Protein 7QRL (pdb70)

Foldseek 3Di:
DDDDLVVVLVQQAPAFEAQDDADFPDFAAAPPVGDGALGTKGADAWFAFGWGGAWFFWQDFDQPPAQFFTKTWGDDPQFKIKMKGQFPDAPDDGGDTDGGGHGGGTWHRGGNHPHTIIRMFIFGDNDPVGDGGTDGVVSHYDD/DPDDLVVVLVVQAPAFEAQDDADFPDFAAAPVVGDGALGTKGDDAWFAFGWGRAWFFWQDFDQPPAQFFTKTWGDDPQFKIKIKGQFPFAPDDGGDTDGGGHGGGTWHRGGNHPHTIIRMFIFGDNDPVGDGGTDGVVSHYDD/DVVVCVPQQDPVRVQVVLAVQFAAQDAADFPDFADAPDPVDGALETKHDDAWFAFGWGRAWFFWQDFDCVVQQQGTKTWGDDPQFKIKMKGQFPFAPDDHGDTHGTGHGGGTFHRGHNDDHTIIRMWMFGDSDPVGDTGTDGVVSRYDD/DCVVCVPPQDLVNVQVVLAPAFAAQDAADFPDFADAPDPVDGALETKHDDAWFAFGWGRAWFFWQDFDCVVQQQGTKTWGDDPQFKIKMKGQFPFAPDDHGDTDGGGHGGGTFHRGHNDDHTIIRMWMFGDNDPVGDTGTDGVVSRYDD

Organism: Caulobacter vibrioides (strain NA1000 / CB15N) (NCBI:txid565050)

Solvent-accessible surface area: 28398 Å² total; per-residue (Å²): 144,12,12,15,16,7,61,0,13,56,33,0,54,37,113,9,20,54,0,1,119,40,85,84,60,21,65,29,14,113,116,72,121,66,100,87,12,44,0,9,17,0,95,8,104,104,40,20,8,0,3,1,0,9,81,14,67,2,57,36,25,26,104,145,56,112,91,43,14,45,4,0,45,0,102,10,79,117,21,6,26,0,4,0,0,7,0,40,48,53,81,12,157,77,193,59,126,3,133,44,5,43,25,0,0,20,0,0,40,46,45,59,27,161,60,43,11,0,12,0,2,0,66,20,11,59,76,161,193,65,166,32,69,8,0,34,0,74,23,9,15,65,181,138,12,5,16,14,8,56,0,14,55,30,0,58,38,111,9,20,53,0,2,118,42,86,83,61,38,56,33,14,97,90,76,118,49,122,152,12,28,0,10,17,0,92,8,103,102,39,21,8,0,3,1,0,9,82,12,66,1,47,62,36,26,89,143,57,112,90,43,13,45,3,0,44,0,95,11,80,114,20,6,23,0,3,0,0,8,0,42,47,54,79,14,155,100,186,61,128,3,134,42,5,44,24,0,0,19,0,0,40,49,44,59,25,160,58,43,11,0,10,0,3,0,66,18,11,54,74,161,197,58,159,33,36,14,0,33,0,75,24,9,15,63,188,127,152,151,151,78,76,100,57,88,75,112,74,100,27,32,68,55,1,121,79,116,8,32,42,0,20,142,38,84,78,63,16,61,66,18,110,57,27,98,1,6,61,6,26,0,6,14,0,97,9,104,14,20,39,63,0,62,1,0,7,80,13,77,2,53,42,25,23,94,142,70,102,37,21,8,31,5,0,31,0,122,11,78,108,30,12,29,0,0,0,1,1,0,7,35,52,80,11,163,91,190,67,154,3,142,88,39,77,67,0,0,17,0,0,16,10,29,2,4,76,52,18,9,0,8,0,3,0,53,26,15,91,76,154,192,66,198,32,118,41,18,34,0,65,98,2,11,67,256,130,148,150,166,81,73,99,52,56,75,113,74,98,13,23,67,53,0,122,80,120,8,31,38,0,19,141,38,87,79,64,17,62,60,19,110,51,15,91,1,6,63,6,25,0,3,14,0,94,8,103,14,20,38,65,0,62,0,0,10,72,11,80,3,44,49,34,25,93,143,70,105,35,20,6,35,7,0,31,0,104,11,77,123,27,9,29,0,0,0,0,1,0,8,36,51,75,11,143,87,184,54,148,3,126,89,38,74,69,0,0,18,0,0,12,9,29,2,2,78,53,19,8,0,7,0,2,0,52,34,16,63,76,151,194,64,170,26,140,42,6,28,0,60,95,3,9,68,258

Secondary structure (DSSP, 8-state):
-PPBHHHHHHHHTTS---S--S-EEE-SEE-SSS-EESSEEEE--TT-EEE-SSSEEEEEEES-STT--EEEEEE-GGGEEEEEEEESEE---TT-EE-TT-EEEE-B--SS-SS-EEEEEEEE-SSTTS--EEE-GGGTS--/-PPBHHHHHHHHTT----S--S-EEE-SEE-SSS-EESSEEEE--TT-EEE-SSSEEEEEEES-STT--EEEEEE-GGGEEEEEEEESEE---TT-EE-TT-EEEE-B--SS-SS-EEEEEEEE-SSTTS--EEE-GGGTS--/-TTTTTTSPPHHHHHHHHBTTB--S----EEE-SEEEETTEEESSEEEE--TT-EEE-SSSEEEEEEES-SGGG-EEEEEE-STTEEEEEEEESEE---TT-EE-TT-EEEE-B--SS-SSSEEEEEEEE-SSTTS--EEE-GGGTS--/-TTTTTTSPPHHHHHHHHTTT---S----EEE-SEEEETTEEESSEEEE--TT-EEE-SSSEEEEEEES-SGGG-EEEEEE-GGGEEEEEEEESEE---TT-EE-TT-EEEE-B--SS-SSSEEEEEEEE-SSTTS--EEE-HHHHS--

Sequence (584 aa):
AAPTEAEIIASGKGKFAWPLRGDIISSFGVKGTGQRRNDGLNIRAPQGTPVLSSADGEIAYAGNQVPTFGNLVLVKHADGWVTAYAHLSSTNVKMMRQQVKQGEQLGTVGATGGVNEPQLHFEMRYAPTVKDKAKPVDPALVLPRAAPTEAEIIASGKGKFAWPLRGDIISSFGVKGTGQRRNDGLNIRAPQGTPVLSSADGEIAYAGNQVPTFGNLVLVKHADGWVTAYAHLSSTNVKMRRQQVKQGEQLGTVGATGGVNEPQLHFEMRYAPTVKDKAKPVDPALVLPRTIIETAAAPTEAEIIASGKGKFAWPLRGDIISSFGVKGTGQRNDGLNIRAPQGTPVLSSADGEIAYAGNQVPTFGNLVLVKHADGWVTAYAHLSSTNVKMMRRQQVKQGEQLGTVGATGGVNEPQLHFEMRYAPTVKDKAKPVDPALVLPRTIIETAAAPTEAEIIASGKGKFAWPLRGDIISSFGVKGTGQRNDGLNIRAPQGTPVLSSADGEIAYAGNQVPTFGNLVLVKHADGWVTAYAHLSSTNVKMMRQQVKQGEQLGTVGATGGVNEPQLHFEMRRYAPTVKDKAKPVDPALVLPR

CATH classification: 2.70.70.10

Radius of gyration: 27.86 Å; Cα contacts (8 Å, |Δi|>4): 1678; chains: 4; bounding box: 73×74×74 Å

Structure (mmCIF, N/CA/C/O backbone):
data_7QRL
#
_entry.id   7QRL
#
_cell.length_a   65.869
_cell.length_b   105.839
_cell.length_c   108.431
_cell.angle_alpha   90.000
_cell.angle_beta   90.000
_cell.angle_gamma   90.000
#
_symmetry.space_group_name_H-M   'P 2 21 21'
#
loop_
_entity.id
_entity.type
_entity.pdbx_description
1 polymer DipM
2 polymer DipM
3 water water
#
loop_
_atom_site.group_PDB
_atom_site.id
_atom_site.type_symbol
_atom_site.label_atom_id
_atom_site.label_alt_id
_atom_site.label_comp_id
_atom_site.label_asym_id
_atom_site.label_entity_id
_atom_site.label_seq_id
_atom_site.pdbx_PDB_ins_code
_atom_site.Cartn_x
_atom_site.Cartn_y
_atom_site.Cartn_z
_atom_site.occupancy
_atom_site.B_iso_or_equiv
_atom_site.auth_seq_id
_atom_site.auth_comp_id
_atom_site.auth_asym_id
_atom_site.auth_atom_id
_atom_site.pdbx_PDB_model_num
ATOM 1 N N . ALA A 1 1 ? 9.557 -2.362 35.735 1.00 38.85 467 ALA A N 1
ATOM 2 C CA . ALA A 1 1 ? 10.445 -1.194 36.092 1.00 37.27 467 ALA A CA 1
ATOM 3 C C . ALA A 1 1 ? 11.172 -0.708 34.836 1.00 34.80 467 ALA A C 1
ATOM 4 O O . ALA A 1 1 ? 11.417 0.500 34.766 1.00 38.61 467 ALA A O 1
ATOM 6 N N . ALA A 1 2 ? 11.523 -1.593 33.900 1.00 31.52 468 ALA A N 1
ATOM 7 C CA . ALA A 1 2 ? 12.206 -1.208 32.644 1.00 28.52 468 ALA A CA 1
ATOM 8 C C . ALA A 1 2 ? 11.290 -0.277 31.848 1.00 26.69 468 ALA A C 1
ATOM 9 O O . ALA A 1 2 ? 10.098 -0.542 31.699 1.00 27.40 468 ALA A O 1
ATOM 11 N N . PRO A 1 3 ? 11.819 0.819 31.279 1.00 24.28 469 PRO A N 1
ATOM 12 C CA . PRO A 1 3 ? 10.993 1.740 30.517 1.00 22.81 469 PRO A CA 1
ATOM 13 C C . PRO A 1 3 ? 10.383 1.043 29.294 1.00 21.79 469 PRO A C 1
ATOM 14 O O . PRO A 1 3 ? 10.987 0.124 28.736 1.00 20.72 469 PRO A O 1
ATOM 18 N N . THR A 1 4 ? 9.198 1.499 28.902 1.00 21.19 470 THR A N 1
ATOM 19 C CA . THR A 1 4 ? 8.541 1.023 27.663 1.00 20.68 470 THR A CA 1
ATOM 20 C C . THR A 1 4 ? 9.278 1.604 26.446 1.00 19.86 470 THR A C 1
ATOM 21 O O . THR A 1 4 ? 9.940 2.697 26.530 1.00 18.51 470 THR A O 1
ATOM 25 N N . GLU A 1 5 ? 9.139 0.893 25.335 1.00 19.49 471 GLU A N 1
ATOM 26 C CA . GLU A 1 5 ? 9.641 1.349 24.022 1.00 19.02 471 GLU A CA 1
ATOM 27 C C . GLU A 1 5 ? 9.063 2.736 23.727 1.00 18.84 471 GLU A C 1
ATOM 28 O O . GLU A 1 5 ? 9.801 3.550 23.205 1.00 18.16 471 GLU A O 1
ATOM 34 N N . ALA A 1 6 ? 7.804 2.998 24.053 1.00 19.45 472 ALA A N 1
ATOM 35 C CA . ALA A 1 6 ? 7.146 4.302 23.808 1.00 20.19 472 ALA A CA 1
ATOM 36 C C . ALA A 1 6 ? 7.857 5.404 24.608 1.00 20.52 472 ALA A C 1
ATOM 37 O O . ALA A 1 6 ? 8.089 6.483 24.027 1.00 19.66 472 ALA A O 1
ATOM 39 N N . GLU A 1 7 ? 8.243 5.144 25.861 1.00 21.58 473 GLU A N 1
ATOM 40 C CA . GLU A 1 7 ? 8.957 6.172 26.677 1.00 22.93 473 GLU A CA 1
ATOM 41 C C . GLU A 1 7 ? 10.340 6.454 26.055 1.00 20.98 473 GLU A C 1
ATOM 42 O O . GLU A 1 7 ? 10.749 7.627 25.975 1.00 19.93 473 GLU A O 1
ATOM 48 N N . ILE A 1 8 ? 11.043 5.387 25.669 1.00 19.66 474 ILE A N 1
ATOM 49 C CA . ILE A 1 8 ? 12.419 5.471 25.123 1.00 18.81 474 ILE A CA 1
ATOM 50 C C . ILE A 1 8 ? 12.362 6.333 23.859 1.00 18.01 474 ILE A C 1
ATOM 51 O O . ILE A 1 8 ? 13.181 7.259 23.734 1.00 17.67 474 ILE A O 1
ATOM 56 N N . ILE A 1 9 ? 11.418 6.032 22.976 1.00 17.63 475 ILE A N 1
ATOM 57 C CA . ILE A 1 9 ? 11.262 6.759 21.690 1.00 17.59 475 ILE A CA 1
ATOM 58 C C . ILE A 1 9 ? 10.873 8.211 21.965 1.00 17.71 475 ILE A C 1
ATOM 59 O O . ILE A 1 9 ? 11.475 9.088 21.332 1.00 17.28 475 ILE A O 1
ATOM 64 N N . ALA A 1 10 ? 9.897 8.466 22.835 1.00 18.27 476 ALA A N 1
ATOM 65 C CA . ALA A 1 10 ? 9.461 9.845 23.150 1.00 19.10 476 ALA A CA 1
ATOM 66 C C . ALA A 1 10 ? 10.671 10.652 23.634 1.00 19.26 476 ALA A C 1
ATOM 67 O O . ALA A 1 10 ? 10.806 11.821 23.225 1.00 19.73 476 ALA A O 1
ATOM 69 N N . SER A 1 11 ? 11.545 10.036 24.421 1.00 19.06 477 SER A N 1
ATOM 70 C CA . SER A 1 11 ? 12.734 10.730 24.962 1.00 19.17 477 SER A CA 1
ATOM 71 C C . SER A 1 11 ? 13.778 10.981 23.853 1.00 18.74 477 SER A C 1
ATOM 72 O O . SER A 1 11 ? 14.289 12.102 23.781 1.00 18.73 477 SER A O 1
ATOM 75 N N . GLY A 1 12 ? 14.077 9.986 23.016 1.00 18.33 478 GLY A N 1
ATOM 76 C CA . GLY A 1 12 ? 15.283 9.999 22.158 1.00 18.44 478 GLY A CA 1
ATOM 77 C C . GLY A 1 12 ? 15.023 10.317 20.686 1.00 18.74 478 GLY A C 1
ATOM 78 O O . GLY A 1 12 ? 15.990 10.458 19.939 1.00 18.24 478 GLY A O 1
ATOM 79 N N . LYS A 1 13 ? 13.769 10.380 20.268 1.00 19.73 479 LYS A N 1
ATOM 80 C CA . LYS A 1 13 ? 13.364 10.506 18.853 1.00 20.95 479 LYS A CA 1
ATOM 81 C C . LYS A 1 13 ? 14.048 11.722 18.225 1.00 20.59 479 LYS A C 1
ATOM 82 O O . LYS A 1 13 ? 13.892 12.824 18.775 1.00 20.28 479 LYS A O 1
ATOM 88 N N . GLY A 1 14 ? 14.750 11.505 17.110 1.00 20.30 480 GLY A N 1
ATOM 89 C CA . GLY A 1 14 ? 15.406 12.553 16.318 1.00 20.79 480 GLY A CA 1
ATOM 90 C C . GLY A 1 14 ? 16.677 13.106 16.946 1.00 20.42 480 GLY A C 1
ATOM 91 O O . GLY A 1 14 ? 17.227 14.038 16.352 1.00 20.34 480 GLY A O 1
ATOM 92 N N . LYS A 1 15 ? 17.143 12.579 18.078 1.00 20.96 481 LYS A N 1
ATOM 93 C CA . LYS A 1 15 ? 18.309 13.175 18.793 1.00 22.00 481 LYS A CA 1
ATOM 94 C C . LYS A 1 15 ? 19.654 12.556 18.346 1.00 20.26 481 LYS A C 1
ATOM 95 O O . LYS A 1 15 ? 20.689 13.127 18.710 1.00 19.83 481 LYS A O 1
ATOM 101 N N . PHE A 1 16 ? 19.634 11.427 17.634 1.00 18.95 482 PHE A N 1
ATOM 102 C CA . PHE A 1 16 ? 20.796 10.525 17.486 1.00 18.39 482 PHE A CA 1
ATOM 103 C C . PHE A 1 16 ? 21.054 10.179 16.025 1.00 18.33 482 PHE A C 1
ATOM 104 O O . PHE A 1 16 ? 20.115 9.850 15.313 1.00 18.70 482 PHE A O 1
ATOM 112 N N . ALA A 1 17 ? 22.327 10.196 15.625 1.00 17.98 483 ALA A N 1
ATOM 113 C CA . ALA A 1 17 ? 22.818 9.859 14.272 1.00 17.53 483 ALA A CA 1
ATOM 114 C C . ALA A 1 17 ? 23.688 8.599 14.362 1.00 17.14 483 ALA A C 1
ATOM 115 O O . ALA A 1 17 ? 24.181 8.293 15.451 1.00 17.01 483 ALA A O 1
ATOM 117 N N . TRP A 1 18 ? 23.856 7.900 13.249 1.00 17.11 484 TRP A N 1
ATOM 118 C CA . TRP A 1 18 ? 24.734 6.711 13.176 1.00 17.29 484 TRP A CA 1
ATOM 119 C C . TRP A 1 18 ? 26.164 7.166 13.450 1.00 16.81 484 TRP A C 1
ATOM 120 O O . TRP A 1 18 ? 26.601 8.167 12.901 1.00 16.54 484 TRP A O 1
ATOM 131 N N . PRO A 1 19 ? 26.901 6.464 14.330 1.00 16.52 485 PRO A N 1
ATOM 132 C CA . PRO A 1 19 ? 28.306 6.782 14.597 1.00 17.11 485 PRO A CA 1
ATOM 133 C C . PRO A 1 19 ? 29.208 6.348 13.441 1.00 17.62 485 PRO A C 1
ATOM 134 O O . PRO A 1 19 ? 30.314 6.793 13.346 1.00 18.30 485 PRO A O 1
ATOM 138 N N . LEU A 1 20 ? 28.697 5.416 12.647 1.00 18.24 486 LEU A N 1
ATOM 139 C CA . LEU A 1 20 ? 29.431 4.616 11.650 1.00 19.23 486 LEU A CA 1
ATOM 140 C C . LEU A 1 20 ? 28.405 3.891 10.791 1.00 20.22 486 LEU A C 1
ATOM 141 O O . LEU A 1 20 ? 27.367 3.521 11.354 1.00 19.74 486 LEU A O 1
ATOM 146 N N . ARG A 1 21 ? 28.712 3.696 9.511 1.00 21.93 487 ARG A N 1
ATOM 147 C CA . ARG A 1 21 ? 27.862 2.884 8.605 1.00 24.29 487 ARG A CA 1
ATOM 148 C C . ARG A 1 21 ? 28.686 1.681 8.144 1.00 23.18 487 ARG A C 1
ATOM 149 O O . ARG A 1 21 ? 29.850 1.862 7.809 1.00 22.88 487 ARG A O 1
ATOM 157 N N . GLY A 1 22 ? 28.071 0.508 8.084 1.00 22.63 488 GLY A N 1
ATOM 158 C CA . GLY A 1 22 ? 28.730 -0.743 7.685 1.00 22.04 488 GLY A CA 1
ATOM 159 C C . GLY A 1 22 ? 27.806 -1.925 7.887 1.00 22.09 488 GLY A C 1
ATOM 160 O O . GLY A 1 22 ? 26.668 -1.738 8.352 1.00 21.89 488 GLY A O 1
ATOM 161 N N . ASP A 1 23 ? 28.280 -3.108 7.529 1.00 22.34 489 ASP A N 1
ATOM 162 C CA . ASP A 1 23 ? 27.596 -4.389 7.816 1.00 22.31 489 ASP A CA 1
ATOM 163 C C . ASP A 1 23 ? 27.246 -4.426 9.303 1.00 21.22 489 ASP A C 1
ATOM 164 O O . ASP A 1 23 ? 28.108 -4.069 10.137 1.00 20.05 489 ASP A O 1
ATOM 169 N N . ILE A 1 24 ? 26.033 -4.858 9.630 1.00 21.03 490 ILE A N 1
ATOM 170 C CA . ILE A 1 24 ? 25.672 -5.216 11.024 1.00 21.18 490 ILE A CA 1
ATOM 171 C C . ILE A 1 24 ? 26.205 -6.622 11.291 1.00 21.71 490 ILE A C 1
ATOM 172 O O . ILE A 1 24 ? 25.676 -7.557 10.743 1.00 22.73 490 ILE A O 1
ATOM 177 N N . ILE A 1 25 ? 27.258 -6.740 12.077 1.00 21.92 491 ILE A N 1
ATOM 178 C CA . ILE A 1 25 ? 27.814 -8.054 12.509 1.00 22.94 491 ILE A CA 1
ATOM 179 C C . ILE A 1 25 ? 26.787 -8.707 13.439 1.00 23.07 491 ILE A C 1
ATOM 180 O O . ILE A 1 25 ? 26.528 -9.895 13.289 1.00 22.88 491 ILE A O 1
ATOM 185 N N . SER A 1 26 ? 26.240 -7.947 14.379 1.00 23.20 492 SER A N 1
ATOM 186 C CA . SER A 1 26 ? 25.325 -8.460 15.425 1.00 23.90 492 SER A CA 1
ATOM 187 C C . SER A 1 26 ? 24.455 -7.304 15.940 1.00 23.71 492 SER A C 1
ATOM 188 O O . SER A 1 26 ? 24.973 -6.185 16.142 1.00 22.27 492 SER A O 1
ATOM 191 N N . SER A 1 27 ? 23.167 -7.529 16.109 1.00 24.21 493 SER A N 1
ATOM 192 C CA . SER A 1 27 ? 22.248 -6.457 16.561 1.00 24.26 493 SER A CA 1
ATOM 193 C C . SER A 1 27 ? 21.792 -6.763 17.984 1.00 24.06 493 SER A C 1
ATOM 194 O O . SER A 1 27 ? 22.290 -7.707 18.594 1.00 23.92 493 SER A O 1
ATOM 197 N N . PHE A 1 28 ? 20.929 -5.903 18.502 1.00 24.43 494 PHE A N 1
ATOM 198 C CA . PHE A 1 28 ? 20.487 -5.859 19.906 1.00 24.54 494 PHE A CA 1
ATOM 199 C C . PHE A 1 28 ? 19.678 -7.101 20.230 1.00 26.63 494 PHE A C 1
ATOM 200 O O . PHE A 1 28 ? 18.877 -7.515 19.386 1.00 25.46 494 PHE A O 1
ATOM 208 N N . GLY A 1 29 ? 19.890 -7.651 21.422 1.00 30.08 495 GLY A N 1
ATOM 209 C CA . GLY A 1 29 ? 19.004 -8.670 22.007 1.00 34.29 495 GLY A CA 1
ATOM 210 C C . GLY A 1 29 ? 19.747 -9.947 22.339 1.00 39.00 495 GLY A C 1
ATOM 211 O O . GLY A 1 29 ? 20.987 -9.926 22.387 1.00 39.77 495 GLY A O 1
ATOM 212 N N . VAL A 1 30 ? 18.981 -10.999 22.593 1.00 47.02 496 VAL A N 1
ATOM 213 C CA . VAL A 1 30 ? 19.467 -12.357 22.953 1.00 54.45 496 VAL A CA 1
ATOM 214 C C . VAL A 1 30 ? 19.414 -13.186 21.669 1.00 62.70 496 VAL A C 1
ATOM 215 O O . VAL A 1 30 ? 18.381 -13.136 21.009 1.00 63.95 496 VAL A O 1
ATOM 219 N N . LYS A 1 31 ? 20.497 -13.899 21.336 1.00 75.89 497 LYS A N 1
ATOM 220 C CA . LYS A 1 31 ? 20.661 -14.592 20.033 1.00 84.30 497 LYS A CA 1
ATOM 221 C C . LYS A 1 31 ? 20.062 -16.004 20.080 1.00 88.00 497 LYS A C 1
ATOM 222 O O . LYS A 1 31 ? 19.859 -16.567 18.986 1.00 92.29 497 LYS A O 1
ATOM 228 N N . GLY A 1 32 ? 19.765 -16.531 21.277 1.00 87.93 498 GLY A N 1
ATOM 229 C CA . GLY A 1 32 ? 19.042 -17.799 21.496 1.00 89.63 498 GLY A CA 1
ATOM 230 C C . GLY A 1 32 ? 20.020 -18.905 21.864 1.00 92.92 498 GLY A C 1
ATOM 231 O O . GLY A 1 32 ? 19.778 -19.653 22.822 1.00 91.15 498 GLY A O 1
ATOM 232 N N . THR A 1 33 ? 21.168 -18.934 21.186 1.00 94.17 499 THR A N 1
ATOM 233 C CA . THR A 1 33 ? 22.380 -19.688 21.601 1.00 92.86 499 THR A CA 1
ATOM 234 C C . THR A 1 33 ? 22.876 -19.194 22.971 1.00 91.60 499 THR A C 1
ATOM 235 O O . THR A 1 33 ? 23.665 -19.897 23.594 1.00 89.42 499 THR A O 1
ATOM 239 N N . GLY A 1 34 ? 22.445 -18.017 23.419 1.00 91.31 500 GLY A N 1
ATOM 240 C CA . GLY A 1 34 ? 22.700 -17.509 24.780 1.00 89.21 500 GLY A CA 1
ATOM 241 C C . GLY A 1 34 ? 23.621 -16.300 24.776 1.00 85.19 500 GLY A C 1
ATOM 242 O O . GLY A 1 34 ? 23.880 -15.760 25.868 1.00 86.38 500 GLY A O 1
ATOM 243 N N . GLN A 1 35 ? 24.110 -15.869 23.609 1.00 77.90 501 GLN A N 1
ATOM 244 C CA . GLN A 1 35 ? 24.793 -14.556 23.453 1.00 71.09 501 GLN A CA 1
ATOM 245 C C . GLN A 1 35 ? 23.789 -13.431 23.750 1.00 61.77 501 GLN A C 1
ATOM 246 O O . GLN A 1 35 ? 22.683 -13.449 23.159 1.00 67.43 501 GLN A O 1
ATOM 252 N N A ARG A 1 36 ? 24.169 -12.450 24.575 0.50 52.85 502 ARG A N 1
ATOM 253 N N B ARG A 1 36 ? 24.178 -12.448 24.561 0.50 53.66 502 ARG A N 1
ATOM 254 C CA A ARG A 1 36 ? 23.417 -11.167 24.661 0.50 47.10 502 ARG A CA 1
ATOM 255 C CA B ARG A 1 36 ? 23.427 -11.171 24.688 0.50 48.21 502 ARG A CA 1
ATOM 256 C C A ARG A 1 36 ? 24.268 -10.058 24.032 0.50 41.57 502 ARG A C 1
ATOM 257 C C B ARG A 1 36 ? 24.265 -10.060 24.038 0.50 42.14 502 ARG A C 1
ATOM 258 O O A ARG A 1 36 ? 25.486 -10.018 24.299 0.50 41.88 502 ARG A O 1
ATOM 259 O O B ARG A 1 36 ? 25.486 -10.026 24.290 0.50 42.41 502 ARG A O 1
ATOM 274 N N . ASN A 1 37 ? 23.652 -9.221 23.192 1.00 36.73 503 ASN A N 1
ATOM 275 C CA . ASN A 1 37 ? 24.279 -7.981 22.670 1.00 31.15 503 ASN A CA 1
ATOM 276 C C . ASN A 1 37 ? 23.503 -6.775 23.215 1.00 28.17 503 ASN A C 1
ATOM 277 O O . ASN A 1 37 ? 22.310 -6.666 22.953 1.00 27.03 503 ASN A O 1
ATOM 282 N N . ASP A 1 38 ? 24.181 -5.943 24.007 1.00 25.79 504 ASP A N 1
ATOM 283 C CA . ASP A 1 38 ? 23.610 -4.737 24.646 1.00 24.73 504 ASP A CA 1
ATOM 284 C C . ASP A 1 38 ? 23.566 -3.600 23.623 1.00 23.11 504 ASP A C 1
ATOM 285 O O . ASP A 1 38 ? 23.110 -2.534 23.991 1.00 21.80 504 ASP A O 1
ATOM 290 N N . GLY A 1 39 ? 24.056 -3.802 22.399 1.00 22.50 505 GLY A N 1
ATOM 291 C CA . GLY A 1 39 ? 24.000 -2.753 21.366 1.00 21.98 505 GLY A CA 1
ATOM 292 C C . GLY A 1 39 ? 24.116 -3.328 19.976 1.00 22.00 505 GLY A C 1
ATOM 293 O O . GLY A 1 39 ? 23.427 -4.312 19.695 1.00 22.90 505 GLY A O 1
ATOM 294 N N . LEU A 1 40 ? 24.927 -2.694 19.136 1.00 21.92 506 LEU A N 1
ATOM 295 C CA . LEU A 1 40 ? 25.165 -3.051 17.713 1.00 22.50 506 LEU A CA 1
ATOM 296 C C . LEU A 1 40 ? 26.653 -3.247 17.511 1.00 21.38 506 LEU A C 1
ATOM 297 O O . LEU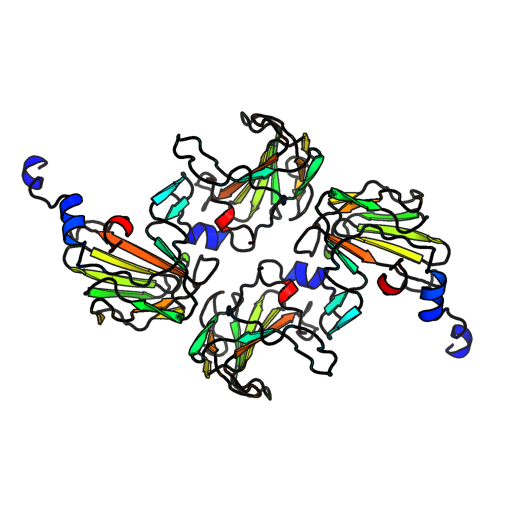 A 1 40 ? 27.419 -2.494 18.109 1.00 19.98 506 LEU A O 1
ATOM 302 N N . ASN A 1 41 ? 27.006 -4.174 16.633 1.00 20.74 507 ASN A N 1
ATOM 303 C CA . ASN A 1 41 ? 28.383 -4.366 16.150 1.00 20.04 507 ASN A CA 1
ATOM 304 C C . ASN A 1 41 ? 28.364 -4.033 14.660 1.00 19.08 507 ASN A C 1
ATOM 305 O O . ASN A 1 41 ? 27.609 -4.681 13.927 1.00 18.90 507 ASN A O 1
ATOM 310 N N . ILE A 1 42 ? 29.185 -3.066 14.265 1.00 18.06 508 ILE A N 1
ATOM 311 C CA . ILE A 1 42 ? 29.278 -2.541 12.879 1.00 18.32 508 ILE A CA 1
ATOM 312 C C . ILE A 1 42 ? 30.679 -2.822 12.343 1.00 18.49 508 ILE A C 1
ATOM 313 O O . ILE A 1 42 ? 31.665 -2.389 12.974 1.00 18.40 508 ILE A O 1
ATOM 318 N N . ARG A 1 43 ? 30.745 -3.528 11.218 1.00 18.92 509 ARG A N 1
ATOM 319 C CA . ARG A 1 43 ? 32.021 -3.881 10.565 1.00 19.33 509 ARG A CA 1
ATOM 320 C C . ARG A 1 43 ? 32.550 -2.627 9.868 1.00 19.58 509 ARG A C 1
ATOM 321 O O . ARG A 1 43 ? 31.774 -1.976 9.148 1.00 20.23 509 ARG A O 1
ATOM 329 N N . ALA A 1 44 ? 33.825 -2.302 10.058 1.00 19.51 510 ALA A N 1
ATOM 330 C CA . ALA A 1 44 ? 34.532 -1.282 9.249 1.00 19.40 510 ALA A CA 1
ATOM 331 C C . ALA A 1 44 ? 36.026 -1.548 9.334 1.00 19.52 510 ALA A C 1
ATOM 332 O O . ALA A 1 44 ? 36.505 -2.151 10.298 1.00 19.26 510 ALA A O 1
ATOM 334 N N . PRO A 1 45 ? 36.804 -1.094 8.333 1.00 19.73 511 PRO A N 1
ATOM 335 C CA . PRO A 1 45 ? 38.248 -1.243 8.394 1.00 20.21 511 PRO A CA 1
ATOM 336 C C . PRO A 1 45 ? 38.813 -0.486 9.603 1.00 20.18 511 PRO A C 1
ATOM 337 O O . PRO A 1 45 ? 38.302 0.525 10.023 1.00 19.48 511 PRO A O 1
ATOM 341 N N . GLN A 1 46 ? 39.883 -1.042 10.138 1.00 21.35 512 GLN A N 1
ATOM 342 C CA . GLN A 1 46 ? 40.751 -0.458 11.178 1.00 21.64 512 GLN A CA 1
ATOM 343 C C . GLN A 1 46 ? 41.102 0.971 10.756 1.00 20.54 512 GLN A C 1
ATOM 344 O O . GLN A 1 46 ? 41.489 1.156 9.587 1.00 20.44 512 GLN A O 1
ATOM 350 N N . GLY A 1 47 ? 40.949 1.934 11.664 1.00 19.14 513 GLY A N 1
ATOM 351 C CA . GLY A 1 47 ? 41.310 3.335 11.406 1.00 18.88 513 GLY A CA 1
ATOM 352 C C . GLY A 1 47 ? 40.127 4.158 10.909 1.00 18.42 513 GLY A C 1
ATOM 353 O O . GLY A 1 47 ? 40.242 5.384 10.836 1.00 18.16 513 GLY A O 1
ATOM 354 N N . THR A 1 48 ? 38.987 3.522 10.635 1.00 17.96 514 THR A N 1
ATOM 355 C CA . THR A 1 48 ? 37.793 4.250 10.159 1.00 17.29 514 THR A CA 1
ATOM 356 C C . THR A 1 48 ? 37.335 5.159 11.286 1.00 16.38 514 THR A C 1
ATOM 357 O O . THR A 1 48 ? 37.223 4.713 12.419 1.00 15.69 514 THR A O 1
ATOM 361 N N . PRO A 1 49 ? 37.050 6.441 11.007 1.00 16.35 515 PRO A N 1
ATOM 362 C CA . PRO A 1 49 ? 36.518 7.349 12.023 1.00 16.27 515 PRO A CA 1
ATOM 363 C C . PRO A 1 49 ? 35.201 6.876 12.669 1.00 15.70 515 PRO A C 1
ATOM 364 O O . PRO A 1 49 ? 34.356 6.355 11.993 1.00 15.37 515 PRO A O 1
ATOM 368 N N . VAL A 1 50 ? 35.103 7.051 13.978 1.00 15.40 516 VAL A N 1
ATOM 369 C CA . VAL A 1 50 ? 33.884 6.784 14.790 1.00 14.90 516 VAL A CA 1
ATOM 370 C C . VAL A 1 50 ? 33.371 8.143 15.268 1.00 14.66 516 VAL A C 1
ATOM 371 O O . VAL A 1 50 ? 34.169 8.891 15.886 1.00 14.24 516 VAL A O 1
ATOM 375 N N . LEU A 1 51 ? 32.121 8.465 14.934 1.00 14.58 517 LEU A N 1
ATOM 376 C CA . LEU A 1 51 ? 31.542 9.821 15.128 1.00 15.01 517 LEU A CA 1
ATOM 377 C C . LEU A 1 51 ? 30.540 9.792 16.280 1.00 14.93 517 LEU A C 1
ATOM 378 O O . LEU A 1 51 ? 29.840 8.784 16.442 1.00 15.23 517 LEU A O 1
ATOM 383 N N . SER A 1 52 ? 30.474 10.861 17.053 1.00 15.13 518 SER A N 1
ATOM 384 C CA . SER A 1 52 ? 29.499 10.986 18.155 1.00 15.39 518 SER A CA 1
ATOM 385 C C . SER A 1 52 ? 28.070 10.915 17.595 1.00 15.33 518 SER A C 1
ATOM 386 O O . SER A 1 52 ? 27.764 11.582 16.600 1.00 15.58 518 SER A O 1
ATOM 389 N N . SER A 1 53 ? 27.223 10.125 18.221 1.00 15.53 519 SER A N 1
ATOM 390 C CA . SER A 1 53 ? 25.788 9.998 17.884 1.00 15.48 519 SER A CA 1
ATOM 391 C C . SER A 1 53 ? 25.062 11.321 18.156 1.00 15.69 519 SER A C 1
ATOM 392 O O . SER A 1 53 ? 24.071 11.610 17.463 1.00 15.91 519 SER A O 1
ATOM 395 N N . ALA A 1 54 ? 25.510 12.093 19.137 1.00 15.90 520 ALA A N 1
ATOM 396 C CA . ALA A 1 54 ? 24.874 13.382 19.510 1.00 16.49 520 ALA A CA 1
ATOM 397 C C . ALA A 1 54 ? 25.854 14.294 20.242 1.00 16.85 520 ALA A C 1
ATOM 398 O O . ALA A 1 54 ? 26.873 13.812 20.721 1.00 16.82 520 ALA A O 1
ATOM 400 N N . ASP A 1 55 ? 25.513 15.572 20.330 1.00 17.76 521 ASP A N 1
ATOM 401 C CA . ASP A 1 55 ? 26.179 16.554 21.212 1.00 18.73 521 ASP A CA 1
ATOM 402 C C . ASP A 1 55 ? 26.267 15.962 22.618 1.00 18.64 521 ASP A C 1
ATOM 403 O O . ASP A 1 55 ? 25.283 15.345 23.095 1.00 18.43 521 ASP A O 1
ATOM 408 N N . GLY A 1 56 ? 27.401 16.152 23.271 1.00 18.87 522 GLY A N 1
ATOM 409 C CA . GLY A 1 56 ? 27.530 15.749 24.672 1.00 18.88 522 GLY A CA 1
ATOM 410 C C . GLY A 1 56 ? 28.906 16.012 25.196 1.00 19.32 522 GLY A C 1
ATOM 411 O O . GLY A 1 56 ? 29.655 16.845 24.603 1.00 20.12 522 GLY A O 1
ATOM 412 N N . GLU A 1 57 ? 29.218 15.326 26.290 1.00 19.36 523 GLU A N 1
ATOM 413 C CA . GLU A 1 57 ? 30.461 15.509 27.059 1.00 19.96 523 GLU A CA 1
ATOM 414 C C . GLU A 1 57 ? 31.071 14.129 27.262 1.00 19.24 523 GLU A C 1
ATOM 415 O O . GLU A 1 57 ? 30.319 13.184 27.569 1.00 18.29 523 GLU A O 1
ATOM 421 N N . ILE A 1 58 ? 32.384 14.023 27.104 1.00 19.08 524 ILE A N 1
ATOM 422 C CA . ILE A 1 58 ? 33.097 12.737 27.304 1.00 18.73 524 ILE A CA 1
ATOM 423 C C . ILE A 1 58 ? 33.054 12.428 28.795 1.00 19.13 524 ILE A C 1
ATOM 424 O O . ILE A 1 58 ? 33.610 13.202 29.583 1.00 20.30 524 ILE A O 1
ATOM 429 N N . ALA A 1 59 ? 32.391 11.337 29.157 1.00 19.12 525 ALA A N 1
ATOM 430 C CA . ALA A 1 59 ? 32.218 10.893 30.560 1.00 19.85 525 ALA A CA 1
ATOM 431 C C . ALA A 1 59 ? 33.312 9.885 30.904 1.00 20.04 525 ALA A C 1
ATOM 432 O O . ALA A 1 59 ? 33.668 9.795 32.067 1.00 20.88 525 ALA A O 1
ATOM 434 N N . TYR A 1 60 ? 33.810 9.152 29.910 1.00 19.80 526 TYR A N 1
ATOM 435 C CA . TYR A 1 60 ? 34.875 8.143 30.101 1.00 20.20 526 TYR A CA 1
ATOM 436 C C . TYR A 1 60 ? 35.657 7.985 28.802 1.00 19.38 526 TYR A C 1
ATOM 437 O O . TYR A 1 60 ? 35.062 7.966 27.709 1.00 18.66 526 TYR A O 1
ATOM 446 N N . ALA A 1 61 ? 36.963 7.861 28.945 1.00 19.81 527 ALA A N 1
ATOM 447 C CA . ALA A 1 61 ? 37.895 7.443 27.864 1.00 19.95 527 ALA A CA 1
ATOM 448 C C . ALA A 1 61 ? 38.988 6.585 28.489 1.00 20.55 527 ALA A C 1
ATOM 449 O O . ALA A 1 61 ? 39.816 7.131 29.164 1.00 21.68 527 ALA A O 1
ATOM 451 N N . GLY A 1 62 ? 38.912 5.268 28.339 1.00 20.83 528 GLY A N 1
ATOM 452 C CA . GLY A 1 62 ? 39.819 4.328 29.007 1.00 21.69 528 GLY A CA 1
ATOM 453 C C . GLY A 1 62 ? 39.552 2.902 28.595 1.00 22.24 528 GLY A C 1
ATOM 454 O O . GLY A 1 62 ? 38.793 2.684 27.653 1.00 20.84 528 GLY A O 1
ATOM 455 N N . ASN A 1 63 ? 40.168 1.960 29.293 1.00 24.42 529 ASN A N 1
ATOM 456 C CA . ASN A 1 63 ? 40.157 0.542 28.885 1.00 26.56 529 ASN A CA 1
ATOM 457 C C . ASN A 1 63 ? 39.831 -0.339 30.096 1.00 28.24 529 ASN A C 1
ATOM 458 O O . ASN A 1 63 ? 40.172 -1.508 30.060 1.00 28.48 529 ASN A O 1
ATOM 463 N N . GLN A 1 64 ? 39.166 0.189 31.117 1.00 30.70 530 GLN A N 1
ATOM 464 C CA . GLN A 1 64 ? 38.922 -0.566 32.371 1.00 34.41 530 GLN A CA 1
ATOM 465 C C . GLN A 1 64 ? 37.592 -1.322 32.287 1.00 34.51 530 GLN A C 1
ATOM 466 O O . GLN A 1 64 ? 37.207 -1.918 33.313 1.00 36.43 530 GLN A O 1
ATOM 472 N N . VAL A 1 65 ? 36.908 -1.316 31.140 1.00 33.90 531 VAL A N 1
ATOM 473 C CA . VAL A 1 65 ? 35.708 -2.176 30.935 1.00 34.82 531 VAL A CA 1
ATOM 474 C C . VAL A 1 65 ? 36.112 -3.448 30.182 1.00 35.33 531 VAL A C 1
ATOM 475 O O . VAL A 1 65 ? 36.539 -3.428 29.025 1.00 34.68 531 VAL A O 1
ATOM 479 N N . PRO A 1 66 ? 36.015 -4.587 30.906 1.00 36.99 532 PRO A N 1
ATOM 480 C CA . PRO A 1 66 ? 36.519 -5.870 30.422 1.00 36.17 532 PRO A CA 1
ATOM 481 C C . PRO A 1 66 ? 35.834 -6.273 29.105 1.00 32.88 532 PRO A C 1
ATOM 482 O O . PRO A 1 66 ? 34.610 -6.212 29.033 1.00 34.75 532 PRO A O 1
ATOM 486 N N . THR A 1 67 ? 36.648 -6.579 28.109 1.00 28.07 533 THR A N 1
ATOM 487 C CA . THR A 1 67 ? 36.264 -7.034 26.760 1.00 26.27 533 THR A CA 1
ATOM 488 C C . THR A 1 67 ? 35.950 -5.844 25.857 1.00 24.05 533 THR A C 1
ATOM 489 O O . THR A 1 67 ? 35.844 -6.132 24.675 1.00 23.15 533 THR A O 1
ATOM 493 N N . PHE A 1 68 ? 35.839 -4.606 26.338 1.00 23.45 534 PHE A N 1
ATOM 494 C CA . PHE A 1 68 ? 35.478 -3.463 25.449 1.00 22.95 534 PHE A CA 1
ATOM 495 C C . PHE A 1 68 ? 36.718 -2.738 24.905 1.00 21.43 534 PHE A C 1
ATOM 496 O O . PHE A 1 68 ? 36.561 -1.817 24.098 1.00 20.51 534 PHE A O 1
ATOM 504 N N . GLY A 1 69 ? 37.926 -3.148 25.304 1.00 20.73 535 GLY A N 1
ATOM 505 C CA . GLY A 1 69 ? 39.164 -2.503 24.832 1.00 20.03 535 GLY A CA 1
ATOM 506 C C . GLY A 1 69 ? 39.146 -1.016 25.112 1.00 19.19 535 GLY A C 1
ATOM 507 O O . GLY A 1 69 ? 38.701 -0.629 26.205 1.00 19.47 535 GLY A O 1
ATOM 508 N N . ASN A 1 70 ? 39.556 -0.197 24.146 1.00 18.05 536 ASN A N 1
ATOM 509 C CA . ASN A 1 70 ? 39.470 1.278 24.269 1.00 17.59 536 ASN A CA 1
ATOM 510 C C . ASN A 1 70 ? 38.003 1.690 24.134 1.00 17.04 536 ASN A C 1
ATOM 511 O O . ASN A 1 70 ? 37.378 1.407 23.056 1.00 16.91 536 ASN A O 1
ATOM 516 N N . LEU A 1 71 ? 37.486 2.320 25.183 1.00 16.78 537 LEU A N 1
ATOM 517 C CA . LEU A 1 71 ? 36.051 2.680 25.322 1.00 16.29 537 LEU A CA 1
ATOM 518 C C . LEU A 1 71 ? 35.933 4.192 25.464 1.00 16.11 537 LEU A C 1
ATOM 519 O O . LEU A 1 71 ? 36.730 4.804 26.240 1.00 16.23 537 LEU A O 1
ATOM 524 N N . VAL A 1 72 ? 34.991 4.777 24.730 1.00 15.64 538 VAL A N 1
ATOM 525 C CA . VAL A 1 72 ? 34.534 6.169 24.987 1.00 15.57 538 VAL A CA 1
ATOM 526 C C . VAL A 1 72 ? 33.072 6.120 25.375 1.00 15.57 538 VAL A C 1
ATOM 527 O O . VAL A 1 72 ? 32.304 5.427 24.677 1.00 15.66 538 VAL A O 1
ATOM 531 N N . LEU A 1 73 ? 32.722 6.815 26.458 1.00 15.91 539 LEU A N 1
ATOM 532 C CA . LEU A 1 73 ? 31.320 7.079 26.848 1.00 15.79 539 LEU A CA 1
ATOM 533 C C . LEU A 1 73 ? 31.072 8.571 26.711 1.00 15.94 539 LEU A C 1
ATOM 534 O O . LEU A 1 73 ? 31.838 9.371 27.297 1.00 15.67 539 LEU A O 1
ATOM 539 N N . VAL A 1 74 ? 30.010 8.903 25.976 1.00 15.83 540 VAL A N 1
ATOM 540 C CA . VAL A 1 74 ? 29.527 10.295 25.825 1.00 16.52 540 VAL A CA 1
ATOM 541 C C . VAL A 1 74 ? 28.228 10.433 26.616 1.00 17.21 540 VAL A C 1
ATOM 542 O O . VAL A 1 74 ? 27.291 9.641 26.380 1.00 17.60 540 VAL A O 1
ATOM 546 N N . LYS A 1 75 ? 28.200 11.396 27.524 1.00 18.32 541 LYS A N 1
ATOM 547 C CA . LYS A 1 75 ? 26.993 11.798 28.278 1.00 19.22 541 LYS A CA 1
ATOM 548 C C . LYS A 1 75 ? 26.250 12.833 27.434 1.00 19.22 541 LYS A C 1
ATOM 549 O O . LYS A 1 75 ? 26.874 13.812 27.014 1.00 19.06 541 LYS A O 1
ATOM 555 N N . HIS A 1 76 ? 24.968 12.586 27.187 1.00 19.53 542 HIS A N 1
ATOM 556 C CA . HIS A 1 76 ? 24.059 13.497 26.438 1.00 20.41 542 HIS A CA 1
ATOM 557 C C . HIS A 1 76 ? 23.037 14.077 27.405 1.00 21.93 542 HIS A C 1
ATOM 558 O O . HIS A 1 76 ? 23.000 13.644 28.560 1.00 22.88 542 HIS A O 1
ATOM 565 N N . ALA A 1 77 ? 22.215 14.997 26.931 1.00 23.60 543 ALA A N 1
ATOM 566 C CA . ALA A 1 77 ? 21.121 15.599 27.726 1.00 24.96 543 ALA A CA 1
ATOM 567 C C . ALA A 1 77 ? 20.100 14.521 28.080 1.00 25.43 543 ALA A C 1
ATOM 568 O O . ALA A 1 77 ? 20.004 13.529 27.315 1.00 25.76 543 ALA A O 1
ATOM 570 N N . ASP A 1 78 ? 19.407 14.701 29.210 1.00 26.99 544 ASP A N 1
ATOM 571 C CA . ASP A 1 78 ? 18.150 14.004 29.584 1.00 27.42 544 ASP A CA 1
ATOM 572 C C . ASP A 1 78 ? 18.405 12.514 29.823 1.00 25.14 544 ASP A C 1
ATOM 573 O O . ASP A 1 78 ? 17.529 11.710 29.475 1.00 24.30 544 ASP A O 1
ATOM 578 N N . GLY A 1 79 ? 19.544 12.147 30.402 1.00 23.70 545 GLY A N 1
ATOM 579 C CA . GLY A 1 79 ? 19.761 10.779 30.917 1.00 23.09 545 GLY A CA 1
ATOM 580 C C . GLY A 1 79 ? 20.247 9.794 29.856 1.00 21.65 545 GLY A C 1
ATOM 581 O O . GLY A 1 79 ? 20.109 8.581 30.067 1.00 21.99 545 GLY A O 1
ATOM 582 N N . TRP A 1 80 ? 20.734 10.273 28.716 1.00 19.80 546 TRP A N 1
ATOM 583 C CA . TRP A 1 80 ? 21.276 9.381 27.661 1.00 18.99 546 TRP A CA 1
ATOM 584 C C . TRP A 1 80 ? 22.802 9.296 27.772 1.00 18.86 546 TRP A C 1
ATOM 585 O O . TRP A 1 80 ? 23.458 10.318 28.058 1.00 18.54 546 TRP A O 1
ATOM 596 N N . VAL A 1 81 ? 23.328 8.107 27.502 1.00 19.04 547 VAL A N 1
ATOM 597 C CA . VAL A 1 81 ? 24.779 7.840 27.343 1.00 19.59 547 VAL A CA 1
ATOM 598 C C . VAL A 1 81 ? 24.969 6.985 26.094 1.00 19.09 547 VAL A C 1
ATOM 599 O O . VAL A 1 81 ? 24.147 6.070 25.879 1.00 20.47 547 VAL A O 1
ATOM 603 N N . THR A 1 82 ? 25.987 7.280 25.281 1.00 18.01 548 THR A N 1
ATOM 604 C CA . THR A 1 82 ? 26.382 6.398 24.151 1.00 16.99 548 THR A CA 1
ATOM 605 C C . THR A 1 82 ? 27.794 5.896 24.417 1.00 17.15 548 THR A C 1
ATOM 606 O O . THR A 1 82 ? 28.611 6.630 25.025 1.00 16.61 548 THR A O 1
ATOM 610 N N . ALA A 1 83 ? 28.040 4.657 23.998 1.00 17.25 549 ALA A N 1
ATOM 611 C CA . ALA A 1 83 ? 29.277 3.903 24.258 1.00 17.14 549 ALA A CA 1
ATOM 612 C C . ALA A 1 83 ? 29.863 3.467 22.921 1.00 17.05 549 ALA A C 1
ATOM 613 O O . ALA A 1 83 ? 29.091 3.082 22.015 1.00 17.13 549 ALA A O 1
ATOM 615 N N . TYR A 1 84 ? 31.188 3.566 22.812 1.00 16.51 550 TYR A N 1
ATOM 616 C CA . TYR A 1 84 ? 31.946 3.348 21.570 1.00 15.80 550 TYR A CA 1
ATOM 617 C C . TYR A 1 84 ? 33.120 2.469 21.975 1.00 15.69 550 TYR A C 1
ATOM 618 O O . TYR A 1 84 ? 33.995 2.999 22.686 1.00 16.23 550 TYR A O 1
ATOM 627 N N . ALA A 1 85 ? 33.111 1.193 21.599 1.00 14.79 551 ALA A N 1
ATOM 628 C CA . ALA A 1 85 ? 34.077 0.201 22.109 1.00 15.14 551 ALA A CA 1
ATOM 629 C C . ALA A 1 85 ? 34.901 -0.410 20.967 1.00 15.11 551 ALA A C 1
ATOM 630 O O . ALA A 1 85 ? 34.519 -0.283 19.785 1.00 14.18 551 ALA A O 1
ATOM 632 N N . HIS A 1 86 ? 36.020 -1.013 21.370 1.00 15.89 552 HIS A N 1
ATOM 633 C CA . HIS A 1 86 ? 37.021 -1.732 20.538 1.00 16.50 552 HIS A CA 1
ATOM 634 C C . HIS A 1 86 ? 37.856 -0.767 19.704 1.00 16.78 552 HIS A C 1
ATOM 635 O O . HIS A 1 86 ? 38.522 -1.241 18.784 1.00 17.17 552 HIS A O 1
ATOM 642 N N . LEU A 1 87 ? 37.888 0.511 20.080 1.00 17.15 553 LEU A N 1
ATOM 643 C CA . LEU A 1 87 ? 38.603 1.571 19.316 1.00 17.74 553 LEU A CA 1
ATOM 644 C C . LEU A 1 87 ? 40.106 1.249 19.218 1.00 18.45 553 LEU A C 1
ATOM 645 O O . LEU A 1 87 ? 40.682 0.666 20.184 1.00 17.83 553 LEU A O 1
ATOM 650 N N . SER A 1 88 ? 40.726 1.629 18.099 1.00 19.85 554 SER A N 1
ATOM 651 C CA . SER A 1 88 ? 42.206 1.606 17.965 1.00 21.84 554 SER A CA 1
ATOM 652 C C . SER A 1 88 ? 42.742 2.845 18.672 1.00 22.87 554 SER A C 1
ATOM 653 O O . SER A 1 88 ? 43.672 2.691 19.470 1.00 26.19 554 SER A O 1
ATOM 656 N N . SER A 1 89 ? 42.198 4.017 18.378 1.00 22.25 555 SER A N 1
ATOM 657 C CA . SER A 1 89 ? 42.627 5.283 19.005 1.00 21.63 555 SER A CA 1
ATOM 658 C C . SER A 1 89 ? 41.418 6.113 19.438 1.00 20.31 555 SER A C 1
ATOM 659 O O . SER A 1 89 ? 40.309 5.943 18.914 1.00 19.39 555 SER A O 1
ATOM 662 N N . THR A 1 90 ? 41.669 6.968 20.407 1.00 19.55 556 THR A N 1
ATOM 663 C CA . THR A 1 90 ? 40.732 7.930 20.989 1.00 19.24 556 THR A CA 1
ATOM 664 C C . THR A 1 90 ? 41.239 9.332 20.663 1.00 19.70 556 THR A C 1
ATOM 665 O O . THR A 1 90 ? 42.388 9.599 20.966 1.00 20.70 556 THR A O 1
ATOM 669 N N . ASN A 1 91 ? 40.407 10.182 20.079 1.00 19.56 557 ASN A N 1
ATOM 670 C CA . ASN A 1 91 ? 40.785 11.558 19.675 1.00 20.61 557 ASN A CA 1
ATOM 671 C C . ASN A 1 91 ? 40.254 12.586 20.676 1.00 21.47 557 ASN A C 1
ATOM 672 O O . ASN A 1 91 ? 40.391 13.781 20.404 1.00 21.78 557 ASN A O 1
ATOM 677 N N . VAL A 1 92 ? 39.654 12.153 21.776 1.00 22.34 558 VAL A N 1
ATOM 678 C CA . VAL A 1 92 ? 38.990 13.062 22.748 1.00 23.65 558 VAL A CA 1
ATOM 679 C C . VAL A 1 92 ? 39.508 12.745 24.142 1.00 25.52 558 VAL A C 1
ATOM 680 O O . VAL A 1 92 ? 40.032 11.635 24.352 1.00 25.70 558 VAL A O 1
ATOM 684 N N . LYS A 1 93 ? 39.298 13.673 25.067 1.00 28.80 559 LYS A N 1
ATOM 685 C CA . LYS A 1 93 ? 39.673 13.500 26.495 1.00 32.06 559 LYS A CA 1
ATOM 686 C C . LYS A 1 93 ? 38.418 13.597 27.367 1.00 31.18 559 LYS A C 1
ATOM 687 O O . LYS A 1 93 ? 37.431 14.195 26.936 1.00 28.18 559 LYS A O 1
ATOM 693 N N A MET A 1 94 ? 38.503 13.064 28.581 0.50 32.08 560 MET A N 1
ATOM 694 N N B MET A 1 94 ? 38.503 13.065 28.580 0.50 32.27 560 MET A N 1
ATOM 695 C CA A MET A 1 94 ? 37.468 13.232 29.628 0.50 34.48 560 MET A CA 1
ATOM 696 C CA B MET A 1 94 ? 37.471 13.236 29.629 0.50 34.84 560 MET A CA 1
ATOM 697 C C A MET A 1 94 ? 37.143 14.726 29.782 0.50 32.68 560 MET A C 1
ATOM 698 C C B MET A 1 94 ? 37.143 14.728 29.780 0.50 32.86 560 MET A C 1
ATOM 699 O O A MET A 1 94 ? 38.082 15.542 29.748 0.50 30.93 560 MET A O 1
ATOM 700 O O B MET A 1 94 ? 38.082 15.544 29.747 0.50 31.07 560 MET A O 1
ATOM 709 N N . ARG A 1 95 ? 35.844 15.049 29.878 1.00 31.16 561 ARG A N 1
ATOM 710 C CA . ARG A 1 95 ? 35.319 16.431 30.118 1.00 30.58 561 ARG A CA 1
ATOM 711 C C . ARG A 1 95 ? 35.244 17.234 28.809 1.00 27.30 561 ARG A C 1
ATOM 712 O O . ARG A 1 95 ? 34.716 18.321 28.838 1.00 27.30 561 ARG A O 1
ATOM 720 N N . GLN A 1 96 ? 35.738 16.727 27.696 1.00 25.27 562 GLN A N 1
ATOM 721 C CA . GLN A 1 96 ? 35.682 17.455 26.404 1.00 24.59 562 GLN A CA 1
ATOM 722 C C . GLN A 1 96 ? 34.226 17.510 25.913 1.00 24.12 562 GLN A C 1
ATOM 723 O O . GLN A 1 96 ? 33.536 16.487 25.937 1.00 23.79 562 GLN A O 1
ATOM 729 N N . GLN A 1 97 ? 33.771 18.686 25.512 1.00 24.42 563 GLN A N 1
ATOM 730 C CA . GLN A 1 97 ? 32.468 18.900 24.846 1.00 24.96 563 GLN A CA 1
ATOM 731 C C . GLN A 1 97 ? 32.590 18.500 23.377 1.00 23.79 563 GLN A C 1
ATOM 732 O O . GLN A 1 97 ? 33.530 18.953 22.736 1.00 23.14 563 GLN A O 1
ATOM 738 N N . VAL A 1 98 ? 31.657 17.697 22.869 1.00 22.75 564 VAL A N 1
ATOM 739 C CA . VAL A 1 98 ? 31.660 17.251 21.451 1.00 22.11 564 VAL A CA 1
ATOM 740 C C . VAL A 1 98 ? 30.291 17.501 20.822 1.00 21.82 564 VAL A C 1
ATOM 741 O O . VAL A 1 98 ? 29.292 17.510 21.516 1.00 21.56 564 VAL A O 1
ATOM 745 N N . LYS A 1 99 ? 30.311 17.645 19.511 1.00 22.37 565 LYS A N 1
ATOM 746 C CA . LYS A 1 99 ? 29.154 17.823 18.632 1.00 22.63 565 LYS A CA 1
ATOM 747 C C . LYS A 1 99 ? 28.801 16.485 17.988 1.00 20.67 565 LYS A C 1
ATOM 748 O O . LYS A 1 99 ? 29.684 15.660 17.780 1.00 19.02 565 LYS A O 1
ATOM 754 N N . GLN A 1 100 ? 27.524 16.315 17.668 1.00 19.38 566 GLN A N 1
ATOM 755 C CA . GLN A 1 100 ? 27.054 15.243 16.760 1.00 18.11 566 GLN A CA 1
ATOM 756 C C . GLN A 1 100 ? 27.943 15.226 15.516 1.00 17.71 566 GLN A C 1
ATOM 757 O O . GLN A 1 100 ? 28.156 16.279 14.943 1.00 17.55 566 GLN A O 1
ATOM 763 N N . GLY A 1 101 ? 28.453 14.057 15.125 1.00 17.52 567 GLY A N 1
ATOM 764 C CA . GLY A 1 101 ? 29.257 13.884 13.896 1.00 17.83 567 GLY A CA 1
ATOM 765 C C . GLY A 1 101 ? 30.750 14.082 14.145 1.00 17.97 567 GLY A C 1
ATOM 766 O O . GLY A 1 101 ? 31.516 13.816 13.226 1.00 18.12 567 GLY A O 1
ATOM 767 N N . GLU A 1 102 ? 31.155 14.532 15.332 1.00 17.75 568 GLU A N 1
ATOM 768 C CA . GLU A 1 102 ? 32.574 14.798 15.643 1.00 18.31 568 GLU A CA 1
ATOM 769 C C . GLU A 1 102 ? 33.302 13.465 15.860 1.00 17.14 568 GLU A C 1
ATOM 770 O O . GLU A 1 102 ? 32.736 12.564 16.527 1.00 15.89 568 GLU A O 1
ATOM 776 N N . GLN A 1 103 ? 34.542 13.374 15.380 1.00 16.65 569 GLN A N 1
ATOM 777 C CA . GLN A 1 103 ? 35.339 12.137 15.501 1.00 16.66 569 GLN A CA 1
ATOM 778 C C . GLN A 1 103 ? 35.755 11.941 16.959 1.00 16.70 569 GLN A C 1
ATOM 779 O O . GLN A 1 103 ? 36.434 12.831 17.511 1.00 17.21 569 GLN A O 1
ATOM 785 N N . LEU A 1 104 ? 35.337 10.824 17.562 1.00 16.38 570 LEU A N 1
ATOM 786 C CA . LEU A 1 104 ? 35.694 10.447 18.948 1.00 16.37 570 LEU A CA 1
ATOM 787 C C . LEU A 1 104 ? 36.943 9.574 18.926 1.00 16.64 570 LEU A C 1
ATOM 788 O O . LEU A 1 104 ? 37.683 9.561 19.916 1.00 16.93 570 LEU A O 1
ATOM 793 N N . GLY A 1 105 ? 37.119 8.820 17.852 1.00 16.28 571 GLY A N 1
ATOM 794 C CA . GLY A 1 105 ? 38.207 7.847 17.704 1.00 16.52 571 GLY A CA 1
ATOM 795 C C . GLY A 1 105 ? 38.140 7.142 16.379 1.00 16.37 571 GLY A C 1
ATOM 796 O O . GLY A 1 105 ? 37.450 7.642 15.463 1.00 16.19 571 GLY A O 1
ATOM 797 N N . THR A 1 106 ? 38.833 6.008 16.299 1.00 16.50 572 THR A N 1
ATOM 798 C CA . THR A 1 106 ? 38.951 5.177 15.090 1.00 16.50 572 THR A CA 1
ATOM 799 C C . THR A 1 106 ? 38.628 3.731 15.436 1.00 16.19 572 THR A C 1
ATOM 800 O O . THR A 1 106 ? 38.903 3.296 16.568 1.00 15.69 572 THR A O 1
ATOM 804 N N . VAL A 1 107 ? 38.069 3.022 14.459 1.00 15.96 573 VAL A N 1
ATOM 805 C CA . VAL A 1 107 ? 37.674 1.605 14.600 1.00 15.93 573 VAL A CA 1
ATOM 806 C C . VAL A 1 107 ? 38.937 0.791 14.869 1.00 16.12 573 VAL A C 1
ATOM 807 O O . VAL A 1 107 ? 39.967 1.017 14.178 1.00 16.13 573 VAL A O 1
ATOM 811 N N . GLY A 1 108 ? 38.847 -0.102 15.860 1.00 15.62 574 GLY A N 1
ATOM 812 C CA . GLY A 1 108 ? 39.897 -1.064 16.173 1.00 15.91 574 GLY A CA 1
ATOM 813 C C . GLY A 1 108 ? 39.341 -2.455 16.405 1.00 16.30 574 GLY A C 1
ATOM 814 O O . GLY A 1 108 ? 38.121 -2.700 16.148 1.00 15.91 574 GLY A O 1
ATOM 815 N N . ALA A 1 109 ? 40.209 -3.316 16.918 1.00 16.85 575 ALA A N 1
ATOM 816 C CA . ALA A 1 109 ? 39.872 -4.676 17.372 1.00 17.51 575 ALA A CA 1
ATOM 817 C C . ALA A 1 109 ? 40.352 -4.860 18.808 1.00 17.96 575 ALA A C 1
ATOM 818 O O . ALA A 1 109 ? 40.679 -5.980 19.156 1.00 19.09 575 ALA A O 1
ATOM 820 N N . THR A 1 110 ? 40.354 -3.810 19.635 1.00 17.85 576 THR A N 1
ATOM 821 C CA . THR A 1 110 ? 40.776 -3.945 21.052 1.00 18.08 576 THR A CA 1
ATOM 822 C C . THR A 1 110 ? 39.670 -4.648 21.850 1.00 18.60 576 THR A C 1
ATOM 823 O O . THR A 1 110 ? 38.495 -4.415 21.556 1.00 18.28 576 THR A O 1
ATOM 827 N N . GLY A 1 111 ? 40.048 -5.501 22.799 1.00 20.03 577 GLY A N 1
ATOM 828 C CA . GLY A 1 111 ? 39.120 -6.290 23.631 1.00 21.00 577 GLY A CA 1
ATOM 829 C C . GLY A 1 111 ? 38.664 -7.545 22.921 1.00 22.16 577 GLY A C 1
ATOM 830 O O . GLY A 1 111 ? 39.425 -8.038 22.108 1.00 22.13 577 GLY A O 1
ATOM 831 N N . GLY A 1 112 ? 37.439 -8.012 23.190 1.00 23.63 578 GLY A N 1
ATOM 832 C CA . GLY A 1 112 ? 36.965 -9.345 22.786 1.00 24.40 578 GLY A CA 1
ATOM 833 C C . GLY A 1 112 ? 36.340 -9.319 21.410 1.00 24.76 578 GLY A C 1
ATOM 834 O O . GLY A 1 112 ? 35.145 -9.607 21.314 1.00 25.20 578 GLY A O 1
ATOM 835 N N . VAL A 1 113 ? 37.110 -8.989 20.374 1.00 25.00 579 VAL A N 1
ATOM 836 C CA . VAL A 1 113 ? 36.653 -9.115 18.960 1.00 24.44 579 VAL A CA 1
ATOM 837 C C . VAL A 1 113 ? 37.832 -9.652 18.149 1.00 23.65 579 VAL A C 1
ATOM 838 O O . VAL A 1 113 ? 38.954 -9.468 18.562 1.00 23.54 579 VAL A O 1
ATOM 842 N N . ASN A 1 114 ? 37.550 -10.324 17.044 1.00 23.38 580 ASN A N 1
ATOM 843 C CA . ASN A 1 114 ? 38.561 -10.997 16.187 1.00 23.90 580 ASN A CA 1
ATOM 844 C C . ASN A 1 114 ? 38.694 -10.246 14.865 1.00 23.52 580 ASN A C 1
ATOM 845 O O . ASN A 1 114 ? 39.411 -10.736 14.000 1.00 24.63 580 ASN A O 1
ATOM 850 N N . GLU A 1 115 ? 37.995 -9.132 14.685 1.00 22.50 581 GLU A N 1
ATOM 851 C CA . GLU A 1 115 ? 38.102 -8.309 13.462 1.00 21.55 581 GLU A CA 1
ATOM 852 C C . GLU A 1 115 ? 37.690 -6.891 13.813 1.00 20.68 581 GLU A C 1
ATOM 853 O O . GLU A 1 115 ? 36.947 -6.678 14.771 1.00 20.15 581 GLU A O 1
ATOM 859 N N . PRO A 1 116 ? 38.238 -5.896 13.089 1.00 20.25 582 PRO A N 1
ATOM 860 C CA . PRO A 1 116 ? 37.935 -4.507 13.381 1.00 19.68 582 PRO A CA 1
ATOM 861 C C . PRO A 1 116 ? 36.427 -4.241 13.263 1.00 19.18 582 PRO A C 1
ATOM 862 O O . PRO A 1 116 ? 35.807 -4.625 12.291 1.00 19.69 582 PRO A O 1
ATOM 866 N N . GLN A 1 117 ? 35.878 -3.554 14.257 1.00 17.89 583 GLN A N 1
ATOM 867 C CA . GLN A 1 117 ? 34.430 -3.252 14.317 1.00 17.02 583 GLN A CA 1
ATOM 868 C C . GLN A 1 117 ? 34.147 -2.274 15.450 1.00 16.74 583 GLN A C 1
ATOM 869 O O . GLN A 1 117 ? 34.971 -2.184 16.396 1.00 16.59 583 GLN A O 1
ATOM 875 N N . LEU A 1 118 ? 33.029 -1.562 15.345 1.00 16.53 584 LEU A N 1
ATOM 876 C CA . LEU A 1 118 ? 32.540 -0.712 16.447 1.00 16.67 584 LEU A CA 1
ATOM 877 C C . LEU A 1 118 ? 31.446 -1.480 17.184 1.00 17.22 584 LEU A C 1
ATOM 878 O O . LEU A 1 118 ? 30.511 -1.927 16.519 1.00 17.55 584 LEU A O 1
ATOM 883 N N . HIS A 1 119 ? 31.585 -1.608 18.493 1.00 17.25 585 HIS A N 1
ATOM 884 C CA . HIS A 1 119 ? 30.474 -1.943 19.391 1.00 17.50 585 HIS A CA 1
ATOM 885 C C . HIS A 1 119 ? 29.909 -0.627 19.924 1.00 17.16 585 HIS A C 1
ATOM 886 O O . HIS A 1 119 ? 30.654 0.170 20.512 1.00 16.25 585 HIS A O 1
ATOM 893 N N . PHE A 1 120 ? 28.621 -0.405 19.674 1.00 17.02 586 PHE A N 1
ATOM 894 C CA . PHE A 1 120 ? 27.905 0.857 19.980 1.00 16.63 586 PHE A CA 1
ATOM 895 C C . PHE A 1 120 ? 26.727 0.517 20.878 1.00 16.62 586 PHE A C 1
ATOM 896 O O . PHE A 1 120 ? 25.986 -0.394 20.522 1.00 16.19 586 PHE A O 1
ATOM 904 N N . GLU A 1 121 ? 26.588 1.230 21.996 1.00 16.81 587 GLU A N 1
ATOM 905 C CA . GLU A 1 121 ? 25.450 1.075 22.929 1.00 17.58 587 GLU A CA 1
ATOM 906 C C . GLU A 1 121 ? 24.811 2.427 23.178 1.00 17.53 587 GLU A C 1
ATOM 907 O O . GLU A 1 121 ? 25.498 3.460 23.132 1.00 18.11 587 GLU A O 1
ATOM 913 N N . MET A 1 122 ? 23.500 2.400 23.355 1.00 18.17 588 MET A N 1
ATOM 914 C CA . MET A 1 122 ? 22.668 3.571 23.710 1.00 18.56 588 MET A CA 1
ATOM 915 C C . MET A 1 122 ? 21.990 3.209 25.017 1.00 18.66 588 MET A C 1
ATOM 916 O O . MET A 1 122 ? 21.344 2.145 25.071 1.00 18.22 588 MET A O 1
ATOM 921 N N . ARG A 1 123 ? 22.275 4.001 26.040 1.00 19.23 589 ARG A N 1
ATOM 922 C CA . ARG A 1 123 ? 21.803 3.728 27.406 1.00 20.76 589 ARG A CA 1
ATOM 923 C C . ARG A 1 123 ? 20.964 4.902 27.853 1.00 20.90 589 ARG A C 1
ATOM 924 O O . ARG A 1 123 ? 21.270 6.051 27.493 1.00 20.54 589 ARG A O 1
ATOM 932 N N . TYR A 1 124 ? 19.919 4.591 28.587 1.00 21.65 590 TYR A N 1
ATOM 933 C CA . TYR A 1 124 ? 18.875 5.553 28.975 1.00 22.04 590 TYR A CA 1
ATOM 934 C C . TYR A 1 124 ? 18.599 5.378 30.461 1.00 22.22 590 TYR A C 1
ATOM 935 O O . TYR A 1 124 ? 18.460 4.244 30.914 1.00 22.06 590 TYR A O 1
ATOM 944 N N . ALA A 1 125 ? 18.625 6.490 31.190 1.00 22.77 591 ALA A N 1
ATOM 945 C CA . ALA A 1 125 ? 18.152 6.609 32.584 1.00 24.51 591 ALA A CA 1
ATOM 946 C C . ALA A 1 125 ? 17.010 7.622 32.600 1.00 25.82 591 ALA A C 1
ATOM 947 O O . ALA A 1 125 ? 17.228 8.813 32.373 1.00 25.41 591 ALA A O 1
ATOM 949 N N . PRO A 1 126 ? 15.754 7.182 32.830 1.00 27.51 592 PRO A N 1
ATOM 950 C CA . PRO A 1 126 ? 14.616 8.093 32.922 1.00 28.77 592 PRO A CA 1
ATOM 951 C C . PRO A 1 126 ? 14.804 9.173 33.997 1.00 31.19 592 PRO A C 1
ATOM 952 O O . PRO A 1 126 ? 14.400 10.287 33.741 1.00 32.56 592 PRO A O 1
ATOM 956 N N . THR A 1 127 ? 15.414 8.852 35.144 1.00 33.01 593 THR A N 1
ATOM 957 C CA . THR A 1 127 ? 15.712 9.847 36.213 1.00 35.32 593 THR A CA 1
ATOM 958 C C . THR A 1 127 ? 17.142 9.655 36.724 1.00 38.02 593 THR A C 1
ATOM 959 O O . THR A 1 127 ? 17.761 8.618 36.391 1.00 38.01 593 THR A O 1
ATOM 963 N N . VAL A 1 128 ? 17.640 10.614 37.514 1.00 41.33 594 VAL A N 1
ATOM 964 C CA . VAL A 1 128 ? 19.037 10.592 38.047 1.00 43.64 594 VAL A CA 1
ATOM 965 C C . VAL A 1 128 ? 19.174 9.475 39.098 1.00 46.05 594 VAL A C 1
ATOM 966 O O . VAL A 1 128 ? 20.318 9.068 39.357 1.00 46.33 594 VAL A O 1
ATOM 970 N N . LYS A 1 129 ? 18.058 8.953 39.631 1.00 48.57 595 LYS A N 1
ATOM 971 C CA . LYS A 1 129 ? 18.049 7.798 40.570 1.00 51.21 595 LYS A CA 1
ATOM 972 C C . LYS A 1 129 ? 18.365 6.491 39.830 1.00 49.19 595 LYS A C 1
ATOM 973 O O . LYS A 1 129 ? 18.751 5.532 40.509 1.00 50.11 595 LYS A O 1
ATOM 979 N N . ASP A 1 130 ? 18.164 6.438 38.508 1.00 45.73 596 ASP A N 1
ATOM 980 C CA . ASP A 1 130 ? 18.197 5.180 37.716 1.00 43.53 596 ASP A CA 1
ATOM 981 C C . ASP A 1 130 ? 19.584 4.949 37.117 1.00 40.97 596 ASP A C 1
ATOM 982 O O . ASP A 1 130 ? 20.287 5.920 36.797 1.00 39.72 596 ASP A O 1
ATOM 987 N N . LYS A 1 131 ? 19.942 3.675 36.962 1.00 40.98 597 LYS A N 1
ATOM 988 C CA . LYS A 1 131 ? 21.095 3.230 36.142 1.00 39.33 597 LYS A CA 1
ATOM 989 C C . LYS A 1 131 ? 20.735 3.482 34.676 1.00 34.65 597 LYS A C 1
ATOM 990 O O . LYS A 1 131 ? 19.566 3.331 34.286 1.00 31.53 597 LYS A O 1
ATOM 996 N N . ALA A 1 132 ? 21.708 3.920 33.887 1.00 32.51 598 ALA A N 1
ATOM 997 C CA . ALA A 1 132 ? 21.582 4.055 32.423 1.00 30.34 598 ALA A CA 1
ATOM 998 C C . ALA A 1 132 ? 21.622 2.646 31.829 1.00 28.93 598 ALA A C 1
ATOM 999 O O . ALA A 1 132 ? 22.680 2.003 31.899 1.00 29.55 598 ALA A O 1
ATOM 1001 N N . LYS A 1 133 ? 20.488 2.140 31.353 1.00 27.36 599 LYS A N 1
ATOM 1002 C CA . LYS A 1 133 ? 20.373 0.736 30.917 1.00 26.22 599 LYS A CA 1
ATOM 1003 C C . LYS A 1 133 ? 20.284 0.725 29.403 1.00 23.19 599 LYS A C 1
ATOM 1004 O O . LYS A 1 133 ? 19.809 1.667 28.791 1.00 21.93 599 LYS A O 1
ATOM 1010 N N . PRO A 1 134 ? 20.788 -0.339 28.759 1.00 21.56 600 PRO A N 1
ATOM 1011 C CA . PRO A 1 134 ? 20.808 -0.420 27.302 1.00 20.56 600 PRO A CA 1
ATOM 1012 C C . PRO A 1 134 ? 19.400 -0.489 26.699 1.00 20.16 600 PRO A C 1
ATOM 1013 O O . PRO A 1 134 ? 18.503 -1.099 27.251 1.00 20.13 600 PRO A O 1
ATOM 1017 N N . VAL A 1 135 ? 19.302 0.074 25.519 1.00 19.39 601 VAL A N 1
ATOM 1018 C CA . VAL A 1 135 ? 18.049 0.208 24.738 1.00 19.16 601 VAL A CA 1
ATOM 1019 C C . VAL A 1 135 ? 18.435 -0.186 23.320 1.00 18.45 601 VAL A C 1
ATOM 1020 O O . VAL A 1 135 ? 19.603 -0.004 22.972 1.00 17.56 601 VAL A O 1
ATOM 1024 N N . ASP A 1 136 ? 17.523 -0.788 22.573 1.00 19.01 602 ASP A N 1
ATOM 1025 C CA . ASP A 1 136 ? 17.771 -1.195 21.170 1.00 19.15 602 ASP A CA 1
ATOM 1026 C C . ASP A 1 136 ? 18.042 0.061 20.343 1.00 18.51 602 ASP A C 1
ATOM 1027 O O . ASP A 1 136 ? 17.188 0.928 20.246 1.00 18.61 602 ASP A O 1
ATOM 1032 N N . PRO A 1 137 ? 19.249 0.236 19.772 1.00 17.92 603 PRO A N 1
ATOM 1033 C CA . PRO A 1 137 ? 19.553 1.415 18.958 1.00 17.87 603 PRO A CA 1
ATOM 1034 C C . PRO A 1 137 ? 18.594 1.616 17.782 1.00 17.96 603 PRO A C 1
ATOM 1035 O O . PRO A 1 137 ? 18.422 2.749 17.375 1.00 17.72 603 PRO A O 1
ATOM 1039 N N . ALA A 1 138 ? 17.958 0.553 17.303 1.00 17.99 604 ALA A N 1
ATOM 1040 C CA . ALA A 1 138 ? 16.946 0.638 16.228 1.00 18.81 604 ALA A CA 1
ATOM 1041 C C . ALA A 1 138 ? 15.747 1.497 16.659 1.00 18.85 604 ALA A C 1
ATOM 1042 O O . ALA A 1 138 ? 15.090 2.016 15.770 1.00 19.69 604 ALA A O 1
ATOM 1044 N N . LEU A 1 139 ? 15.479 1.677 17.953 1.00 18.87 605 LEU A N 1
ATOM 1045 C CA . LEU A 1 139 ? 14.367 2.555 18.410 1.00 19.27 605 LEU A CA 1
ATOM 1046 C C . LEU A 1 139 ? 14.634 4.039 18.084 1.00 19.38 605 LEU A C 1
ATOM 1047 O O . LEU A 1 139 ? 13.645 4.780 17.987 1.00 18.95 605 LEU A O 1
ATOM 1052 N N . VAL A 1 140 ? 15.902 4.460 17.989 1.00 19.51 606 VAL A N 1
ATOM 1053 C CA . VAL A 1 140 ? 16.225 5.910 17.924 1.00 20.58 606 VAL A CA 1
ATOM 1054 C C . VAL A 1 140 ? 17.213 6.241 16.803 1.00 21.38 606 VAL A C 1
ATOM 1055 O O . VAL A 1 140 ? 17.472 7.440 16.624 1.00 23.47 606 VAL A O 1
ATOM 1059 N N . LEU A 1 141 ? 17.793 5.275 16.097 1.00 21.23 607 LEU A N 1
ATOM 1060 C CA . LEU A 1 141 ? 18.688 5.631 14.978 1.00 21.66 607 LEU A CA 1
ATOM 1061 C C . LEU A 1 141 ? 17.854 5.825 13.724 1.00 23.36 607 LEU A C 1
ATOM 1062 O O . LEU A 1 141 ? 16.877 5.108 13.514 1.00 22.36 607 LEU A O 1
ATOM 1067 N N . PRO A 1 142 ? 18.271 6.739 12.820 1.00 25.44 608 PRO A N 1
ATOM 1068 C CA . PRO A 1 142 ? 17.581 6.920 11.545 1.00 27.53 608 PRO A CA 1
ATOM 1069 C C . PRO A 1 142 ? 17.630 5.623 10.731 1.00 29.91 608 PRO A C 1
ATOM 1070 O O . PRO A 1 142 ? 18.536 4.826 10.872 1.00 28.56 608 PRO A O 1
ATOM 1074 N N . ARG A 1 143 ? 16.653 5.454 9.861 1.00 35.71 609 ARG A N 1
ATOM 1075 C CA . ARG A 1 143 ? 16.674 4.368 8.855 1.00 42.33 609 ARG A CA 1
ATOM 1076 C C . ARG A 1 143 ? 17.712 4.754 7.802 1.00 43.78 609 ARG A C 1
ATOM 1077 O O . ARG A 1 143 ? 17.902 5.932 7.503 1.00 46.28 609 ARG A O 1
ATOM 1086 N N . ALA B 1 1 ? 21.894 35.668 0.010 1.00 42.24 467 ALA B N 1
ATOM 1087 C CA . ALA B 1 1 ? 20.795 35.990 0.977 1.00 41.27 467 ALA B CA 1
ATOM 1088 C C . ALA B 1 1 ? 19.968 34.732 1.268 1.00 38.15 467 ALA B C 1
ATOM 1089 O O . ALA B 1 1 ? 19.504 34.621 2.420 1.00 42.51 467 ALA B O 1
ATOM 1091 N N . ALA B 1 2 ? 19.747 33.829 0.305 1.00 33.19 468 ALA B N 1
ATOM 1092 C CA . ALA B 1 2 ? 19.046 32.552 0.601 1.00 29.57 468 ALA B CA 1
ATOM 1093 C C . ALA B 1 2 ? 19.931 31.729 1.530 1.00 27.50 468 ALA B C 1
ATOM 1094 O O . ALA B 1 2 ? 21.143 31.649 1.342 1.00 28.56 468 ALA B O 1
ATOM 1096 N N . PRO B 1 3 ? 19.372 31.095 2.585 1.00 24.69 469 PRO B N 1
ATOM 1097 C CA . PRO B 1 3 ? 20.172 30.268 3.477 1.00 23.01 469 PRO B CA 1
ATOM 1098 C C . PRO B 1 3 ? 20.822 29.102 2.712 1.00 21.69 469 PRO B C 1
ATOM 1099 O O . PRO B 1 3 ? 20.219 28.579 1.765 1.00 20.41 469 PRO B O 1
ATOM 1103 N N . THR B 1 4 ? 22.014 28.708 3.149 1.00 20.63 470 THR B N 1
ATOM 1104 C CA . THR B 1 4 ? 22.702 27.515 2.618 1.00 19.94 470 THR B CA 1
ATOM 1105 C C . THR B 1 4 ? 21.981 26.249 3.104 1.00 18.77 470 THR B C 1
ATOM 1106 O O . THR B 1 4 ? 21.302 26.252 4.166 1.00 18.28 470 THR B O 1
ATOM 1110 N N . GLU B 1 5 ? 22.147 25.181 2.345 1.00 18.33 471 GLU B N 1
ATOM 1111 C CA . GLU B 1 5 ? 21.601 23.856 2.719 1.00 17.91 471 GLU B CA 1
ATOM 1112 C C . GLU B 1 5 ? 22.195 23.469 4.068 1.00 17.88 471 GLU B C 1
ATOM 1113 O O . GLU B 1 5 ? 21.447 22.902 4.850 1.00 17.14 471 GLU B O 1
ATOM 1119 N N . ALA B 1 6 ? 23.469 23.779 4.345 1.00 18.49 472 ALA B N 1
ATOM 1120 C CA . ALA B 1 6 ? 24.118 23.460 5.643 1.00 18.60 472 ALA B CA 1
ATOM 1121 C C . ALA B 1 6 ? 23.381 24.183 6.788 1.00 18.46 472 ALA B C 1
ATOM 1122 O O . ALA B 1 6 ? 23.150 23.543 7.821 1.00 17.48 472 ALA B O 1
ATOM 1124 N N . GLU B 1 7 ? 22.988 25.448 6.607 1.00 19.51 473 GLU B N 1
ATOM 1125 C CA . GLU B 1 7 ? 22.262 26.193 7.671 1.00 20.37 473 GLU B CA 1
ATOM 1126 C C . GLU B 1 7 ? 20.881 25.557 7.895 1.00 19.02 473 GLU B C 1
ATOM 1127 O O . GLU B 1 7 ? 20.460 25.447 9.058 1.00 18.64 473 GLU B O 1
ATOM 1133 N N . ILE B 1 8 ? 20.182 25.226 6.803 1.00 18.07 474 ILE B N 1
ATOM 1134 C CA . ILE B 1 8 ? 18.801 24.689 6.852 1.00 17.35 474 ILE B CA 1
ATOM 1135 C C . ILE B 1 8 ? 18.851 23.377 7.631 1.00 16.97 474 ILE B C 1
ATOM 1136 O O . ILE B 1 8 ? 18.033 23.194 8.545 1.00 16.25 474 ILE B O 1
ATOM 1141 N N . ILE B 1 9 ? 19.806 22.515 7.287 1.00 16.91 475 ILE B N 1
ATOM 1142 C CA . ILE B 1 9 ? 19.963 21.199 7.953 1.00 17.50 475 ILE B CA 1
ATOM 1143 C C . ILE B 1 9 ? 2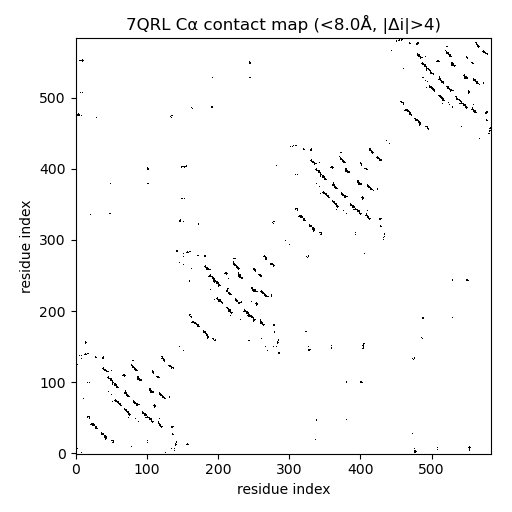0.347 21.400 9.424 1.00 17.95 475 ILE B C 1
ATOM 1144 O O . ILE B 1 9 ? 19.771 20.712 10.262 1.00 18.00 475 ILE B O 1
ATOM 1149 N N . ALA B 1 10 ? 21.304 22.269 9.728 1.00 18.94 476 ALA B N 1
ATOM 1150 C CA . ALA B 1 10 ? 21.751 22.528 11.123 1.00 20.08 476 ALA B CA 1
ATOM 1151 C C . ALA B 1 10 ? 20.530 22.939 11.950 1.00 20.39 476 ALA B C 1
ATOM 1152 O O . ALA B 1 10 ? 20.400 22.499 13.097 1.00 21.65 476 ALA B O 1
ATOM 1154 N N . SER B 1 11 ? 19.636 23.725 11.361 1.00 19.86 477 SER B N 1
ATOM 1155 C CA . SER B 1 11 ? 18.439 24.211 12.078 1.00 19.78 477 SER B CA 1
ATOM 1156 C C . SER B 1 11 ? 17.408 23.075 12.254 1.00 19.04 477 SER B C 1
ATOM 1157 O O . SER B 1 11 ? 16.917 22.889 13.352 1.00 18.97 477 SER B O 1
ATOM 1160 N N . GLY B 1 12 ? 17.130 22.299 11.212 1.00 18.98 478 GLY B N 1
ATOM 1161 C CA . GLY B 1 12 ? 15.929 21.429 11.161 1.00 19.29 478 GLY B CA 1
ATOM 1162 C C . GLY B 1 12 ? 16.186 19.950 11.428 1.00 19.47 478 GLY B C 1
ATOM 1163 O O . GLY B 1 12 ? 15.185 19.194 11.547 1.00 18.60 478 GLY B O 1
ATOM 1164 N N . LYS B 1 13 ? 17.449 19.549 11.521 1.00 20.23 479 LYS B N 1
ATOM 1165 C CA . LYS B 1 13 ? 17.880 18.136 11.579 1.00 21.38 479 LYS B CA 1
ATOM 1166 C C . LYS B 1 13 ? 17.145 17.424 12.710 1.00 20.15 479 LYS B C 1
ATOM 1167 O O . LYS B 1 13 ? 17.275 17.900 13.835 1.00 19.93 479 LYS B O 1
ATOM 1173 N N . GLY B 1 14 ? 16.464 16.317 12.391 1.00 18.98 480 GLY B N 1
ATOM 1174 C CA . GLY B 1 14 ? 15.779 15.424 13.333 1.00 19.46 480 GLY B CA 1
ATOM 1175 C C . GLY B 1 14 ? 14.531 16.028 13.982 1.00 19.07 480 GLY B C 1
ATOM 1176 O O . GLY B 1 14 ? 14.008 15.391 14.909 1.00 18.58 480 GLY B O 1
ATOM 1177 N N . LYS B 1 15 ? 14.060 17.194 13.537 1.00 18.70 481 LYS B N 1
ATOM 1178 C CA . LYS B 1 15 ? 12.922 17.866 14.215 1.00 19.79 481 LYS B CA 1
ATOM 1179 C C . LYS B 1 15 ? 11.584 17.523 13.543 1.00 18.24 481 LYS B C 1
ATOM 1180 O O . LYS B 1 15 ? 10.554 17.863 14.115 1.00 18.45 481 LYS B O 1
ATOM 1186 N N . PHE B 1 16 ? 11.594 16.867 12.384 1.00 17.23 482 PHE B N 1
ATOM 1187 C CA . PHE B 1 16 ? 10.435 16.784 11.456 1.00 16.80 482 PHE B CA 1
ATOM 1188 C C . PHE B 1 16 ? 10.176 15.345 11.034 1.00 16.72 482 PHE B C 1
ATOM 1189 O O . PHE B 1 16 ? 11.117 14.643 10.714 1.00 16.66 482 PHE B O 1
ATOM 1197 N N . ALA B 1 17 ? 8.903 14.943 11.035 1.00 16.57 483 ALA B N 1
ATOM 1198 C CA . ALA B 1 17 ? 8.421 13.600 10.647 1.00 16.35 483 ALA B CA 1
ATOM 1199 C C . ALA B 1 17 ? 7.543 13.748 9.405 1.00 15.89 483 ALA B C 1
ATOM 1200 O O . ALA B 1 17 ? 7.043 14.859 9.161 1.00 15.29 483 ALA B O 1
ATOM 1202 N N . TRP B 1 18 ? 7.362 12.652 8.665 1.00 15.82 484 TRP B N 1
ATOM 1203 C CA . TRP B 1 18 ? 6.476 12.640 7.487 1.00 15.85 484 TRP B CA 1
ATOM 1204 C C . TRP B 1 18 ? 5.050 12.918 7.947 1.00 16.03 484 TRP B C 1
ATOM 1205 O O . TRP B 1 18 ? 4.586 12.332 8.923 1.00 15.84 484 TRP B O 1
ATOM 1216 N N . PRO B 1 19 ? 4.327 13.838 7.277 1.00 16.10 485 PRO B N 1
ATOM 1217 C CA . PRO B 1 19 ? 2.923 14.104 7.598 1.00 16.37 485 PRO B CA 1
ATOM 1218 C C . PRO B 1 19 ? 2.006 12.995 7.074 1.00 17.21 485 PRO B C 1
ATOM 1219 O O . PRO B 1 19 ? 0.873 12.890 7.511 1.00 17.38 485 PRO B O 1
ATOM 1223 N N . LEU B 1 20 ? 2.525 12.242 6.105 1.00 17.80 486 LEU B N 1
ATOM 1224 C CA . LEU B 1 20 ? 1.773 11.321 5.219 1.00 18.68 486 LEU B CA 1
ATOM 1225 C C . LEU B 1 20 ? 2.781 10.504 4.425 1.00 19.49 486 LEU B C 1
ATOM 1226 O O . LEU B 1 20 ? 3.844 11.066 4.091 1.00 19.10 486 LEU B O 1
ATOM 1231 N N . ARG B 1 21 ? 2.466 9.238 4.173 1.00 21.42 487 ARG B N 1
ATOM 1232 C CA . ARG B 1 21 ? 3.310 8.337 3.350 1.00 22.75 487 ARG B CA 1
ATOM 1233 C C . ARG B 1 21 ? 2.539 7.961 2.093 1.00 22.62 487 ARG B C 1
ATOM 1234 O O . ARG B 1 21 ? 1.316 7.683 2.211 1.00 23.18 487 ARG B O 1
ATOM 1242 N N . GLY B 1 22 ? 3.207 7.959 0.941 1.00 22.09 488 GLY B N 1
ATOM 1243 C CA . GLY B 1 22 ? 2.550 7.635 -0.335 1.00 22.47 488 GLY B CA 1
ATOM 1244 C C . GLY B 1 22 ? 3.440 7.929 -1.512 1.00 22.41 488 GLY B C 1
ATOM 1245 O O . GLY B 1 22 ? 4.560 8.378 -1.309 1.00 23.15 488 GLY B O 1
ATOM 1246 N N . ASP B 1 23 ? 2.940 7.666 -2.706 1.00 22.34 489 ASP B N 1
ATOM 1247 C CA . ASP B 1 23 ? 3.608 8.037 -3.970 1.00 22.41 489 ASP B CA 1
ATOM 1248 C C . ASP B 1 23 ? 3.931 9.536 -3.919 1.00 21.73 489 ASP B C 1
ATOM 1249 O O . ASP B 1 23 ? 3.083 10.319 -3.509 1.00 20.33 489 ASP B O 1
ATOM 1254 N N . ILE B 1 24 ? 5.129 9.914 -4.328 1.00 22.01 490 ILE B N 1
ATOM 1255 C CA . ILE B 1 24 ? 5.488 11.335 -4.576 1.00 21.78 490 ILE B CA 1
ATOM 1256 C C . ILE B 1 24 ? 4.973 11.679 -5.969 1.00 22.19 490 ILE B C 1
ATOM 1257 O O . ILE B 1 24 ? 5.485 11.150 -6.962 1.00 22.88 490 ILE B O 1
ATOM 1262 N N . ILE B 1 25 ? 3.914 12.461 -6.048 1.00 22.00 491 ILE B N 1
ATOM 1263 C CA . ILE B 1 25 ? 3.368 12.956 -7.347 1.00 22.49 491 ILE B CA 1
ATOM 1264 C C . ILE B 1 25 ? 4.391 13.918 -7.952 1.00 22.62 491 ILE B C 1
ATOM 1265 O O . ILE B 1 25 ? 4.639 13.817 -9.147 1.00 22.72 491 ILE B O 1
ATOM 1270 N N . SER B 1 26 ? 4.950 14.822 -7.149 1.00 22.50 492 SER B N 1
ATOM 1271 C CA . SER B 1 26 ? 6.029 15.729 -7.592 1.00 23.22 492 SER B CA 1
ATOM 1272 C C . SER B 1 26 ? 6.801 16.268 -6.389 1.00 23.14 492 SER B C 1
ATOM 1273 O O . SER B 1 26 ? 6.259 16.407 -5.271 1.00 22.21 492 SER B O 1
ATOM 1276 N N . SER B 1 27 ? 8.090 16.450 -6.599 1.00 23.50 493 SER B N 1
ATOM 1277 C CA . SER B 1 27 ? 9.033 16.822 -5.517 1.00 23.24 493 SER B CA 1
ATOM 1278 C C . SER B 1 27 ? 9.449 18.278 -5.709 1.00 22.86 493 SER B C 1
ATOM 1279 O O . SER B 1 27 ? 8.942 18.945 -6.616 1.00 22.65 493 SER B O 1
ATOM 1282 N N . PHE B 1 28 ? 10.315 18.754 -4.830 1.00 23.10 494 PHE B N 1
ATOM 1283 C CA . PHE B 1 28 ? 10.725 20.167 -4.723 1.00 23.75 494 PHE B CA 1
ATOM 1284 C C . PHE B 1 28 ? 11.529 20.563 -5.956 1.00 25.77 494 PHE B C 1
ATOM 1285 O O . PHE B 1 28 ? 12.327 19.738 -6.423 1.00 25.42 494 PHE B O 1
ATOM 1293 N N . GLY B 1 29 ? 11.333 21.786 -6.439 1.00 28.27 495 GLY B N 1
ATOM 1294 C CA . GLY B 1 29 ? 12.210 22.406 -7.452 1.00 31.58 495 GLY B CA 1
ATOM 1295 C C . GLY B 1 29 ? 11.451 22.797 -8.712 1.00 35.53 495 GLY B C 1
ATOM 1296 O O . GLY B 1 29 ? 10.232 22.900 -8.649 1.00 35.26 495 GLY B O 1
ATOM 1297 N N . VAL B 1 30 ? 12.177 23.023 -9.804 1.00 41.92 496 VAL B N 1
ATOM 1298 C CA . VAL B 1 30 ? 11.648 23.533 -11.103 1.00 49.14 496 VAL B CA 1
ATOM 1299 C C . VAL B 1 30 ? 11.523 22.349 -12.065 1.00 57.34 496 VAL B C 1
ATOM 1300 O O . VAL B 1 30 ? 12.323 21.406 -11.931 1.00 60.91 496 VAL B O 1
ATOM 1304 N N . LYS B 1 31 ? 10.562 22.383 -13.001 1.00 66.70 497 LYS B N 1
ATOM 1305 C CA . LYS B 1 31 ? 10.195 21.221 -13.849 1.00 72.99 497 LYS B CA 1
ATOM 1306 C C . LYS B 1 31 ? 10.933 21.262 -15.190 1.00 80.18 497 LYS B C 1
ATOM 1307 O O . LYS B 1 31 ? 10.868 20.237 -15.906 1.00 80.07 497 LYS B O 1
ATOM 1313 N N . GLY B 1 32 ? 11.574 22.385 -15.539 1.00 85.38 498 GLY B N 1
ATOM 1314 C CA . GLY B 1 32 ? 12.309 22.581 -16.802 1.00 90.11 498 GLY B CA 1
ATOM 1315 C C . GLY B 1 32 ? 11.468 23.434 -17.736 1.00 94.76 498 GLY B C 1
ATOM 1316 O O . GLY B 1 32 ? 12.006 24.377 -18.341 1.00 93.38 498 GLY B O 1
ATOM 1317 N N . THR B 1 33 ? 10.165 23.165 -17.804 1.00 98.16 499 THR B N 1
ATOM 1318 C CA . THR B 1 33 ? 9.195 24.079 -18.459 1.00 101.12 499 THR B CA 1
ATOM 1319 C C . THR B 1 33 ? 9.061 25.363 -17.636 1.00 101.67 499 THR B C 1
ATOM 1320 O O . THR B 1 33 ? 8.570 26.356 -18.198 1.00 104.26 499 THR B O 1
ATOM 1324 N N . GLY B 1 34 ? 9.408 25.331 -16.342 1.00 98.76 500 GLY B N 1
ATOM 1325 C CA . GLY B 1 34 ? 9.295 26.490 -15.436 1.00 95.52 500 GLY B CA 1
ATOM 1326 C C . GLY B 1 34 ? 8.135 26.381 -14.454 1.00 92.38 500 GLY B C 1
ATOM 1327 O O . GLY B 1 34 ? 7.997 27.296 -13.628 1.00 93.77 500 GLY B O 1
ATOM 1328 N N . GLN B 1 35 ? 7.321 25.316 -14.515 1.00 83.95 501 GLN B N 1
ATOM 1329 C CA . GLN B 1 35 ? 6.388 24.951 -13.406 1.00 76.50 501 GLN B CA 1
ATOM 1330 C C . GLN B 1 35 ? 7.217 24.599 -12.164 1.00 64.42 501 GLN B C 1
ATOM 1331 O O . GLN B 1 35 ? 8.143 23.762 -12.274 1.00 68.94 501 GLN B O 1
ATOM 1337 N N A ARG B 1 36 ? 6.871 25.175 -11.010 0.50 55.49 502 ARG B N 1
ATOM 1338 N N B ARG B 1 36 ? 6.919 25.224 -11.018 0.50 53.91 502 ARG B N 1
ATOM 1339 C CA A ARG B 1 36 ? 7.732 25.138 -9.805 0.50 48.64 502 ARG B CA 1
ATOM 1340 C CA B ARG B 1 36 ? 7.762 25.135 -9.794 0.50 46.49 502 ARG B CA 1
ATOM 1341 C C A ARG B 1 36 ? 6.932 24.509 -8.663 0.50 41.93 502 ARG B C 1
ATOM 1342 C C B ARG B 1 36 ? 6.946 24.529 -8.648 0.50 40.82 502 ARG B C 1
ATOM 1343 O O A ARG B 1 36 ? 5.732 24.797 -8.566 0.50 41.46 502 ARG B O 1
ATOM 1344 O O B ARG B 1 36 ? 5.773 24.880 -8.502 0.50 40.28 502 ARG B O 1
ATOM 1359 N N . ASN B 1 37 ? 7.568 23.641 -7.871 1.00 36.04 503 ASN B N 1
ATOM 1360 C CA . ASN B 1 37 ? 6.964 23.045 -6.657 1.00 30.61 503 ASN B CA 1
ATOM 1361 C C . ASN B 1 37 ? 7.737 23.533 -5.427 1.00 27.79 503 ASN B C 1
ATOM 1362 O O . ASN B 1 37 ? 8.933 23.260 -5.346 1.00 26.87 503 ASN B O 1
ATOM 1367 N N . ASP B 1 38 ? 7.047 24.251 -4.531 1.00 24.73 504 ASP B N 1
ATOM 1368 C CA . ASP B 1 38 ? 7.635 24.802 -3.291 1.00 23.58 504 ASP B CA 1
ATOM 1369 C C . ASP B 1 38 ? 7.707 23.712 -2.218 1.00 22.06 504 ASP B C 1
ATOM 1370 O O . ASP B 1 38 ? 8.188 24.018 -1.110 1.00 21.23 504 ASP B O 1
ATOM 1375 N N . GLY B 1 39 ? 7.236 22.498 -2.501 1.00 20.97 505 GLY B N 1
ATOM 1376 C CA . GLY B 1 39 ? 7.291 21.413 -1.510 1.00 20.39 505 GLY B CA 1
ATOM 1377 C C . GLY B 1 39 ? 7.134 20.073 -2.175 1.00 20.66 505 GLY B C 1
ATOM 1378 O O . GLY B 1 39 ? 7.808 19.863 -3.180 1.00 21.03 505 GLY B O 1
ATOM 1379 N N . LEU B 1 40 ? 6.327 19.193 -1.579 1.00 20.27 506 LEU B N 1
ATOM 1380 C CA . LEU B 1 40 ? 6.090 17.803 -2.035 1.00 20.50 506 LEU B CA 1
ATOM 1381 C C . LEU B 1 40 ? 4.597 17.622 -2.242 1.00 19.57 506 LEU B C 1
ATOM 1382 O O . LEU B 1 40 ? 3.823 18.166 -1.456 1.00 19.84 506 LEU B O 1
ATOM 1387 N N . ASN B 1 41 ? 4.234 16.820 -3.228 1.00 19.01 507 ASN B N 1
ATOM 1388 C CA . ASN B 1 41 ? 2.841 16.369 -3.443 1.00 18.24 507 ASN B CA 1
ATOM 1389 C C . ASN B 1 41 ? 2.818 14.862 -3.211 1.00 17.41 507 ASN B C 1
ATOM 1390 O O . ASN B 1 41 ? 3.565 14.175 -3.896 1.00 17.41 507 ASN B O 1
ATOM 1395 N N . ILE B 1 42 ? 2.018 14.410 -2.249 1.00 16.71 508 ILE B N 1
ATOM 1396 C CA . ILE B 1 42 ? 1.936 12.990 -1.811 1.00 16.87 508 ILE B CA 1
ATOM 1397 C C . ILE B 1 42 ? 0.535 12.452 -2.100 1.00 17.06 508 ILE B C 1
ATOM 1398 O O . ILE B 1 42 ? -0.445 13.058 -1.662 1.00 16.97 508 ILE B O 1
ATOM 1403 N N . ARG B 1 43 ? 0.459 11.374 -2.866 1.00 17.42 509 ARG B N 1
ATOM 1404 C CA . ARG B 1 43 ? -0.808 10.741 -3.252 1.00 18.29 509 ARG B CA 1
ATOM 1405 C C . ARG B 1 43 ? -1.337 9.984 -2.040 1.00 18.60 509 ARG B C 1
ATOM 1406 O O . ARG B 1 43 ? -0.552 9.218 -1.435 1.00 18.40 509 ARG B O 1
ATOM 1414 N N . ALA B 1 44 ? -2.625 10.176 -1.713 1.00 18.89 510 ALA B N 1
ATOM 1415 C CA . ALA B 1 44 ? -3.337 9.313 -0.739 1.00 18.96 510 ALA B CA 1
ATOM 1416 C C . ALA B 1 44 ? -4.822 9.395 -0.994 1.00 19.20 510 ALA B C 1
ATOM 1417 O O . ALA B 1 44 ? -5.296 10.379 -1.567 1.00 19.85 510 ALA B O 1
ATOM 1419 N N . PRO B 1 45 ? -5.594 8.375 -0.574 1.00 19.66 511 PRO B N 1
ATOM 1420 C CA . PRO B 1 45 ? -7.039 8.423 -0.728 1.00 20.16 511 PRO B CA 1
ATOM 1421 C C . PRO B 1 45 ? -7.614 9.595 0.073 1.00 19.89 511 PRO B C 1
ATOM 1422 O O . PRO B 1 45 ? -7.091 9.958 1.122 1.00 19.27 511 PRO B O 1
ATOM 1426 N N . GLN B 1 46 ? -8.676 10.167 -0.476 1.00 20.55 512 GLN B N 1
ATOM 1427 C CA . GLN B 1 46 ? -9.524 11.199 0.160 1.00 21.41 512 GLN B CA 1
ATOM 1428 C C . GLN B 1 46 ? -9.886 10.704 1.568 1.00 20.09 512 GLN B C 1
ATOM 1429 O O . GLN B 1 46 ? -10.288 9.539 1.689 1.00 19.96 512 GLN B O 1
ATOM 1435 N N . GLY B 1 47 ? -9.741 11.551 2.577 1.00 18.66 513 GLY B N 1
ATOM 1436 C CA . GLY B 1 47 ? -10.119 11.210 3.955 1.00 18.47 513 GLY B CA 1
ATOM 1437 C C . GLY B 1 47 ? -8.944 10.670 4.760 1.00 17.96 513 GLY B C 1
ATOM 1438 O O . GLY B 1 47 ? -9.089 10.509 5.973 1.00 17.62 513 GLY B O 1
ATOM 1439 N N . THR B 1 48 ? -7.795 10.428 4.129 1.00 17.83 514 THR B N 1
ATOM 1440 C CA . THR B 1 48 ? -6.620 9.890 4.852 1.00 17.34 514 THR B CA 1
ATOM 1441 C C . THR B 1 48 ? -6.166 10.964 5.822 1.00 17.10 514 THR B C 1
ATOM 1442 O O . THR B 1 48 ? -6.018 12.114 5.424 1.00 16.76 514 THR B O 1
ATOM 1446 N N . PRO B 1 49 ? -5.917 10.634 7.104 1.00 17.33 515 PRO B N 1
ATOM 1447 C CA . PRO B 1 49 ? -5.367 11.589 8.062 1.00 17.12 515 PRO B CA 1
ATOM 1448 C C . PRO B 1 49 ? -4.043 12.237 7.620 1.00 16.94 515 PRO B C 1
ATOM 1449 O O . PRO B 1 49 ? -3.172 11.556 7.041 1.00 16.41 515 PRO B O 1
ATOM 1453 N N . VAL B 1 50 ? -3.925 13.534 7.878 1.00 17.05 516 VAL B N 1
ATOM 1454 C CA . VAL B 1 50 ? -2.682 14.331 7.645 1.00 16.40 516 VAL B CA 1
ATOM 1455 C C . VAL B 1 50 ? -2.158 14.727 9.021 1.00 15.77 516 VAL B C 1
ATOM 1456 O O . VAL B 1 50 ? -2.951 15.332 9.800 1.00 15.03 516 VAL B O 1
ATOM 1460 N N . LEU B 1 51 ? -0.917 14.349 9.322 1.00 15.53 517 LEU B N 1
ATOM 1461 C CA . LEU B 1 51 ? -0.324 14.477 10.681 1.00 15.76 517 LEU B CA 1
ATOM 1462 C C . LEU B 1 51 ? 0.693 15.624 10.708 1.00 15.97 517 LEU B C 1
ATOM 1463 O O . LEU B 1 51 ? 1.409 15.821 9.727 1.00 15.91 517 LEU B O 1
ATOM 1468 N N . SER B 1 52 ? 0.766 16.341 11.817 1.00 16.66 518 SER B N 1
ATOM 1469 C CA . SER B 1 52 ? 1.738 17.441 12.013 1.00 17.21 518 SER B CA 1
ATOM 1470 C C . SER B 1 52 ? 3.164 16.899 11.902 1.00 17.44 518 SER B C 1
ATOM 1471 O O . SER B 1 52 ? 3.463 15.862 12.494 1.00 18.15 518 SER B O 1
ATOM 1474 N N . SER B 1 53 ? 4.012 17.568 11.138 1.00 17.76 519 SER B N 1
ATOM 1475 C CA . SER B 1 53 ? 5.443 17.213 10.979 1.00 18.07 519 SER B CA 1
ATOM 1476 C C . SER B 1 53 ? 6.179 17.399 12.315 1.00 18.63 519 SER B C 1
ATOM 1477 O O . SER B 1 53 ? 7.162 16.687 12.566 1.00 19.29 519 SER B O 1
ATOM 1480 N N . ALA B 1 54 ? 5.724 18.326 13.156 1.00 18.75 520 ALA B N 1
ATOM 1481 C CA . ALA B 1 54 ? 6.383 18.636 14.446 1.00 19.02 520 ALA B CA 1
ATOM 1482 C C . ALA B 1 54 ? 5.411 19.323 15.393 1.00 18.95 520 ALA B C 1
ATOM 1483 O O . ALA B 1 54 ? 4.394 19.828 14.929 1.00 19.45 520 ALA B O 1
ATOM 1485 N N . ASP B 1 55 ? 5.758 19.340 16.677 1.00 18.89 521 ASP B N 1
ATOM 1486 C CA . ASP B 1 55 ? 5.084 20.153 17.714 1.00 18.83 521 ASP B CA 1
ATOM 1487 C C . ASP B 1 55 ? 5.005 21.587 17.199 1.00 18.58 521 ASP B C 1
ATOM 1488 O O . ASP B 1 55 ? 5.989 22.089 16.626 1.00 18.27 521 ASP B O 1
ATOM 1493 N N . GLY B 1 56 ? 3.870 22.229 17.414 1.00 18.74 522 GLY B N 1
ATOM 1494 C CA . GLY B 1 56 ? 3.740 23.646 17.096 1.00 18.95 522 GLY B CA 1
ATOM 1495 C C . GLY B 1 56 ? 2.376 24.164 17.424 1.00 19.45 522 GLY B C 1
ATOM 1496 O O . GLY B 1 56 ? 1.634 23.523 18.216 1.00 19.95 522 GLY B O 1
ATOM 1497 N N . GLU B 1 57 ? 2.060 25.292 16.805 1.00 19.38 523 GLU B N 1
ATOM 1498 C CA . GLU B 1 57 ? 0.815 26.039 17.035 1.00 19.67 523 GLU B CA 1
ATOM 1499 C C . GLU B 1 57 ? 0.196 26.326 15.666 1.00 19.16 523 GLU B C 1
ATOM 1500 O O . GLU B 1 57 ? 0.937 26.695 14.733 1.00 18.63 523 GLU B O 1
ATOM 1506 N N . ILE B 1 58 ? -1.122 26.200 15.568 1.00 18.60 524 ILE B N 1
ATOM 1507 C CA . ILE B 1 58 ? -1.832 26.500 14.304 1.00 18.26 524 ILE B CA 1
ATOM 1508 C C . ILE B 1 58 ? -1.759 28.012 14.088 1.00 18.62 524 ILE B C 1
ATOM 1509 O O . ILE B 1 58 ? -2.305 28.765 14.918 1.00 19.33 524 ILE B O 1
ATOM 1514 N N . ALA B 1 59 ? -1.113 28.429 13.005 1.00 18.56 525 ALA B N 1
ATOM 1515 C CA . ALA B 1 59 ? -0.937 29.850 12.640 1.00 19.47 525 ALA B CA 1
ATOM 1516 C C . ALA B 1 59 ? -2.017 30.258 11.647 1.00 20.19 525 ALA B C 1
ATOM 1517 O O . ALA B 1 59 ? -2.335 31.447 11.594 1.00 21.88 525 ALA B O 1
ATOM 1519 N N . TYR B 1 60 ? -2.540 29.316 10.866 1.00 20.22 526 TYR B N 1
ATOM 1520 C CA . TYR B 1 60 ? -3.602 29.589 9.864 1.00 20.47 526 TYR B CA 1
ATOM 1521 C C . TYR B 1 60 ? -4.393 28.305 9.622 1.00 20.46 526 TYR B C 1
ATOM 1522 O O . TYR B 1 60 ? -3.801 27.195 9.550 1.00 20.25 526 TYR B O 1
ATOM 1531 N N . ALA B 1 61 ? -5.711 28.463 9.505 1.00 21.09 527 ALA B N 1
ATOM 1532 C CA . ALA B 1 61 ? -6.631 27.422 9.007 1.00 21.01 527 ALA B CA 1
ATOM 1533 C C . ALA B 1 61 ? -7.726 28.112 8.190 1.00 21.68 527 ALA B C 1
ATOM 1534 O O . ALA B 1 61 ? -8.628 28.683 8.771 1.00 22.40 527 ALA B O 1
ATOM 1536 N N . GLY B 1 62 ? -7.642 28.032 6.873 1.00 21.82 528 GLY B N 1
ATOM 1537 C CA . GLY B 1 62 ? -8.547 28.733 5.956 1.00 22.85 528 GLY B CA 1
ATOM 1538 C C . GLY B 1 62 ? -8.259 28.388 4.513 1.00 23.16 528 GLY B C 1
ATOM 1539 O O . GLY B 1 62 ? -7.516 27.446 4.262 1.00 22.21 528 GLY B O 1
ATOM 1540 N N . ASN B 1 63 ? -8.857 29.119 3.592 1.00 25.02 529 ASN B N 1
ATOM 1541 C CA . ASN B 1 63 ? -8.794 28.784 2.151 1.00 26.75 529 ASN B CA 1
ATOM 1542 C C . ASN B 1 63 ? -8.466 30.039 1.339 1.00 28.09 529 ASN B C 1
ATOM 1543 O O . ASN B 1 63 ? -8.771 30.055 0.169 1.00 28.12 529 ASN B O 1
ATOM 1548 N N . GLN B 1 64 ? -7.833 31.047 1.941 1.00 29.51 530 GLN B N 1
ATOM 1549 C CA . GLN B 1 64 ? -7.580 32.346 1.268 1.00 31.39 530 GLN B CA 1
ATOM 1550 C C . GLN B 1 64 ? -6.238 32.325 0.530 1.00 30.39 530 GLN B C 1
ATOM 1551 O O . GLN B 1 64 ? -5.867 33.385 0.005 1.00 29.83 530 GLN B O 1
ATOM 1557 N N . VAL B 1 65 ? -5.539 31.190 0.485 1.00 29.13 531 VAL B N 1
ATOM 1558 C CA . VAL B 1 65 ? -4.337 31.025 -0.377 1.00 29.32 531 VAL B CA 1
ATOM 1559 C C . VAL B 1 65 ? -4.725 30.338 -1.689 1.00 30.42 531 VAL B C 1
ATOM 1560 O O . VAL B 1 65 ? -5.183 29.191 -1.747 1.00 29.00 531 VAL B O 1
ATOM 1564 N N . PRO B 1 66 ? -4.599 31.134 -2.780 1.00 32.68 532 PRO B N 1
ATOM 1565 C CA . PRO B 1 66 ? -5.058 30.746 -4.112 1.00 32.39 532 PRO B CA 1
ATOM 1566 C C . PRO B 1 66 ? -4.443 29.417 -4.573 1.00 30.65 532 PRO B C 1
ATOM 1567 O O . PRO B 1 66 ? -3.244 29.275 -4.519 1.00 31.99 532 PRO B O 1
ATOM 1571 N N . THR B 1 67 ? -5.320 28.479 -4.914 1.00 27.95 533 THR B N 1
ATOM 1572 C CA . THR B 1 67 ? -5.030 27.135 -5.456 1.00 26.43 533 THR B CA 1
ATOM 1573 C C . THR B 1 67 ? -4.711 26.147 -4.333 1.00 23.84 533 THR B C 1
ATOM 1574 O O . THR B 1 67 ? -4.595 24.987 -4.696 1.00 22.02 533 THR B O 1
ATOM 1578 N N . PHE B 1 68 ? -4.580 26.550 -3.075 1.00 22.47 534 PHE B N 1
ATOM 1579 C CA . PHE B 1 68 ? -4.226 25.585 -1.999 1.00 22.06 534 PHE B CA 1
ATOM 1580 C C . PHE B 1 68 ? -5.472 25.001 -1.306 1.00 20.93 534 PHE B C 1
ATOM 1581 O O . PHE B 1 68 ? -5.315 24.133 -0.437 1.00 20.64 534 PHE B O 1
ATOM 1589 N N . GLY B 1 69 ? -6.678 25.438 -1.678 1.00 20.29 535 GLY B N 1
ATOM 1590 C CA . GLY B 1 69 ? -7.912 24.915 -1.062 1.00 19.57 535 GLY B CA 1
ATOM 1591 C C . GLY B 1 69 ? -7.885 25.101 0.434 1.00 18.68 535 GLY B C 1
ATOM 1592 O O . GLY B 1 69 ? -7.466 26.162 0.884 1.00 19.16 535 GLY B O 1
ATOM 1593 N N . ASN B 1 70 ? -8.301 24.102 1.200 1.00 17.44 536 ASN B N 1
ATOM 1594 C CA . ASN B 1 70 ? -8.230 24.142 2.683 1.00 16.53 536 ASN B CA 1
ATOM 1595 C C . ASN B 1 70 ? -6.765 23.964 3.085 1.00 16.01 536 ASN B C 1
ATOM 1596 O O . ASN B 1 70 ? -6.147 22.907 2.725 1.00 15.23 536 ASN B O 1
ATOM 1601 N N . LEU B 1 71 ? -6.240 24.973 3.774 1.00 16.03 537 LEU B N 1
ATOM 1602 C CA . LEU B 1 71 ? -4.808 25.091 4.131 1.00 16.14 537 LEU B CA 1
ATOM 1603 C C . LEU B 1 71 ? -4.694 25.166 5.648 1.00 16.21 537 LEU B C 1
ATOM 1604 O O . LEU B 1 71 ? -5.449 25.947 6.285 1.00 16.58 537 LEU B O 1
ATOM 1609 N N . VAL B 1 72 ? -3.775 24.387 6.202 1.00 16.10 538 VAL B N 1
ATOM 1610 C CA . VAL B 1 72 ? -3.303 24.575 7.596 1.00 16.18 538 VAL B CA 1
ATOM 1611 C C . VAL B 1 72 ? -1.828 24.964 7.558 1.00 16.24 538 VAL B C 1
ATOM 1612 O O . VAL B 1 72 ? -1.063 24.295 6.832 1.00 16.00 538 VAL B O 1
ATOM 1616 N N . LEU B 1 73 ? -1.476 26.016 8.308 1.00 16.50 539 LEU B N 1
ATOM 1617 C CA . LEU B 1 73 ? -0.071 26.386 8.599 1.00 16.30 539 LEU B CA 1
ATOM 1618 C C . LEU B 1 73 ? 0.184 26.151 10.082 1.00 16.44 539 LEU B C 1
ATOM 1619 O O . LEU B 1 73 ? -0.588 26.680 10.930 1.00 16.38 539 LEU B O 1
ATOM 1624 N N . VAL B 1 74 ? 1.237 25.390 10.362 1.00 16.12 540 VAL B N 1
ATOM 1625 C CA . VAL B 1 74 ? 1.726 25.135 11.742 1.00 16.30 540 VAL B CA 1
ATOM 1626 C C . VAL B 1 74 ? 3.026 25.901 11.927 1.00 16.68 540 VAL B C 1
ATOM 1627 O O . VAL B 1 74 ? 3.961 25.703 11.131 1.00 16.87 540 VAL B O 1
ATOM 1631 N N . LYS B 1 75 ? 3.052 26.759 12.935 1.00 17.86 541 LYS B N 1
ATOM 1632 C CA . LYS B 1 75 ? 4.254 27.486 13.378 1.00 18.79 541 LYS B CA 1
ATOM 1633 C C . LYS B 1 75 ? 4.990 26.589 14.367 1.00 18.96 541 LYS B C 1
ATOM 1634 O O . LYS B 1 75 ? 4.365 26.124 15.319 1.00 19.70 541 LYS B O 1
ATOM 1640 N N . HIS B 1 76 ? 6.265 26.336 14.111 1.00 19.49 542 HIS B N 1
ATOM 1641 C CA . HIS B 1 76 ? 7.172 25.548 14.983 1.00 20.83 542 HIS B CA 1
ATOM 1642 C C . HIS B 1 76 ? 8.188 26.481 15.619 1.00 21.99 542 HIS B C 1
ATOM 1643 O O . HIS B 1 76 ? 8.223 27.651 15.255 1.00 22.89 542 HIS B O 1
ATOM 1650 N N . ALA B 1 77 ? 8.999 25.972 16.526 1.00 23.59 543 ALA B N 1
ATOM 1651 C CA . ALA B 1 77 ? 10.073 26.766 17.167 1.00 24.63 543 ALA B CA 1
ATOM 1652 C C . ALA B 1 77 ? 11.105 27.163 16.103 1.00 24.38 543 ALA B C 1
ATOM 1653 O O . ALA B 1 77 ? 11.224 26.437 15.078 1.00 22.89 543 ALA B O 1
ATOM 1655 N N . ASP B 1 78 ? 11.760 28.304 16.331 1.00 25.47 544 ASP B N 1
ATOM 1656 C CA . ASP B 1 78 ? 13.003 28.733 15.645 1.00 27.30 544 ASP B CA 1
ATOM 1657 C C . ASP B 1 78 ? 12.726 29.043 14.175 1.00 26.31 544 ASP B C 1
ATOM 1658 O O . ASP B 1 78 ? 13.612 28.788 13.353 1.00 26.41 544 ASP B O 1
ATOM 1663 N N . GLY B 1 79 ? 11.559 29.612 13.866 1.00 26.06 545 GLY B N 1
ATOM 1664 C CA . GLY B 1 79 ? 11.278 30.238 12.556 1.00 25.99 545 GLY B CA 1
ATOM 1665 C C . GLY B 1 79 ? 10.895 29.230 11.470 1.00 24.99 545 GLY B C 1
ATOM 1666 O O . GLY B 1 79 ? 11.087 29.507 10.268 1.00 25.81 545 GLY B O 1
ATOM 1667 N N . TRP B 1 80 ? 10.436 28.047 11.878 1.00 22.22 546 TRP B N 1
ATOM 1668 C CA . TRP B 1 80 ? 9.924 27.039 10.935 1.00 21.08 546 TRP B CA 1
ATOM 1669 C C . TRP B 1 80 ? 8.403 27.132 10.858 1.00 20.51 546 TRP B C 1
ATOM 1670 O O . TRP B 1 80 ? 7.744 27.348 11.897 1.00 19.69 546 TRP B O 1
ATOM 1681 N N . VAL B 1 81 ? 7.887 26.934 9.649 1.00 19.87 547 VAL B N 1
ATOM 1682 C CA . VAL B 1 81 ? 6.436 26.779 9.375 1.00 19.73 547 VAL B CA 1
ATOM 1683 C C . VAL B 1 81 ? 6.267 25.581 8.451 1.00 18.78 547 VAL B C 1
ATOM 1684 O O . VAL B 1 81 ? 7.087 25.436 7.520 1.00 18.77 547 VAL B O 1
ATOM 1688 N N . THR B 1 82 ? 5.255 24.746 8.707 1.00 17.55 548 THR B N 1
ATOM 1689 C CA . THR B 1 82 ? 4.845 23.686 7.760 1.00 16.51 548 THR B CA 1
ATOM 1690 C C . THR B 1 82 ? 3.430 23.994 7.265 1.00 16.27 548 THR B C 1
ATOM 1691 O O . THR B 1 82 ? 2.623 24.556 8.032 1.00 15.42 548 THR B O 1
ATOM 1695 N N . ALA B 1 83 ? 3.182 23.642 6.003 1.00 15.75 549 ALA B N 1
ATOM 1696 C CA . ALA B 1 83 ? 1.940 23.939 5.272 1.00 15.39 549 ALA B CA 1
ATOM 1697 C C . ALA B 1 83 ? 1.357 22.619 4.773 1.00 15.36 549 ALA B C 1
ATOM 1698 O O . ALA B 1 83 ? 2.118 21.729 4.313 1.00 14.96 549 ALA B O 1
ATOM 1700 N N . TYR B 1 84 ? 0.039 22.506 4.877 1.00 15.07 550 TYR B N 1
ATOM 1701 C CA . TYR B 1 84 ? -0.731 21.281 4.588 1.00 14.94 550 TYR B CA 1
ATOM 1702 C C . TYR B 1 84 ? -1.907 21.756 3.744 1.00 15.28 550 TYR B C 1
ATOM 1703 O O . TYR B 1 84 ? -2.763 22.429 4.319 1.00 15.67 550 TYR B O 1
ATOM 1712 N N . ALA B 1 85 ? -1.890 21.479 2.440 1.00 15.11 551 ALA B N 1
ATOM 1713 C CA . ALA B 1 85 ? -2.849 22.036 1.478 1.00 15.37 551 ALA B CA 1
ATOM 1714 C C . ALA B 1 85 ? -3.667 20.934 0.798 1.00 15.52 551 ALA B C 1
ATOM 1715 O O . ALA B 1 85 ? -3.293 19.748 0.859 1.00 14.86 551 ALA B O 1
ATOM 1717 N N . HIS B 1 86 ? -4.793 21.374 0.222 1.00 16.34 552 HIS B N 1
ATOM 1718 C CA . HIS B 1 86 ? -5.782 20.578 -0.552 1.00 16.80 552 HIS B CA 1
ATOM 1719 C C . HIS B 1 86 ? -6.620 19.691 0.365 1.00 16.90 552 HIS B C 1
ATOM 1720 O O . HIS B 1 86 ? -7.309 18.827 -0.167 1.00 16.96 552 HIS B O 1
ATOM 1727 N N . LEU B 1 87 ? -6.643 19.966 1.664 1.00 17.17 553 LEU B N 1
ATOM 1728 C CA . LEU B 1 87 ? -7.379 19.164 2.675 1.00 17.83 553 LEU B CA 1
ATOM 1729 C C . LEU B 1 87 ? -8.884 19.104 2.353 1.00 18.91 553 LEU B C 1
ATOM 1730 O O . LEU B 1 87 ? -9.455 20.094 1.836 1.00 18.33 553 LEU B O 1
ATOM 1735 N N . SER B 1 88 ? -9.506 17.966 2.649 1.00 20.80 554 SER B N 1
ATOM 1736 C CA . SER B 1 88 ? -10.985 17.821 2.635 1.00 23.58 554 SER B CA 1
ATOM 1737 C C . SER B 1 88 ? -11.519 18.443 3.913 1.00 25.26 554 SER B C 1
ATOM 1738 O O . SER B 1 88 ? -12.443 19.241 3.820 1.00 32.92 554 SER B O 1
ATOM 1741 N N . SER B 1 89 ? -10.955 18.104 5.056 1.00 24.97 555 SER B N 1
ATOM 1742 C CA . SER B 1 89 ? -11.418 18.561 6.388 1.00 25.37 555 SER B CA 1
ATOM 1743 C C . SER B 1 89 ? -10.221 19.036 7.231 1.00 23.66 555 SER B C 1
ATOM 1744 O O . SER B 1 89 ? -9.096 18.560 7.003 1.00 22.59 555 SER B O 1
ATOM 1747 N N . THR B 1 90 ? -10.483 19.973 8.129 1.00 22.97 556 THR B N 1
ATOM 1748 C CA . THR B 1 90 ? -9.511 20.520 9.089 1.00 23.03 556 THR B CA 1
ATOM 1749 C C . THR B 1 90 ? -10.000 20.156 10.486 1.00 23.01 556 THR B C 1
ATOM 1750 O O . THR B 1 90 ? -11.167 20.449 10.777 1.00 22.74 556 THR B O 1
ATOM 1754 N N . ASN B 1 91 ? -9.161 19.528 11.302 1.00 22.09 557 ASN B N 1
ATOM 1755 C CA . ASN B 1 91 ? -9.561 19.045 12.648 1.00 23.09 557 ASN B CA 1
ATOM 1756 C C . ASN B 1 91 ? -9.063 19.997 13.740 1.00 22.98 557 ASN B C 1
ATOM 1757 O O . ASN B 1 91 ? -9.180 19.617 14.904 1.00 23.42 557 ASN B O 1
ATOM 1762 N N . VAL B 1 92 ? -8.477 21.141 13.383 1.00 22.50 558 VAL B N 1
ATOM 1763 C CA . VAL B 1 92 ? -7.777 22.022 14.360 1.00 22.68 558 VAL B CA 1
ATOM 1764 C C . VAL B 1 92 ? -8.265 23.461 14.183 1.00 24.26 558 VAL B C 1
ATOM 1765 O O . VAL B 1 92 ?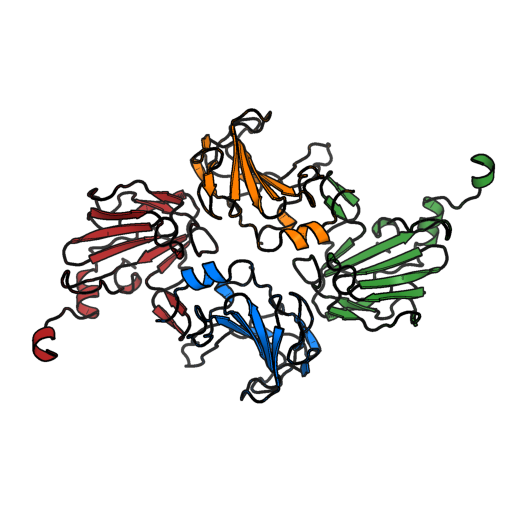 -8.829 23.778 13.119 1.00 23.57 558 VAL B O 1
ATOM 1769 N N . LYS B 1 93 ? -7.981 24.314 15.165 1.00 26.45 559 LYS B N 1
ATOM 1770 C CA . LYS B 1 93 ? -8.362 25.746 15.152 1.00 29.40 559 LYS B CA 1
ATOM 1771 C C . LYS B 1 93 ? -7.101 26.602 15.281 1.00 28.24 559 LYS B C 1
ATOM 1772 O O . LYS B 1 93 ? -6.114 26.130 15.830 1.00 26.02 559 LYS B O 1
ATOM 1778 N N . MET B 1 94 ? -7.162 27.844 14.812 1.00 28.21 560 MET B N 1
ATOM 1779 C CA . MET B 1 94 ? -6.181 28.920 15.091 1.00 28.69 560 MET B CA 1
ATOM 1780 C C . MET B 1 94 ? -5.771 28.904 16.566 1.00 26.35 560 MET B C 1
ATOM 1781 O O . MET B 1 94 ? -6.674 28.841 17.412 1.00 26.80 560 MET B O 1
ATOM 1786 N N A ARG B 1 95 ? -4.463 28.950 16.851 0.50 25.34 561 ARG B N 1
ATOM 1787 N N B ARG B 1 95 ? -4.458 28.927 16.832 0.50 24.75 561 ARG B N 1
ATOM 1788 C CA A ARG B 1 95 ? -3.880 29.091 18.222 0.50 25.10 561 ARG B CA 1
ATOM 1789 C CA B ARG B 1 95 ? -3.835 29.070 18.180 0.50 24.18 561 ARG B CA 1
ATOM 1790 C C A ARG B 1 95 ? -3.837 27.740 18.955 0.50 23.90 561 ARG B C 1
ATOM 1791 C C B ARG B 1 95 ? -3.844 27.740 18.955 0.50 23.43 561 ARG B C 1
ATOM 1792 O O A ARG B 1 95 ? -3.286 27.694 20.056 0.50 24.47 561 ARG B O 1
ATOM 1793 O O B ARG B 1 95 ? -3.299 27.699 20.062 0.50 24.02 561 ARG B O 1
ATOM 1808 N N . GLN B 1 96 ? -4.368 26.666 18.379 1.00 22.65 562 GLN B N 1
ATOM 1809 C CA . GLN B 1 96 ? -4.334 25.333 19.022 1.00 21.93 562 GLN B CA 1
ATOM 1810 C C . GLN B 1 96 ? -2.885 24.823 19.032 1.00 21.25 562 GLN B C 1
ATOM 1811 O O . GLN B 1 96 ? -2.223 24.883 17.990 1.00 20.58 562 GLN B O 1
ATOM 1817 N N . GLN B 1 97 ? -2.416 24.358 20.186 1.00 21.82 563 GLN B N 1
ATOM 1818 C CA . GLN B 1 97 ? -1.112 23.672 20.343 1.00 21.93 563 GLN B CA 1
ATOM 1819 C C . GLN B 1 97 ? -1.272 22.233 19.858 1.00 20.91 563 GLN B C 1
ATOM 1820 O O . GLN B 1 97 ? -2.193 21.572 20.297 1.00 20.96 563 GLN B O 1
ATOM 1826 N N . VAL B 1 98 ? -0.380 21.765 18.997 1.00 20.33 564 VAL B N 1
ATOM 1827 C CA . VAL B 1 98 ? -0.413 20.390 18.451 1.00 20.13 564 VAL B CA 1
ATOM 1828 C C . VAL B 1 98 ? 0.952 19.732 18.639 1.00 20.49 564 VAL B C 1
ATOM 1829 O O . VAL B 1 98 ? 1.979 20.435 18.725 1.00 20.09 564 VAL B O 1
ATOM 1833 N N . LYS B 1 99 ? 0.917 18.409 18.681 1.00 21.07 565 LYS B N 1
ATOM 1834 C CA . LYS B 1 99 ? 2.078 17.528 18.816 1.00 21.55 565 LYS B CA 1
ATOM 1835 C C . LYS B 1 99 ? 2.442 16.970 17.447 1.00 19.77 565 LYS B C 1
ATOM 1836 O O . LYS B 1 99 ? 1.561 16.814 16.608 1.00 19.12 565 LYS B O 1
ATOM 1842 N N . GLN B 1 100 ? 3.716 16.658 17.264 1.00 18.74 566 GLN B N 1
ATOM 1843 C CA . GLN B 1 100 ? 4.195 15.804 16.150 1.00 18.21 566 GLN B CA 1
ATOM 1844 C C . GLN B 1 100 ? 3.300 14.559 16.062 1.00 18.02 566 GLN B C 1
ATOM 1845 O O . GLN B 1 100 ? 3.090 13.919 17.099 1.00 18.09 566 GLN B O 1
ATOM 1851 N N . GLY B 1 101 ? 2.778 14.252 14.880 1.00 17.45 567 GLY B N 1
ATOM 1852 C CA . GLY B 1 101 ? 1.968 13.043 14.648 1.00 18.15 567 GLY B CA 1
ATOM 1853 C C . GLY B 1 101 ? 0.480 13.269 14.873 1.00 18.02 567 GLY B C 1
ATOM 1854 O O . GLY B 1 101 ? -0.292 12.368 14.588 1.00 18.61 567 GLY B O 1
ATOM 1855 N N . GLU B 1 102 ? 0.076 14.421 15.381 1.00 18.05 568 GLU B N 1
ATOM 1856 C CA . GLU B 1 102 ? -1.347 14.711 15.658 1.00 18.57 568 GLU B CA 1
ATOM 1857 C C . GLU B 1 102 ? -2.068 15.013 14.335 1.00 17.44 568 GLU B C 1
ATOM 1858 O O . GLU B 1 102 ? -1.509 15.729 13.488 1.00 15.98 568 GLU B O 1
ATOM 1864 N N . GLN B 1 103 ? -3.308 14.543 14.205 1.00 17.33 569 GLN B N 1
ATOM 1865 C CA . GLN B 1 103 ? -4.116 14.764 12.988 1.00 17.32 569 GLN B CA 1
ATOM 1866 C C . GLN B 1 103 ? -4.522 16.242 12.896 1.00 16.90 569 GLN B C 1
ATOM 1867 O O . GLN B 1 103 ? -5.172 16.747 13.811 1.00 16.81 569 GLN B O 1
ATOM 1873 N N . LEU B 1 104 ? -4.111 16.904 11.819 1.00 16.62 570 LEU B N 1
ATOM 1874 C CA . LEU B 1 104 ? -4.455 18.316 11.526 1.00 16.64 570 LEU B CA 1
ATOM 1875 C C . LEU B 1 104 ? -5.706 18.361 10.666 1.00 16.99 570 LEU B C 1
ATOM 1876 O O . LEU B 1 104 ? -6.435 19.362 10.713 1.00 17.55 570 LEU B O 1
ATOM 1881 N N . GLY B 1 105 ? -5.890 17.336 9.840 1.00 16.98 571 GLY B N 1
ATOM 1882 C CA . GLY B 1 105 ? -6.955 17.275 8.827 1.00 16.95 571 GLY B CA 1
ATOM 1883 C C . GLY B 1 105 ? -6.917 15.969 8.079 1.00 16.69 571 GLY B C 1
ATOM 1884 O O . GLY B 1 105 ? -6.251 15.031 8.534 1.00 16.46 571 GLY B O 1
ATOM 1885 N N . THR B 1 106 ? -7.593 15.946 6.938 1.00 17.25 572 THR B N 1
ATOM 1886 C CA . THR B 1 106 ? -7.722 14.775 6.045 1.00 17.28 572 THR B CA 1
ATOM 1887 C C . THR B 1 106 ? -7.388 15.200 4.621 1.00 16.78 572 THR B C 1
ATOM 1888 O O . THR B 1 106 ? -7.673 16.340 4.248 1.00 16.58 572 THR B O 1
ATOM 1892 N N . VAL B 1 107 ? -6.842 14.258 3.861 1.00 16.54 573 VAL B N 1
ATOM 1893 C CA . VAL B 1 107 ? -6.446 14.471 2.449 1.00 16.29 573 VAL B CA 1
ATOM 1894 C C . VAL B 1 107 ? -7.703 14.798 1.657 1.00 16.30 573 VAL B C 1
ATOM 1895 O O . VAL B 1 107 ? -8.735 14.107 1.849 1.00 16.31 573 VAL B O 1
ATOM 1899 N N . GLY B 1 108 ? -7.590 15.821 0.807 1.00 15.75 574 GLY B N 1
ATOM 1900 C CA . GLY B 1 108 ? -8.639 16.199 -0.130 1.00 15.99 574 GLY B CA 1
ATOM 1901 C C . GLY B 1 108 ? -8.102 16.513 -1.501 1.00 16.18 574 GLY B C 1
ATOM 1902 O O . GLY B 1 108 ? -6.903 16.261 -1.768 1.00 15.56 574 GLY B O 1
ATOM 1903 N N . ALA B 1 109 ? -8.988 17.068 -2.331 1.00 16.71 575 ALA B N 1
ATOM 1904 C CA . ALA B 1 109 ? -8.660 17.584 -3.671 1.00 17.17 575 ALA B CA 1
ATOM 1905 C C . ALA B 1 109 ? -9.107 19.048 -3.785 1.00 17.47 575 ALA B C 1
ATOM 1906 O O . ALA B 1 109 ? -9.380 19.463 -4.881 1.00 18.03 575 ALA B O 1
ATOM 1908 N N . THR B 1 110 ? -9.117 19.810 -2.696 1.00 17.72 576 THR B N 1
ATOM 1909 C CA . THR B 1 110 ? -9.535 21.236 -2.737 1.00 18.22 576 THR B CA 1
ATOM 1910 C C . THR B 1 110 ? -8.430 22.073 -3.383 1.00 18.68 576 THR B C 1
ATOM 1911 O O . THR B 1 110 ? -7.258 21.761 -3.160 1.00 18.77 576 THR B O 1
ATOM 1915 N N . GLY B 1 111 ? -8.808 23.063 -4.192 1.00 19.90 577 GLY B N 1
ATOM 1916 C CA . GLY B 1 111 ? -7.874 23.947 -4.918 1.00 20.89 577 GLY B CA 1
ATOM 1917 C C . GLY B 1 111 ? -7.401 23.315 -6.206 1.00 21.72 577 GLY B C 1
ATOM 1918 O O . GLY B 1 111 ? -8.141 22.525 -6.752 1.00 22.16 577 GLY B O 1
ATOM 1919 N N . GLY B 1 112 ? -6.182 23.626 -6.651 1.00 22.95 578 GLY B N 1
ATOM 1920 C CA . GLY B 1 112 ? -5.669 23.288 -7.990 1.00 24.26 578 GLY B CA 1
ATOM 1921 C C . GLY B 1 112 ? -5.069 21.898 -8.039 1.00 24.76 578 GLY B C 1
ATOM 1922 O O . GLY B 1 112 ? -3.894 21.815 -8.373 1.00 26.69 578 GLY B O 1
ATOM 1923 N N . VAL B 1 113 ? -5.841 20.844 -7.743 1.00 24.31 579 VAL B N 1
ATOM 1924 C CA . VAL B 1 113 ? -5.397 19.447 -7.979 1.00 23.55 579 VAL B CA 1
ATOM 1925 C C . VAL B 1 113 ? -6.577 18.674 -8.568 1.00 23.44 579 VAL B C 1
ATOM 1926 O O . VAL B 1 113 ? -7.725 19.068 -8.351 1.00 23.69 579 VAL B O 1
ATOM 1930 N N . ASN B 1 114 ? -6.273 17.620 -9.310 1.00 23.01 580 ASN B N 1
ATOM 1931 C CA . ASN B 1 114 ? -7.264 16.803 -10.053 1.00 23.56 580 ASN B CA 1
ATOM 1932 C C . ASN B 1 114 ? -7.405 15.434 -9.392 1.00 23.00 580 ASN B C 1
ATOM 1933 O O . ASN B 1 114 ? -8.070 14.582 -9.970 1.00 23.49 580 ASN B O 1
ATOM 1938 N N . GLU B 1 115 ? -6.753 15.196 -8.267 1.00 21.97 581 GLU B N 1
ATOM 1939 C CA . GLU B 1 115 ? -6.873 13.921 -7.524 1.00 21.38 581 GLU B CA 1
ATOM 1940 C C . GLU B 1 115 ? -6.481 14.198 -6.082 1.00 20.55 581 GLU B C 1
ATOM 1941 O O . GLU B 1 115 ? -5.735 15.142 -5.788 1.00 19.60 581 GLU B O 1
ATOM 1947 N N . PRO B 1 116 ? -7.038 13.410 -5.144 1.00 20.32 582 PRO B N 1
ATOM 1948 C CA . PRO B 1 116 ? -6.731 13.601 -3.730 1.00 19.53 582 PRO B CA 1
ATOM 1949 C C . PRO B 1 116 ? -5.220 13.456 -3.490 1.00 19.36 582 PRO B C 1
ATOM 1950 O O . PRO B 1 116 ? -4.600 12.499 -3.956 1.00 19.57 582 PRO B O 1
ATOM 1954 N N . GLN B 1 117 ? -4.661 14.399 -2.746 1.00 18.82 583 GLN B N 1
ATOM 1955 C CA . GLN B 1 117 ? -3.220 14.435 -2.431 1.00 18.80 583 GLN B CA 1
ATOM 1956 C C . GLN B 1 117 ? -2.946 15.520 -1.399 1.00 18.65 583 GLN B C 1
ATOM 1957 O O . GLN B 1 117 ? -3.779 16.458 -1.259 1.00 17.99 583 GLN B O 1
ATOM 1963 N N . LEU B 1 118 ? -1.817 15.389 -0.698 1.00 18.32 584 LEU B N 1
ATOM 1964 C CA . LEU B 1 118 ? -1.340 16.426 0.228 1.00 17.94 584 LEU B CA 1
ATOM 1965 C C . LEU B 1 118 ? -0.257 17.209 -0.499 1.00 18.05 584 LEU B C 1
ATOM 1966 O O . LEU B 1 118 ? 0.681 16.573 -0.997 1.00 18.19 584 LEU B O 1
ATOM 1971 N N . HIS B 1 119 ? -0.386 18.531 -0.538 1.00 17.87 585 HIS B N 1
ATOM 1972 C CA . HIS B 1 119 ? 0.745 19.434 -0.832 1.00 18.02 585 HIS B CA 1
ATOM 1973 C C . HIS B 1 119 ? 1.317 19.881 0.518 1.00 17.24 585 HIS B C 1
ATOM 1974 O O . HIS B 1 119 ? 0.573 20.413 1.355 1.00 16.50 585 HIS B O 1
ATOM 1981 N N . PHE B 1 120 ? 2.593 19.586 0.731 1.00 16.74 586 PHE B N 1
ATOM 1982 C CA . PHE B 1 120 ? 3.331 19.827 1.994 1.00 16.41 586 PHE B CA 1
ATOM 1983 C C . PHE B 1 120 ? 4.499 20.760 1.700 1.00 16.81 586 PHE B C 1
ATOM 1984 O O . PHE B 1 120 ? 5.234 20.471 0.770 1.00 16.50 586 PHE B O 1
ATOM 1992 N N . GLU B 1 121 ? 4.629 21.835 2.469 1.00 17.65 587 GLU B N 1
ATOM 1993 C CA . GLU B 1 121 ? 5.758 22.788 2.357 1.00 18.84 587 GLU B CA 1
ATOM 1994 C C . GLU B 1 121 ? 6.403 22.959 3.726 1.00 18.80 587 GLU B C 1
ATOM 1995 O O . GLU B 1 121 ? 5.699 22.833 4.768 1.00 17.93 587 GLU B O 1
ATOM 2001 N N . MET B 1 122 ? 7.718 23.152 3.704 1.00 19.22 588 MET B N 1
ATOM 2002 C CA . MET B 1 122 ? 8.527 23.448 4.906 1.00 19.90 588 MET B CA 1
ATOM 2003 C C . MET B 1 122 ? 9.208 24.780 4.620 1.00 20.18 588 MET B C 1
ATOM 2004 O O . MET B 1 122 ? 9.941 24.871 3.598 1.00 20.48 588 MET B O 1
ATOM 2009 N N . ARG B 1 123 ? 8.898 25.772 5.439 1.00 20.27 589 ARG B N 1
ATOM 2010 C CA . ARG B 1 123 ? 9.436 27.135 5.276 1.00 21.84 589 ARG B CA 1
ATOM 2011 C C . ARG B 1 123 ? 10.287 27.493 6.486 1.00 22.07 589 ARG B C 1
ATOM 2012 O O . ARG B 1 123 ? 9.951 27.089 7.609 1.00 22.17 589 ARG B O 1
ATOM 2020 N N . TYR B 1 124 ? 11.369 28.187 6.202 1.00 22.36 590 TYR B N 1
ATOM 2021 C CA . TYR B 1 124 ? 12.402 28.530 7.196 1.00 22.45 590 TYR B CA 1
ATOM 2022 C C . TYR B 1 124 ? 12.690 30.030 7.116 1.00 22.12 590 TYR B C 1
ATOM 2023 O O . TYR B 1 124 ? 12.818 30.563 6.028 1.00 20.91 590 TYR B O 1
ATOM 2032 N N . ALA B 1 125 ? 12.674 30.671 8.271 1.00 23.30 591 ALA B N 1
ATOM 2033 C CA . ALA B 1 125 ? 13.141 32.060 8.499 1.00 24.71 591 ALA B CA 1
ATOM 2034 C C . ALA B 1 125 ? 14.274 32.002 9.517 1.00 25.49 591 ALA B C 1
ATOM 2035 O O . ALA B 1 125 ? 14.044 31.694 10.683 1.00 25.57 591 ALA B O 1
ATOM 2037 N N . PRO B 1 126 ? 15.533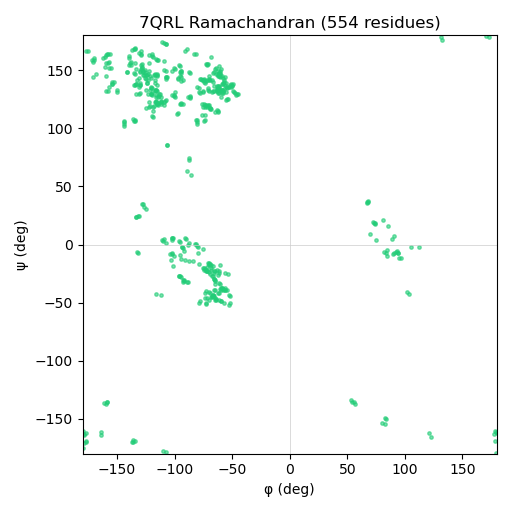 32.276 9.103 1.00 26.69 592 PRO B N 1
ATOM 2038 C CA . PRO B 1 126 ? 16.661 32.272 10.027 1.00 27.57 592 PRO B CA 1
ATOM 2039 C C . PRO B 1 126 ? 16.484 33.243 11.197 1.00 29.10 592 PRO B C 1
ATOM 2040 O O . PRO B 1 126 ? 16.843 32.868 12.304 1.00 29.77 592 PRO B O 1
ATOM 2044 N N . THR B 1 127 ? 15.918 34.429 10.950 1.00 29.80 593 THR B N 1
ATOM 2045 C CA . THR B 1 127 ? 15.561 35.399 12.024 1.00 30.94 593 THR B CA 1
ATOM 2046 C C . THR B 1 127 ? 14.156 35.947 11.798 1.00 31.24 593 THR B C 1
ATOM 2047 O O . THR B 1 127 ? 13.614 35.726 10.713 1.00 29.85 593 THR B O 1
ATOM 2051 N N . VAL B 1 128 ? 13.614 36.660 12.791 1.00 33.26 594 VAL B N 1
ATOM 2052 C CA . VAL B 1 128 ? 12.237 37.235 12.733 1.00 34.80 594 VAL B CA 1
ATOM 2053 C C . VAL B 1 128 ? 12.191 38.385 11.710 1.00 36.28 594 VAL B C 1
ATOM 2054 O O . VAL B 1 128 ? 11.078 38.705 11.276 1.00 38.19 594 VAL B O 1
ATOM 2058 N N . LYS B 1 129 ? 13.334 38.929 11.286 1.00 37.95 595 LYS B N 1
ATOM 2059 C CA . LYS B 1 129 ? 13.412 39.940 10.191 1.00 41.28 595 LYS B CA 1
ATOM 2060 C C . LYS B 1 129 ? 13.129 39.309 8.821 1.00 40.76 595 LYS B C 1
ATOM 2061 O O . LYS B 1 129 ? 12.762 40.051 7.899 1.00 42.35 595 LYS B O 1
ATOM 2067 N N . ASP B 1 130 ? 13.324 37.997 8.683 1.00 39.37 596 ASP B N 1
ATOM 2068 C CA . ASP B 1 130 ? 13.304 37.288 7.371 1.00 38.25 596 ASP B CA 1
ATOM 2069 C C . ASP B 1 130 ? 11.913 36.710 7.089 1.00 35.43 596 ASP B C 1
ATOM 2070 O O . ASP B 1 130 ? 11.205 36.331 8.026 1.00 34.59 596 ASP B O 1
ATOM 2075 N N . LYS B 1 131 ? 11.566 36.635 5.811 1.00 34.10 597 LYS B N 1
ATOM 2076 C CA . LYS B 1 131 ? 10.400 35.875 5.311 1.00 33.48 597 LYS B CA 1
ATOM 2077 C C . LYS B 1 131 ? 10.699 34.386 5.461 1.00 29.99 597 LYS B C 1
ATOM 2078 O O . LYS B 1 131 ? 11.867 33.968 5.307 1.00 29.97 597 LYS B O 1
ATOM 2084 N N . ALA B 1 132 ? 9.692 33.617 5.827 1.00 27.84 598 ALA B N 1
ATOM 2085 C CA . ALA B 1 132 ? 9.753 32.143 5.891 1.00 26.57 598 ALA B CA 1
ATOM 2086 C C . ALA B 1 132 ? 9.718 31.633 4.448 1.00 25.93 598 ALA B C 1
ATOM 2087 O O . ALA B 1 132 ? 8.655 31.767 3.806 1.00 24.95 598 ALA B O 1
ATOM 2089 N N . LYS B 1 133 ? 10.846 31.150 3.926 1.00 25.11 599 LYS B N 1
ATOM 2090 C CA . LYS B 1 133 ? 10.943 30.786 2.496 1.00 24.95 599 LYS B CA 1
ATOM 2091 C C . LYS B 1 133 ? 11.015 29.273 2.404 1.00 22.07 599 LYS B C 1
ATOM 2092 O O . LYS B 1 133 ? 11.476 28.608 3.312 1.00 21.48 599 LYS B O 1
ATOM 2098 N N . PRO B 1 134 ? 10.506 28.689 1.311 1.00 21.21 600 PRO B N 1
ATOM 2099 C CA . PRO B 1 134 ? 10.482 27.245 1.119 1.00 20.40 600 PRO B CA 1
ATOM 2100 C C . PRO B 1 134 ? 11.883 26.635 1.037 1.00 20.04 600 PRO B C 1
ATOM 2101 O O . PRO B 1 134 ? 12.810 27.224 0.487 1.00 20.04 600 PRO B O 1
ATOM 2105 N N . VAL B 1 135 ? 11.959 25.419 1.538 1.00 19.06 601 VAL B N 1
ATOM 2106 C CA . VAL B 1 135 ? 13.207 24.624 1.642 1.00 19.00 601 VAL B CA 1
ATOM 2107 C C . VAL B 1 135 ? 12.821 23.242 1.132 1.00 18.45 601 VAL B C 1
ATOM 2108 O O . VAL B 1 135 ? 11.640 22.895 1.305 1.00 18.78 601 VAL B O 1
ATOM 2112 N N . ASP B 1 136 ? 13.727 22.525 0.477 1.00 18.04 602 ASP B N 1
ATOM 2113 C CA . ASP B 1 136 ? 13.466 21.149 -0.010 1.00 17.81 602 ASP B CA 1
ATOM 2114 C C . ASP B 1 136 ? 13.193 20.254 1.195 1.00 17.22 602 ASP B C 1
ATOM 2115 O O . ASP B 1 136 ? 14.044 20.109 2.047 1.00 17.26 602 ASP B O 1
ATOM 2120 N N . PRO B 1 137 ? 11.981 19.692 1.358 1.00 16.81 603 PRO B N 1
ATOM 2121 C CA . PRO B 1 137 ? 11.677 18.802 2.483 1.00 16.91 603 PRO B CA 1
ATOM 2122 C C . PRO B 1 137 ? 12.646 17.620 2.636 1.00 17.57 603 PRO B C 1
ATOM 2123 O O . PRO B 1 137 ? 12.808 17.151 3.726 1.00 18.81 603 PRO B O 1
ATOM 2127 N N . ALA B 1 138 ? 13.298 17.197 1.560 1.00 17.77 604 ALA B N 1
ATOM 2128 C CA . ALA B 1 138 ? 14.291 16.105 1.587 1.00 18.38 604 ALA B CA 1
ATOM 2129 C C . ALA B 1 138 ? 15.493 16.490 2.471 1.00 18.84 604 ALA B C 1
ATOM 2130 O O . ALA B 1 138 ? 16.175 15.590 2.923 1.00 18.78 604 ALA B O 1
ATOM 2132 N N . LEU B 1 139 ? 15.751 17.779 2.723 1.00 18.64 605 LEU B N 1
ATOM 2133 C CA . LEU B 1 139 ? 16.854 18.198 3.622 1.00 18.69 605 LEU B CA 1
ATOM 2134 C C . LEU B 1 139 ? 16.592 17.803 5.082 1.00 19.20 605 LEU B C 1
ATOM 2135 O O . LEU B 1 139 ? 17.556 17.680 5.824 1.00 19.42 605 LEU B O 1
ATOM 2140 N N . VAL B 1 140 ? 15.326 17.682 5.496 1.00 20.43 606 VAL B N 1
ATOM 2141 C CA . VAL B 1 140 ? 14.984 17.549 6.938 1.00 21.18 606 VAL B CA 1
ATOM 2142 C C . VAL B 1 140 ? 14.013 16.398 7.203 1.00 22.48 606 VAL B C 1
ATOM 2143 O O . VAL B 1 140 ? 13.740 16.156 8.399 1.00 24.85 606 VAL B O 1
ATOM 2147 N N . LEU B 1 141 ? 13.456 15.731 6.191 1.00 22.38 607 LEU B N 1
ATOM 2148 C CA . LEU B 1 141 ? 12.544 14.605 6.491 1.00 22.15 607 LEU B CA 1
ATOM 2149 C C . LEU B 1 141 ? 13.354 13.329 6.642 1.00 22.16 607 LEU B C 1
ATOM 2150 O O . LEU B 1 141 ? 14.357 13.153 5.970 1.00 21.57 607 LEU B O 1
ATOM 2155 N N . PRO B 1 142 ? 12.908 12.386 7.493 1.00 23.17 608 PRO B N 1
ATOM 2156 C CA . PRO B 1 142 ? 13.582 11.091 7.631 1.00 25.22 608 PRO B CA 1
ATOM 2157 C C . PRO B 1 142 ? 13.581 10.357 6.284 1.00 27.64 608 PRO B C 1
ATOM 2158 O O . PRO B 1 142 ? 12.693 10.544 5.456 1.00 26.76 608 PRO B O 1
ATOM 2162 N N . ARG B 1 143 ? 14.586 9.540 6.080 1.00 33.18 609 ARG B N 1
ATOM 2163 C CA . ARG B 1 143 ? 14.662 8.676 4.884 1.00 39.76 609 ARG B CA 1
ATOM 2164 C C . ARG B 1 143 ? 13.666 7.548 5.129 1.00 41.81 609 ARG B C 1
ATOM 2165 O O . ARG B 1 143 ? 13.378 7.165 6.278 1.00 43.71 609 ARG B O 1
ATOM 2174 N N . THR C 2 1 ? 36.366 53.923 -18.200 1.00 49.40 461 THR C N 1
ATOM 2175 C CA . THR C 2 1 ? 36.736 52.760 -17.335 1.00 49.18 461 THR C CA 1
ATOM 2176 C C . THR C 2 1 ? 36.174 51.449 -17.916 1.00 47.25 461 THR C C 1
ATOM 2177 O O . THR C 2 1 ? 36.864 50.422 -17.795 1.00 50.79 461 THR C O 1
ATOM 2181 N N . ILE C 2 2 ? 34.968 51.457 -18.495 1.00 44.96 462 ILE C N 1
ATOM 2182 C CA . ILE C 2 2 ? 34.409 50.293 -19.254 1.00 42.38 462 ILE C CA 1
ATOM 2183 C C . ILE C 2 2 ? 35.447 49.880 -20.302 1.00 40.35 462 ILE C C 1
ATOM 2184 O O . ILE C 2 2 ? 35.828 48.687 -20.322 1.00 38.65 462 ILE C O 1
ATOM 2189 N N . ILE C 2 3 ? 35.920 50.833 -21.105 1.00 39.41 463 ILE C N 1
ATOM 2190 C CA . ILE C 2 3 ? 36.904 50.542 -22.184 1.00 40.87 463 ILE C CA 1
ATOM 2191 C C . ILE C 2 3 ? 38.249 50.155 -21.552 1.00 40.43 463 ILE C C 1
ATOM 2192 O O . ILE C 2 3 ? 38.844 49.179 -22.030 1.00 39.79 463 ILE C O 1
ATOM 2197 N N . GLU C 2 4 ? 38.708 50.889 -20.538 1.00 41.71 464 GLU C N 1
ATOM 2198 C CA . GLU C 2 4 ? 40.075 50.701 -19.965 1.00 44.88 464 GLU C CA 1
ATOM 2199 C C . GLU C 2 4 ? 40.176 49.362 -19.211 1.00 42.75 464 GLU C C 1
ATOM 2200 O O . GLU C 2 4 ? 41.312 48.851 -19.123 1.00 42.79 464 GLU C O 1
ATOM 2206 N N . THR C 2 5 ? 39.059 48.808 -18.706 1.00 39.88 465 THR C N 1
ATOM 2207 C CA . THR C 2 5 ? 39.016 47.522 -17.947 1.00 38.22 465 THR C CA 1
ATOM 2208 C C . THR C 2 5 ? 38.722 46.351 -18.888 1.00 37.44 465 THR C C 1
ATOM 2209 O O . THR C 2 5 ? 38.715 45.178 -18.417 1.00 37.14 465 THR C O 1
ATOM 2213 N N . ALA C 2 6 ? 38.516 46.641 -20.171 1.00 36.78 466 ALA C N 1
ATOM 2214 C CA . ALA C 2 6 ? 37.977 45.670 -21.149 1.00 36.39 466 ALA C CA 1
ATOM 2215 C C . ALA C 2 6 ? 39.024 44.583 -21.440 1.00 35.67 466 ALA C C 1
ATOM 2216 O O . ALA C 2 6 ? 38.628 43.536 -21.974 1.00 35.12 466 ALA C O 1
ATOM 2218 N N . ALA C 2 7 ? 40.302 44.826 -21.112 1.00 35.51 467 ALA C N 1
ATOM 2219 C CA . ALA C 2 7 ? 41.401 43.838 -21.218 1.00 35.28 467 ALA C CA 1
ATOM 2220 C C . ALA C 2 7 ? 41.400 42.862 -20.036 1.00 34.94 467 ALA C C 1
ATOM 2221 O O . ALA C 2 7 ? 42.182 41.903 -20.094 1.00 34.38 467 ALA C O 1
ATOM 2223 N N . ALA C 2 8 ? 40.566 43.071 -19.013 1.00 35.41 468 ALA C N 1
ATOM 2224 C CA . ALA C 2 8 ? 40.446 42.149 -17.860 1.00 35.78 468 ALA C CA 1
ATOM 2225 C C . ALA C 2 8 ? 40.105 40.751 -18.378 1.00 37.29 468 ALA C C 1
ATOM 2226 O O . ALA C 2 8 ? 39.381 40.593 -19.357 1.00 38.61 468 ALA C O 1
ATOM 2228 N N . PRO C 2 9 ? 40.616 39.675 -17.756 1.00 38.30 469 PRO C N 1
ATOM 2229 C CA . PRO C 2 9 ? 40.171 38.321 -18.096 1.00 38.27 469 PRO C CA 1
ATOM 2230 C C . PRO C 2 9 ? 38.644 38.163 -17.973 1.00 37.39 469 PRO C C 1
ATOM 2231 O O . PRO C 2 9 ? 38.067 38.687 -17.041 1.00 36.39 469 PRO C O 1
ATOM 2235 N N . THR C 2 10 ? 38.006 37.518 -18.957 1.00 36.56 470 THR C N 1
ATOM 2236 C CA . THR C 2 10 ? 36.535 37.277 -18.968 1.00 35.59 470 THR C CA 1
ATOM 2237 C C . THR C 2 10 ? 36.252 36.036 -18.129 1.00 35.54 470 THR C C 1
ATOM 2238 O O . THR C 2 10 ? 37.186 35.296 -17.896 1.00 34.68 470 THR C O 1
ATOM 2242 N N . GLU C 2 11 ? 35.003 35.812 -17.737 1.00 37.29 471 GLU C N 1
ATOM 2243 C CA . GLU C 2 11 ? 34.563 34.579 -17.053 1.00 38.41 471 GLU C CA 1
ATOM 2244 C C . GLU C 2 11 ? 35.021 33.357 -17.859 1.00 34.08 471 GLU C C 1
ATOM 2245 O O . GLU C 2 11 ? 35.506 32.395 -17.258 1.00 30.97 471 GLU C O 1
ATOM 2251 N N . ALA C 2 12 ? 34.858 33.385 -19.181 1.00 31.80 472 ALA C N 1
ATOM 2252 C CA . ALA C 2 12 ? 35.203 32.245 -20.062 1.00 31.49 472 ALA C CA 1
ATOM 2253 C C . ALA C 2 12 ? 36.724 32.014 -20.014 1.00 30.69 472 ALA C C 1
ATOM 2254 O O . ALA C 2 12 ? 37.147 30.859 -19.966 1.00 28.48 472 ALA C O 1
ATOM 2256 N N . GLU C 2 13 ? 37.536 33.070 -19.987 1.00 30.64 473 GLU C N 1
ATOM 2257 C CA . GLU C 2 13 ? 39.015 32.919 -19.898 1.00 31.82 473 GLU C CA 1
ATOM 2258 C C . GLU C 2 13 ? 39.395 32.318 -18.541 1.00 30.83 473 GLU C C 1
ATOM 2259 O O . GLU C 2 13 ? 40.268 31.459 -18.503 1.00 30.99 473 GLU C O 1
ATOM 2265 N N . ILE C 2 14 ? 38.782 32.798 -17.468 1.00 30.07 474 ILE C N 1
ATOM 2266 C CA . ILE C 2 14 ? 39.073 32.354 -16.075 1.00 29.82 474 ILE C CA 1
ATOM 2267 C C . ILE C 2 14 ? 38.784 30.857 -16.001 1.00 28.75 474 ILE C C 1
ATOM 2268 O O . ILE C 2 14 ? 39.635 30.114 -15.495 1.00 28.60 474 ILE C O 1
ATOM 2273 N N . ILE C 2 15 ? 37.624 30.443 -16.503 1.00 27.76 475 ILE C N 1
ATOM 2274 C CA . ILE C 2 15 ? 37.202 29.015 -16.499 1.00 27.00 475 ILE C CA 1
ATOM 2275 C C . ILE C 2 15 ? 38.152 28.188 -17.371 1.00 27.19 475 ILE C C 1
ATOM 2276 O O . ILE C 2 15 ? 38.544 27.129 -16.930 1.00 26.77 475 ILE C O 1
ATOM 2281 N N . ALA C 2 16 ? 38.476 28.636 -18.581 1.00 28.28 476 ALA C N 1
ATOM 2282 C CA . ALA C 2 16 ? 39.354 27.890 -19.519 1.00 29.86 476 ALA C CA 1
ATOM 2283 C C . ALA C 2 16 ? 40.706 27.674 -18.832 1.00 31.80 476 ALA C C 1
ATOM 2284 O O . ALA C 2 16 ? 41.286 26.582 -18.942 1.00 33.43 476 ALA C O 1
ATOM 2286 N N . SER C 2 17 ? 41.157 28.670 -18.079 1.00 32.46 477 SER C N 1
ATOM 2287 C CA . SER C 2 17 ? 42.471 28.641 -17.408 1.00 33.80 477 SER C CA 1
ATOM 2288 C C . SER C 2 17 ? 42.428 27.679 -16.218 1.00 34.32 477 SER C C 1
ATOM 2289 O O . SER C 2 17 ? 43.384 26.896 -16.063 1.00 35.31 477 SER C O 1
ATOM 2292 N N . GLY C 2 18 ? 41.340 27.693 -15.444 1.00 32.59 478 GLY C N 1
ATOM 2293 C CA . GLY C 2 18 ? 41.065 26.749 -14.350 1.00 31.60 478 GLY C CA 1
ATOM 2294 C C . GLY C 2 18 ? 40.989 25.296 -14.797 1.00 30.94 478 GLY C C 1
ATOM 2295 O O . GLY C 2 18 ? 41.493 24.412 -14.060 1.00 29.48 478 GLY C O 1
ATOM 2296 N N . LYS C 2 19 ? 40.391 25.024 -15.962 1.00 30.67 479 LYS C N 1
ATOM 2297 C CA . LYS C 2 19 ? 40.310 23.634 -16.493 1.00 31.71 479 LYS C CA 1
ATOM 2298 C C . LYS C 2 19 ? 41.730 23.073 -16.644 1.00 33.13 479 LYS C C 1
ATOM 2299 O O . LYS C 2 19 ? 42.599 23.766 -17.229 1.00 35.47 479 LYS C O 1
ATOM 2305 N N . GLY C 2 20 ? 41.981 21.881 -16.128 1.00 32.82 480 GLY C N 1
ATOM 2306 C CA . GLY C 2 20 ? 43.310 21.239 -16.224 1.00 34.94 480 GLY C CA 1
ATOM 2307 C C . GLY C 2 20 ? 44.294 21.727 -15.160 1.00 34.09 480 GLY C C 1
ATOM 2308 O O . GLY C 2 20 ? 45.379 21.163 -15.085 1.00 35.57 480 GLY C O 1
ATOM 2309 N N . LYS C 2 21 ? 43.939 22.726 -14.363 1.00 31.61 481 LYS C N 1
ATOM 2310 C CA . LYS C 2 21 ? 44.651 23.099 -13.123 1.00 30.85 481 LYS C CA 1
ATOM 2311 C C . LYS C 2 21 ? 43.914 22.566 -11.891 1.00 28.07 481 LYS C C 1
ATOM 2312 O O . LYS C 2 21 ? 44.582 22.500 -10.832 1.00 26.13 481 LYS C O 1
ATOM 2318 N N . PHE C 2 22 ? 42.624 22.196 -12.000 1.00 24.83 482 PHE C N 1
ATOM 2319 C CA . PHE C 2 22 ? 41.816 21.718 -10.848 1.00 22.84 482 PHE C CA 1
ATOM 2320 C C . PHE C 2 22 ? 41.315 20.301 -11.086 1.00 21.14 482 PHE C C 1
ATOM 2321 O O . PHE C 2 22 ? 40.794 20.004 -12.159 1.00 21.58 482 PHE C O 1
ATOM 2329 N N . ALA C 2 23 ? 41.527 19.460 -10.081 1.00 19.92 483 ALA C N 1
ATOM 2330 C CA . ALA C 2 23 ? 41.170 18.026 -10.078 1.00 19.07 483 ALA C CA 1
ATOM 2331 C C . ALA C 2 23 ? 40.100 17.826 -9.018 1.00 18.31 483 ALA C C 1
ATOM 2332 O O . ALA C 2 23 ? 39.941 18.669 -8.137 1.00 17.66 483 ALA C O 1
ATOM 2334 N N . TRP C 2 24 ? 39.346 16.752 -9.125 1.00 18.63 484 TRP C N 1
ATOM 2335 C CA . TRP C 2 24 ? 38.335 16.388 -8.108 1.00 18.35 484 TRP C CA 1
ATOM 2336 C C . TRP C 2 24 ? 39.059 16.116 -6.810 1.00 18.72 484 TRP C C 1
ATOM 2337 O O . TRP C 2 24 ? 40.076 15.429 -6.817 1.00 18.46 484 TRP C O 1
ATOM 2348 N N . PRO C 2 25 ? 38.559 16.673 -5.683 1.00 19.64 485 PRO C N 1
ATOM 2349 C CA . PRO C 2 25 ? 39.097 16.355 -4.362 1.00 19.75 485 PRO C CA 1
ATOM 2350 C C . PRO C 2 25 ? 38.754 14.928 -3.924 1.00 20.28 485 PRO C C 1
ATOM 2351 O O . PRO C 2 25 ? 39.433 14.410 -3.056 1.00 19.46 485 PRO C O 1
ATOM 2355 N N . LEU C 2 26 ? 37.676 14.403 -4.518 1.00 21.27 486 LEU C N 1
ATOM 2356 C CA . LEU C 2 26 ? 37.239 12.987 -4.517 1.00 22.35 486 LEU C CA 1
ATOM 2357 C C . LEU C 2 26 ? 36.012 12.856 -5.419 1.00 21.31 486 LEU C C 1
ATOM 2358 O O . LEU C 2 26 ? 35.452 13.910 -5.850 1.00 19.45 486 LEU C O 1
ATOM 2363 N N . ARG C 2 27 ? 35.661 11.608 -5.755 1.00 20.88 487 ARG C N 1
ATOM 2364 C CA . ARG C 2 27 ? 34.487 11.326 -6.615 1.00 21.21 487 ARG C CA 1
ATOM 2365 C C . ARG C 2 27 ? 33.439 10.556 -5.815 1.00 19.79 487 ARG C C 1
ATOM 2366 O O . ARG C 2 27 ? 33.789 9.731 -5.000 1.00 19.11 487 ARG C O 1
ATOM 2374 N N . GLY C 2 28 ? 32.175 10.827 -6.101 1.00 19.17 488 GLY C N 1
ATOM 2375 C CA . GLY C 2 28 ? 31.024 10.129 -5.508 1.00 19.24 488 GLY C CA 1
ATOM 2376 C C . GLY C 2 28 ? 29.725 10.680 -6.049 1.00 19.06 488 GLY C C 1
ATOM 2377 O O . GLY C 2 28 ? 29.776 11.540 -6.947 1.00 18.85 488 GLY C O 1
ATOM 2378 N N . ASP C 2 29 ? 28.608 10.200 -5.523 1.00 18.86 489 ASP C N 1
ATOM 2379 C CA . ASP C 2 29 ? 27.270 10.726 -5.887 1.00 19.32 489 ASP C CA 1
ATOM 2380 C C . ASP C 2 29 ? 27.271 12.226 -5.618 1.00 18.52 489 ASP C C 1
ATOM 2381 O O . ASP C 2 29 ? 27.788 12.618 -4.576 1.00 17.47 489 ASP C O 1
ATOM 2386 N N . ILE C 2 30 ? 26.699 13.007 -6.525 1.00 18.90 490 ILE C N 1
ATOM 2387 C CA . ILE C 2 30 ? 26.406 14.437 -6.242 1.00 19.60 490 ILE C CA 1
ATOM 2388 C C . ILE C 2 30 ? 25.108 14.488 -5.433 1.00 19.62 490 ILE C C 1
ATOM 2389 O O . ILE C 2 30 ? 24.055 14.264 -6.001 1.00 21.06 490 ILE C O 1
ATOM 2394 N N . ILE C 2 31 ? 25.207 14.713 -4.128 1.00 19.55 491 ILE C N 1
ATOM 2395 C CA . ILE C 2 31 ? 24.032 14.838 -3.226 1.00 19.68 491 ILE C CA 1
ATOM 2396 C C . ILE C 2 31 ? 23.319 16.151 -3.594 1.00 19.22 491 ILE C C 1
ATOM 2397 O O . ILE C 2 31 ? 22.128 16.184 -3.610 1.00 19.02 491 ILE C O 1
ATOM 2402 N N . SER C 2 32 ? 24.072 17.211 -3.847 1.00 18.66 492 SER C N 1
ATOM 2403 C CA . SER C 2 32 ? 23.533 18.550 -4.133 1.00 19.14 492 SER C CA 1
ATOM 2404 C C . SER C 2 32 ? 24.502 19.295 -5.055 1.00 19.07 492 SER C C 1
ATOM 2405 O O . SER C 2 32 ? 25.722 19.289 -4.788 1.00 18.15 492 SER C O 1
ATOM 2408 N N . SER C 2 33 ? 23.941 19.870 -6.106 1.00 19.73 493 SER C N 1
ATOM 2409 C CA . SER C 2 33 ? 24.596 20.665 -7.158 1.00 20.08 493 SER C CA 1
ATOM 2410 C C . SER C 2 33 ? 24.631 22.134 -6.768 1.00 19.21 493 SER C C 1
ATOM 2411 O O . SER C 2 33 ? 23.868 22.541 -5.882 1.00 19.17 493 SER C O 1
ATOM 2414 N N . PHE C 2 34 ? 25.410 22.892 -7.513 1.00 19.04 494 PHE C N 1
ATOM 2415 C CA . PHE C 2 34 ? 25.628 24.335 -7.304 1.00 19.43 494 PHE C CA 1
ATOM 2416 C C . PHE C 2 34 ? 24.338 25.076 -7.660 1.00 20.12 494 PHE C C 1
ATOM 2417 O O . PHE C 2 34 ? 23.657 24.712 -8.622 1.00 19.75 494 PHE C O 1
ATOM 2425 N N . GLY C 2 35 ? 24.044 26.115 -6.886 1.00 20.95 495 GLY C N 1
ATOM 2426 C CA . GLY C 2 35 ? 23.212 27.244 -7.333 1.00 21.70 495 GLY C CA 1
ATOM 2427 C C . GLY C 2 35 ? 22.143 27.573 -6.326 1.00 22.50 495 GLY C C 1
ATOM 2428 O O . GLY C 2 35 ? 22.045 26.879 -5.274 1.00 22.18 495 GLY C O 1
ATOM 2429 N N . VAL C 2 36 ? 21.362 28.602 -6.641 1.00 23.60 496 VAL C N 1
ATOM 2430 C CA . VAL C 2 36 ? 20.139 28.993 -5.891 1.00 24.47 496 VAL C CA 1
ATOM 2431 C C . VAL C 2 36 ? 19.027 28.000 -6.263 1.00 24.78 496 VAL C C 1
ATOM 2432 O O . VAL C 2 36 ? 18.711 27.877 -7.456 1.00 25.32 496 VAL C O 1
ATOM 2436 N N . LYS C 2 37 ? 18.472 27.297 -5.279 1.00 24.73 497 LYS C N 1
ATOM 2437 C CA . LYS C 2 37 ? 17.463 26.230 -5.517 1.00 25.03 497 LYS C CA 1
ATOM 2438 C C . LYS C 2 37 ? 16.057 26.840 -5.536 1.00 25.07 497 LYS C C 1
ATOM 2439 O O . LYS C 2 37 ? 15.188 26.307 -6.241 1.00 25.75 497 LYS C O 1
ATOM 2445 N N . GLY C 2 38 ? 15.853 27.887 -4.751 1.00 24.97 498 GLY C N 1
ATOM 2446 C CA . GLY C 2 38 ? 14.678 28.784 -4.755 1.00 24.88 498 GLY C CA 1
ATOM 2447 C C . GLY C 2 38 ? 15.061 30.030 -3.990 1.00 24.47 498 GLY C C 1
ATOM 2448 O O . GLY C 2 38 ? 16.254 30.195 -3.734 1.00 24.56 498 GLY C O 1
ATOM 2449 N N . THR C 2 39 ? 14.111 30.846 -3.561 1.00 24.51 499 THR C N 1
ATOM 2450 C CA . THR C 2 39 ? 14.400 32.048 -2.736 1.00 24.80 499 THR C CA 1
ATOM 2451 C C . THR C 2 39 ? 14.901 31.630 -1.350 1.00 23.60 499 THR C C 1
ATOM 2452 O O . THR C 2 39 ? 15.462 32.488 -0.653 1.00 24.07 499 THR C O 1
ATOM 2456 N N . GLY C 2 40 ? 14.669 30.376 -0.957 1.00 22.61 500 GLY C N 1
ATOM 2457 C CA . GLY C 2 40 ? 14.880 29.909 0.425 1.00 21.85 500 GLY C CA 1
ATOM 2458 C C . GLY C 2 40 ? 16.090 29.006 0.582 1.00 20.80 500 GLY C C 1
ATOM 2459 O O . GLY C 2 40 ? 16.297 28.537 1.686 1.00 20.57 500 GLY C O 1
ATOM 2460 N N . GLN C 2 41 ? 16.851 28.731 -0.476 1.00 20.36 501 GLN C N 1
ATOM 2461 C CA . GLN C 2 41 ? 17.853 27.638 -0.423 1.00 20.04 501 GLN C CA 1
ATOM 2462 C C . GLN C 2 41 ? 18.942 27.836 -1.471 1.00 19.97 501 GLN C C 1
ATOM 2463 O O . GLN C 2 41 ? 18.586 28.072 -2.635 1.00 20.32 501 GLN C O 1
ATOM 2469 N N . ARG C 2 42 ? 20.206 27.717 -1.067 1.00 19.76 502 ARG C N 1
ATOM 2470 C CA . ARG C 2 42 ? 21.345 27.864 -1.993 1.00 19.73 502 ARG C CA 1
ATOM 2471 C C . ARG C 2 42 ? 22.424 26.833 -1.640 1.00 19.47 502 ARG C C 1
ATOM 2472 O O . ARG C 2 42 ? 22.508 26.432 -0.498 1.00 19.25 502 ARG C O 1
ATOM 2480 N N . ASN C 2 43 ? 23.147 26.374 -2.647 1.00 19.61 503 ASN C N 1
ATOM 2481 C CA . ASN C 2 43 ? 24.405 25.608 -2.513 1.00 19.49 503 ASN C CA 1
ATOM 2482 C C . ASN C 2 43 ? 25.510 26.430 -3.188 1.00 19.32 503 ASN C C 1
ATOM 2483 O O . ASN C 2 43 ? 25.421 26.643 -4.423 1.00 18.94 503 ASN C O 1
ATOM 2488 N N . ASP C 2 44 ? 26.529 26.842 -2.433 1.00 19.01 504 ASP C N 1
ATOM 2489 C CA . ASP C 2 44 ? 27.673 27.618 -2.970 1.00 18.95 504 ASP C CA 1
ATOM 2490 C C . ASP C 2 44 ? 28.685 26.669 -3.628 1.00 18.68 504 ASP C C 1
ATOM 2491 O O . ASP C 2 44 ? 29.691 27.147 -4.120 1.00 19.18 504 ASP C O 1
ATOM 2496 N N . GLY C 2 45 ? 28.445 25.363 -3.650 1.00 18.49 505 GLY C N 1
ATOM 2497 C CA . GLY C 2 45 ? 29.375 24.417 -4.279 1.00 18.33 505 GLY C CA 1
ATOM 2498 C C . GLY C 2 45 ? 28.718 23.111 -4.628 1.00 18.42 505 GLY C C 1
ATOM 2499 O O . GLY C 2 45 ? 27.610 23.152 -5.179 1.00 19.77 505 GLY C O 1
ATOM 2500 N N . LEU C 2 46 ? 29.414 22.009 -4.350 1.00 17.92 506 LEU C N 1
ATOM 2501 C CA . LEU C 2 46 ? 28.960 20.625 -4.591 1.00 17.91 506 LEU C CA 1
ATOM 2502 C C . LEU C 2 46 ? 29.000 19.879 -3.276 1.00 17.39 506 LEU C C 1
ATOM 2503 O O . LEU C 2 46 ? 29.935 20.101 -2.504 1.00 17.33 506 LEU C O 1
ATOM 2508 N N . ASN C 2 47 ? 28.071 18.950 -3.102 1.00 16.89 507 ASN C N 1
ATOM 2509 C CA . ASN C 2 47 ? 28.089 17.999 -1.972 1.00 16.59 507 ASN C CA 1
ATOM 2510 C C . ASN C 2 47 ? 28.272 16.619 -2.584 1.00 16.92 507 ASN C C 1
ATOM 2511 O O . ASN C 2 47 ? 27.445 16.222 -3.414 1.00 17.47 507 ASN C O 1
ATOM 2516 N N . ILE C 2 48 ? 29.350 15.945 -2.180 1.00 16.84 508 ILE C N 1
ATOM 2517 C CA . ILE C 2 48 ? 29.787 14.641 -2.738 1.00 16.83 508 ILE C CA 1
ATOM 2518 C C . ILE C 2 48 ? 29.703 13.592 -1.640 1.00 16.92 508 ILE C C 1
ATOM 2519 O O . ILE C 2 48 ? 30.324 13.776 -0.587 1.00 16.97 508 ILE C O 1
ATOM 2524 N N . ARG C 2 49 ? 28.929 12.539 -1.894 1.00 17.68 509 ARG C N 1
ATOM 2525 C CA . ARG C 2 49 ? 28.737 11.399 -0.963 1.00 18.04 509 ARG C CA 1
ATOM 2526 C C . ARG C 2 49 ? 30.036 10.599 -0.923 1.00 17.95 509 ARG C C 1
ATOM 2527 O O . ARG C 2 49 ? 30.577 10.315 -2.001 1.00 19.06 509 ARG C O 1
ATOM 2535 N N . ALA C 2 50 ? 30.510 10.252 0.262 1.00 17.80 510 ALA C N 1
ATOM 2536 C CA . ALA C 2 50 ? 31.637 9.307 0.444 1.00 17.98 510 ALA C CA 1
ATOM 2537 C C . ALA C 2 50 ? 31.615 8.765 1.860 1.00 17.88 510 ALA C C 1
ATOM 2538 O O . ALA C 2 50 ? 31.125 9.428 2.766 1.00 18.86 510 ALA C O 1
ATOM 2540 N N . PRO C 2 51 ? 32.134 7.548 2.082 1.00 17.54 511 PRO C N 1
ATOM 2541 C CA . PRO C 2 51 ? 32.221 6.999 3.431 1.00 17.27 511 PRO C CA 1
ATOM 2542 C C . PRO C 2 51 ? 33.089 7.894 4.330 1.00 16.35 511 PRO C C 1
ATOM 2543 O O . PRO C 2 51 ? 34.051 8.491 3.854 1.00 16.11 511 PRO C O 1
ATOM 2547 N N . GLN C 2 52 ? 32.700 7.992 5.594 1.00 16.13 512 GLN C N 1
ATOM 2548 C CA . GLN C 2 52 ? 33.466 8.729 6.630 1.00 16.00 512 GLN C CA 1
ATOM 2549 C C . GLN C 2 52 ? 34.892 8.172 6.644 1.00 16.27 512 GLN C C 1
ATOM 2550 O O . GLN C 2 52 ? 35.037 6.960 6.584 1.00 16.65 512 GLN C O 1
ATOM 2556 N N . GLY C 2 53 ? 35.889 9.039 6.687 1.00 16.35 513 GLY C N 1
ATOM 2557 C CA . GLY C 2 53 ? 37.308 8.642 6.711 1.00 17.22 513 GLY C CA 1
ATOM 2558 C C . GLY C 2 53 ? 37.923 8.675 5.330 1.00 17.41 513 GLY C C 1
ATOM 2559 O O . GLY C 2 53 ? 39.157 8.580 5.255 1.00 19.03 513 GLY C O 1
ATOM 2560 N N . THR C 2 54 ? 37.137 8.800 4.268 1.00 17.19 514 THR C N 1
ATOM 2561 C CA . THR C 2 54 ? 37.685 8.843 2.889 1.00 16.89 514 THR C CA 1
ATOM 2562 C C . THR C 2 54 ? 38.593 10.056 2.768 1.00 16.69 514 THR C C 1
ATOM 2563 O O . THR C 2 54 ? 38.200 11.154 3.144 1.00 16.87 514 THR C O 1
ATOM 2567 N N . PRO C 2 55 ? 39.825 9.890 2.252 1.00 17.08 515 PRO C N 1
ATOM 2568 C CA . PRO C 2 55 ? 40.735 11.015 2.042 1.00 16.97 515 PRO C CA 1
ATOM 2569 C C . PRO C 2 55 ? 40.161 12.103 1.121 1.00 16.69 515 PRO C C 1
ATOM 2570 O O . PRO C 2 55 ? 39.546 11.790 0.100 1.00 16.41 515 PRO C O 1
ATOM 2574 N N . VAL C 2 56 ? 40.384 13.358 1.505 1.00 15.99 516 VAL C N 1
ATOM 2575 C CA . VAL C 2 56 ? 39.971 14.558 0.728 1.00 15.67 516 VAL C CA 1
ATOM 2576 C C . VAL C 2 56 ? 41.258 15.200 0.234 1.00 15.63 516 VAL C C 1
ATOM 2577 O O . VAL C 2 56 ? 42.110 15.517 1.086 1.00 16.19 516 VAL C O 1
ATOM 2581 N N . LEU C 2 57 ? 41.406 15.324 -1.083 1.00 15.44 517 LEU C N 1
ATOM 2582 C CA . LEU C 2 57 ? 42.680 15.738 -1.733 1.00 15.47 517 LEU C CA 1
ATOM 2583 C C . LEU C 2 57 ? 42.529 17.164 -2.258 1.00 15.68 517 LEU C C 1
ATOM 2584 O O . LEU C 2 57 ? 41.449 17.521 -2.743 1.00 14.99 517 LEU C O 1
ATOM 2589 N N . SER C 2 58 ? 43.579 17.963 -2.168 1.00 16.22 518 SER C N 1
ATOM 2590 C CA . SER C 2 58 ? 43.588 19.355 -2.677 1.00 16.52 518 SER C CA 1
ATOM 2591 C C . SER C 2 58 ? 43.259 19.337 -4.166 1.00 16.71 518 SER C C 1
ATOM 2592 O O . SER C 2 58 ? 43.822 18.497 -4.901 1.00 17.23 518 SER C O 1
ATOM 2595 N N . SER C 2 59 ? 42.341 20.191 -4.601 1.00 16.75 519 SER C N 1
ATOM 2596 C CA . SER C 2 59 ? 41.965 20.328 -6.023 1.00 17.29 519 SER C CA 1
ATOM 2597 C C . SER C 2 59 ? 43.171 20.848 -6.816 1.00 17.61 519 SER C C 1
ATOM 2598 O O . SER C 2 59 ? 43.295 20.476 -8.013 1.00 18.73 519 SER C O 1
ATOM 2601 N N . ALA C 2 60 ? 44.031 21.657 -6.190 1.00 17.66 520 ALA C N 1
ATOM 2602 C CA . ALA C 2 60 ? 45.186 22.264 -6.865 1.00 17.67 520 ALA C CA 1
ATOM 2603 C C . ALA C 2 60 ? 46.276 22.639 -5.874 1.00 17.98 520 ALA C C 1
ATOM 2604 O O . ALA C 2 60 ? 46.014 22.732 -4.682 1.00 17.87 520 ALA C O 1
ATOM 2606 N N . ASP C 2 61 ? 47.460 22.884 -6.420 1.00 18.55 521 ASP C N 1
ATOM 2607 C CA . ASP C 2 61 ? 48.611 23.493 -5.716 1.00 19.24 521 ASP C CA 1
ATOM 2608 C C . ASP C 2 61 ? 48.121 24.760 -5.025 1.00 19.04 521 ASP C C 1
ATOM 2609 O O . ASP C 2 61 ? 47.371 25.525 -5.647 1.00 19.66 521 ASP C O 1
ATOM 2614 N N . GLY C 2 62 ? 48.540 24.986 -3.796 1.00 18.99 522 GLY C N 1
ATOM 2615 C CA . GLY C 2 62 ? 48.169 26.203 -3.061 1.00 19.58 522 GLY C CA 1
ATOM 2616 C C . GLY C 2 62 ? 48.723 26.191 -1.665 1.00 20.49 522 GLY C C 1
ATOM 2617 O O . GLY C 2 62 ? 49.624 25.374 -1.373 1.00 19.78 522 GLY C O 1
ATOM 2618 N N . GLU C 2 63 ? 48.172 27.047 -0.821 1.00 22.03 523 GLU C N 1
ATOM 2619 C CA . GLU C 2 63 ? 48.590 27.243 0.587 1.00 23.44 523 GLU C CA 1
ATOM 2620 C C . GLU C 2 63 ? 47.322 27.230 1.453 1.00 21.48 523 GLU C C 1
ATOM 2621 O O . GLU C 2 63 ? 46.304 27.811 1.050 1.00 21.05 523 GLU C O 1
ATOM 2627 N N . ILE C 2 64 ? 47.411 26.623 2.619 1.00 19.70 524 ILE C N 1
ATOM 2628 C CA . ILE C 2 64 ? 46.278 26.546 3.576 1.00 19.15 524 ILE C CA 1
ATOM 2629 C C . ILE C 2 64 ? 46.044 27.951 4.116 1.00 19.24 524 ILE C C 1
ATOM 2630 O O . ILE C 2 64 ? 46.941 28.489 4.754 1.00 18.84 524 ILE C O 1
ATOM 2635 N N . ALA C 2 65 ? 44.864 28.507 3.857 1.00 19.52 525 ALA C N 1
ATOM 2636 C CA . ALA C 2 65 ? 44.454 29.857 4.313 1.00 19.44 525 ALA C CA 1
ATOM 2637 C C . ALA C 2 65 ? 43.658 29.746 5.612 1.00 19.39 525 ALA C C 1
ATOM 2638 O O . ALA C 2 65 ? 43.651 30.714 6.372 1.00 19.42 525 ALA C O 1
ATOM 2640 N N . TYR C 2 66 ? 42.990 28.619 5.841 1.00 19.35 526 TYR C N 1
ATOM 2641 C CA . TYR C 2 66 ? 42.177 28.372 7.058 1.00 19.86 526 TYR C CA 1
ATOM 2642 C C . TYR C 2 66 ? 42.088 26.865 7.303 1.00 19.73 526 TYR C C 1
ATOM 2643 O O . TYR C 2 66 ? 41.915 26.084 6.356 1.00 18.68 526 TYR C O 1
ATOM 2652 N N . ALA C 2 67 ? 42.217 26.470 8.566 1.00 20.58 527 ALA C N 1
ATOM 2653 C CA . ALA C 2 67 ? 41.935 25.109 9.063 1.00 21.43 527 ALA C CA 1
ATOM 2654 C C . ALA C 2 67 ? 41.341 25.234 10.463 1.00 22.69 527 ALA C C 1
ATOM 2655 O O . ALA C 2 67 ? 42.074 25.604 11.392 1.00 23.86 527 ALA C O 1
ATOM 2657 N N . GLY C 2 68 ? 40.039 25.011 10.595 1.00 23.46 528 GLY C N 1
ATOM 2658 C CA . GLY C 2 68 ? 39.354 25.172 11.883 1.00 24.14 528 GLY C CA 1
ATOM 2659 C C . GLY C 2 68 ? 37.877 24.894 11.778 1.00 25.00 528 GLY C C 1
ATOM 2660 O O . GLY C 2 68 ? 37.401 24.405 10.737 1.00 23.79 528 GLY C O 1
ATOM 2661 N N . ASN C 2 69 ? 37.162 25.231 12.840 1.00 26.66 529 ASN C N 1
ATOM 2662 C CA . ASN C 2 69 ? 35.752 24.842 13.016 1.00 27.82 529 ASN C CA 1
ATOM 2663 C C . ASN C 2 69 ? 34.930 26.065 13.431 1.00 28.92 529 ASN C C 1
ATOM 2664 O O . ASN C 2 69 ? 33.848 25.855 14.030 1.00 28.65 529 ASN C O 1
ATOM 2669 N N . GLN C 2 70 ? 35.374 27.281 13.098 1.00 29.96 530 GLN C N 1
ATOM 2670 C CA . GLN C 2 70 ? 34.721 28.520 13.600 1.00 32.14 530 GLN C CA 1
ATOM 2671 C C . GLN C 2 70 ? 33.591 28.949 12.661 1.00 32.01 530 GLN C C 1
ATOM 2672 O O . GLN C 2 70 ? 32.935 29.940 12.987 1.00 32.81 530 GLN C O 1
ATOM 2678 N N . VAL C 2 71 ? 33.344 28.223 11.565 1.00 31.86 531 VAL C N 1
ATOM 2679 C CA . VAL C 2 71 ? 32.099 28.374 10.748 1.00 33.04 531 VAL C CA 1
ATOM 2680 C C . VAL C 2 71 ? 31.253 27.141 11.036 1.00 33.49 531 VAL C C 1
ATOM 2681 O O . VAL C 2 71 ? 31.402 26.127 10.359 1.00 32.14 531 VAL C O 1
ATOM 2685 N N . PRO C 2 72 ? 30.420 27.138 12.109 1.00 35.77 532 PRO C N 1
ATOM 2686 C CA . PRO C 2 72 ? 29.922 25.885 12.703 1.00 34.63 532 PRO C CA 1
ATOM 2687 C C . PRO C 2 72 ? 29.079 24.975 11.797 1.00 32.09 532 PRO C C 1
ATOM 2688 O O . PRO C 2 72 ? 29.251 23.757 11.985 1.00 31.18 532 PRO C O 1
ATOM 2692 N N . THR C 2 73 ? 28.272 25.523 10.860 1.00 27.26 533 THR C N 1
ATOM 2693 C CA . THR C 2 73 ? 27.441 24.741 9.908 1.00 26.26 533 THR C CA 1
ATOM 2694 C C . THR C 2 73 ? 28.334 23.991 8.905 1.00 24.06 533 THR C C 1
ATOM 2695 O O . THR C 2 73 ? 27.898 22.988 8.356 1.00 22.80 533 THR C O 1
ATOM 2699 N N . PHE C 2 74 ? 29.584 24.406 8.709 1.00 23.47 534 PHE C N 1
ATOM 2700 C CA . PHE C 2 74 ? 30.563 23.714 7.833 1.00 24.01 534 PHE C CA 1
ATOM 2701 C C . PHE C 2 74 ? 31.467 22.787 8.654 1.00 22.56 534 PHE C C 1
ATOM 2702 O O . PHE C 2 74 ? 32.333 22.122 8.048 1.00 22.37 534 PHE C O 1
ATOM 2710 N N . GLY C 2 75 ? 31.245 22.673 9.964 1.00 21.48 535 GLY C N 1
ATOM 2711 C CA . GLY C 2 75 ? 32.032 21.767 10.809 1.00 21.17 535 GLY C CA 1
ATOM 2712 C C . GLY C 2 75 ? 33.533 22.034 10.656 1.00 20.48 535 GLY C C 1
ATOM 2713 O O . GLY C 2 75 ? 33.960 23.212 10.664 1.00 20.54 535 GLY C O 1
ATOM 2714 N N . ASN C 2 76 ? 34.333 20.987 10.526 1.00 19.44 536 ASN C N 1
ATOM 2715 C CA . ASN C 2 76 ? 35.792 21.123 10.262 1.00 18.55 536 ASN C CA 1
ATOM 2716 C C . ASN C 2 76 ? 35.997 21.557 8.808 1.00 17.96 536 ASN C C 1
ATOM 2717 O O . ASN C 2 76 ? 35.564 20.822 7.895 1.00 17.26 536 ASN C O 1
ATOM 2722 N N . LEU C 2 77 ? 36.597 22.732 8.628 1.00 17.82 537 LEU C N 1
ATOM 2723 C CA . LEU C 2 77 ? 36.738 23.422 7.321 1.00 17.69 537 LEU C CA 1
ATOM 2724 C C . LEU C 2 77 ? 38.223 23.625 7.005 1.00 17.28 537 LEU C C 1
ATOM 2725 O O . LEU C 2 77 ? 38.985 24.047 7.894 1.00 16.65 537 LEU C O 1
ATOM 2730 N N . VAL C 2 78 ? 38.604 23.338 5.763 1.00 17.03 538 VAL C N 1
ATOM 2731 C CA . VAL C 2 78 ? 39.904 23.765 5.193 1.00 17.24 538 VAL C CA 1
ATOM 2732 C C . VAL C 2 78 ? 39.625 24.701 4.023 1.00 17.29 538 VAL C C 1
ATOM 2733 O O . VAL C 2 78 ? 38.814 24.347 3.170 1.00 17.33 538 VAL C O 1
ATOM 2737 N N . LEU C 2 79 ? 40.324 25.837 3.972 1.00 17.44 539 LEU C N 1
ATOM 2738 C CA . LEU C 2 79 ? 40.387 26.735 2.790 1.00 17.30 539 LEU C CA 1
ATOM 2739 C C . LEU C 2 79 ? 41.808 26.719 2.252 1.00 17.31 539 LEU C C 1
ATOM 2740 O O . LEU C 2 79 ? 42.756 26.930 3.033 1.00 17.60 539 LEU C O 1
ATOM 2745 N N . VAL C 2 80 ? 41.934 26.495 0.956 1.00 17.71 540 VAL C N 1
ATOM 2746 C CA . VAL C 2 80 ? 43.218 26.512 0.220 1.00 18.11 540 VAL C CA 1
ATOM 2747 C C . VAL C 2 80 ? 43.194 27.723 -0.702 1.00 19.19 540 VAL C C 1
ATOM 2748 O O . VAL C 2 80 ? 42.268 27.836 -1.529 1.00 18.96 540 VAL C O 1
ATOM 2752 N N . LYS C 2 81 ? 44.188 28.591 -0.557 1.00 20.56 541 LYS C N 1
ATOM 2753 C CA . LYS C 2 81 ? 44.408 29.725 -1.478 1.00 21.55 541 LYS C CA 1
ATOM 2754 C C . LYS C 2 81 ? 45.299 29.230 -2.619 1.00 20.89 541 LYS C C 1
ATOM 2755 O O . LYS C 2 81 ? 46.330 28.630 -2.335 1.00 20.02 541 LYS C O 1
ATOM 2761 N N . HIS C 2 82 ? 44.874 29.432 -3.858 1.00 20.10 542 HIS C N 1
ATOM 2762 C CA . HIS C 2 82 ? 45.628 29.081 -5.077 1.00 20.18 542 HIS C CA 1
ATOM 2763 C C . HIS C 2 82 ? 46.150 30.356 -5.737 1.00 21.40 542 HIS C C 1
ATOM 2764 O O . HIS C 2 82 ? 45.763 31.455 -5.327 1.00 21.69 542 HIS C O 1
ATOM 2771 N N . ALA C 2 83 ? 46.974 30.222 -6.761 1.00 22.64 543 ALA C N 1
ATOM 2772 C CA . ALA C 2 83 ? 47.395 31.385 -7.573 1.00 23.88 543 ALA C CA 1
ATOM 2773 C C . ALA C 2 83 ? 46.190 31.900 -8.370 1.00 24.39 543 ALA C C 1
ATOM 2774 O O . ALA C 2 83 ? 45.203 31.179 -8.525 1.00 24.36 543 ALA C O 1
ATOM 2776 N N . ASP C 2 84 ? 46.295 33.141 -8.840 1.00 25.93 544 ASP C N 1
ATOM 2777 C CA . ASP C 2 84 ? 45.444 33.773 -9.888 1.00 26.15 544 ASP C CA 1
ATOM 2778 C C . ASP C 2 84 ? 44.014 33.954 -9.372 1.00 24.76 544 ASP C C 1
ATOM 2779 O O . ASP C 2 84 ? 43.099 33.833 -10.170 1.00 25.11 544 ASP C O 1
ATOM 2784 N N . GLY C 2 85 ? 43.838 34.266 -8.089 1.00 23.39 545 GLY C N 1
ATOM 2785 C CA . GLY C 2 85 ? 42.538 34.676 -7.542 1.00 22.80 545 GLY C CA 1
ATOM 2786 C C . GLY C 2 85 ? 41.662 33.534 -7.057 1.00 21.51 545 GLY C C 1
ATOM 2787 O O . GLY C 2 85 ? 40.563 33.868 -6.600 1.00 22.17 545 GLY C O 1
ATOM 2788 N N . TRP C 2 86 ? 42.111 32.283 -7.060 1.00 20.65 546 TRP C N 1
ATOM 2789 C CA . TRP C 2 86 ? 41.246 31.135 -6.689 1.00 19.84 546 TRP C CA 1
ATOM 2790 C C . TRP C 2 86 ? 41.402 30.724 -5.215 1.00 19.07 546 TRP C C 1
ATOM 2791 O O . TRP C 2 86 ? 42.500 30.801 -4.682 1.00 18.45 546 TRP C O 1
ATOM 2802 N N . VAL C 2 87 ? 40.297 30.296 -4.606 1.00 18.35 547 VAL C N 1
ATOM 2803 C CA . VAL C 2 87 ? 40.235 29.657 -3.265 1.00 18.49 547 VAL C CA 1
ATOM 2804 C C . VAL C 2 87 ? 39.329 28.427 -3.367 1.00 17.63 547 VAL C C 1
ATOM 2805 O O . VAL C 2 87 ? 38.291 28.527 -4.034 1.00 17.20 547 VAL C O 1
ATOM 2809 N N . THR C 2 88 ? 39.707 27.309 -2.759 1.00 16.76 548 THR C N 1
ATOM 2810 C CA . THR C 2 88 ? 38.837 26.109 -2.648 1.00 16.15 548 THR C CA 1
ATOM 2811 C C . THR C 2 88 ? 38.558 25.829 -1.174 1.00 15.86 548 THR C C 1
ATOM 2812 O O . THR C 2 88 ? 39.426 26.108 -0.323 1.00 16.49 548 THR C O 1
ATOM 2816 N N . ALA C 2 89 ? 37.356 25.333 -0.897 1.00 15.53 549 ALA C N 1
ATOM 2817 C CA . ALA C 2 89 ? 36.854 25.066 0.462 1.00 15.72 549 ALA C CA 1
ATOM 2818 C C . ALA C 2 89 ? 36.450 23.592 0.571 1.00 15.63 549 ALA C C 1
ATOM 2819 O O . ALA C 2 89 ? 35.913 23.012 -0.437 1.00 15.99 549 ALA C O 1
ATOM 2821 N N . TYR C 2 90 ? 36.741 23.004 1.728 1.00 15.19 550 TYR C N 1
ATOM 2822 C CA . TYR C 2 90 ? 36.597 21.563 2.007 1.00 15.02 550 TYR C CA 1
ATOM 2823 C C . TYR C 2 90 ? 35.936 21.493 3.375 1.00 15.13 550 TYR C C 1
ATOM 2824 O O . TYR C 2 90 ? 36.619 21.814 4.344 1.00 15.42 550 TYR C O 1
ATOM 2833 N N . ALA C 2 91 ? 34.651 21.142 3.451 1.00 15.19 551 ALA C N 1
ATOM 2834 C CA . ALA C 2 91 ? 33.858 21.226 4.694 1.00 15.17 551 ALA C CA 1
ATOM 2835 C C . ALA C 2 91 ? 33.314 19.863 5.121 1.00 15.28 551 ALA C C 1
ATOM 2836 O O . ALA C 2 91 ? 33.328 18.906 4.305 1.00 14.94 551 ALA C O 1
ATOM 2838 N N . HIS C 2 92 ? 32.894 19.812 6.392 1.00 15.76 552 HIS C N 1
ATOM 2839 C CA . HIS C 2 92 ? 32.257 18.667 7.084 1.00 16.40 552 HIS C CA 1
ATOM 2840 C C . HIS C 2 92 ? 33.268 17.561 7.387 1.00 16.57 552 HIS C C 1
ATOM 2841 O O . HIS C 2 92 ? 32.837 16.467 7.724 1.00 16.05 552 HIS C O 1
ATOM 2848 N N . LEU C 2 93 ? 34.561 17.882 7.373 1.00 17.26 553 LEU C N 1
ATOM 2849 C CA . LEU C 2 93 ? 35.667 16.907 7.564 1.00 17.76 553 LEU C CA 1
ATOM 2850 C C . LEU C 2 93 ? 35.567 16.239 8.946 1.00 18.07 553 LEU C C 1
ATOM 2851 O O . LEU C 2 93 ? 35.140 16.918 9.931 1.00 18.23 553 LEU C O 1
ATOM 2856 N N . SER C 2 94 ? 35.941 14.955 9.020 1.00 17.76 554 SER C N 1
ATOM 2857 C CA . SER C 2 94 ? 36.164 14.239 10.298 1.00 18.58 554 SER C CA 1
ATOM 2858 C C . SER C 2 94 ? 37.475 14.740 10.918 1.00 18.67 554 SER C C 1
ATOM 2859 O O . SER C 2 94 ? 37.456 15.051 12.091 1.00 18.43 554 SER C O 1
ATOM 2862 N N . SER C 2 95 ? 38.555 14.761 10.136 1.00 18.75 555 SER C N 1
ATOM 2863 C CA . SER C 2 95 ? 39.880 15.241 10.578 1.00 19.89 555 SER C CA 1
ATOM 2864 C C . SER C 2 95 ? 40.531 16.085 9.489 1.00 19.95 555 SER C C 1
ATOM 2865 O O . SER C 2 95 ? 40.189 15.940 8.303 1.00 19.24 555 SER C O 1
ATOM 2868 N N . THR C 2 96 ? 41.461 16.936 9.918 1.00 21.38 556 THR C N 1
ATOM 2869 C CA . THR C 2 96 ? 42.299 17.772 9.038 1.00 22.81 556 THR C CA 1
ATOM 2870 C C . THR C 2 96 ? 43.753 17.331 9.215 1.00 22.78 556 THR C C 1
ATOM 2871 O O . THR C 2 96 ? 44.196 17.164 10.333 1.00 22.33 556 THR C O 1
ATOM 2875 N N . ASN C 2 97 ? 44.442 17.143 8.099 1.00 23.76 557 ASN C N 1
ATOM 2876 C CA . ASN C 2 97 ? 45.832 16.646 8.053 1.00 24.89 557 ASN C CA 1
ATOM 2877 C C . ASN C 2 97 ? 46.804 17.800 7.799 1.00 23.88 557 ASN C C 1
ATOM 2878 O O . ASN C 2 97 ? 47.989 17.497 7.606 1.00 24.28 557 ASN C O 1
ATOM 2883 N N . VAL C 2 98 ? 46.350 19.049 7.760 1.00 22.52 558 VAL C N 1
ATOM 2884 C CA . VAL C 2 98 ? 47.212 20.191 7.347 1.00 23.55 558 VAL C CA 1
ATOM 2885 C C . VAL C 2 98 ? 47.133 21.310 8.380 1.00 24.36 558 VAL C C 1
ATOM 2886 O O . VAL C 2 98 ? 46.210 21.292 9.205 1.00 23.52 558 VAL C O 1
ATOM 2890 N N . LYS C 2 99 ? 48.053 22.266 8.289 1.00 25.84 559 LYS C N 1
ATOM 2891 C CA . LYS C 2 99 ? 48.106 23.451 9.178 1.00 28.27 559 LYS C CA 1
ATOM 2892 C C . LYS C 2 99 ? 48.061 24.715 8.334 1.00 26.32 559 LYS C C 1
ATOM 2893 O O . LYS C 2 99 ? 48.439 24.679 7.159 1.00 23.61 559 LYS C O 1
ATOM 2899 N N A MET C 2 100 ? 47.635 25.815 8.954 0.50 26.12 560 MET C N 1
ATOM 2900 N N B MET C 2 100 ? 47.645 25.819 8.962 0.50 26.45 560 MET C N 1
ATOM 2901 C CA A MET C 2 100 ? 47.647 27.163 8.339 0.50 25.90 560 MET C CA 1
ATOM 2902 C CA B MET C 2 100 ? 47.676 27.194 8.398 0.50 26.46 560 MET C CA 1
ATOM 2903 C C A MET C 2 100 ? 49.056 27.443 7.792 0.50 25.39 560 MET C C 1
ATOM 2904 C C B MET C 2 100 ? 49.056 27.445 7.784 0.50 25.83 560 MET C C 1
ATOM 2905 O O A MET C 2 100 ? 50.050 27.101 8.456 0.50 25.54 560 MET C O 1
ATOM 2906 O O B MET C 2 100 ? 50.070 27.115 8.425 0.50 25.96 560 MET C O 1
ATOM 2915 N N A ARG C 2 101 ? 49.118 28.000 6.585 0.50 24.68 561 ARG C N 1
ATOM 2916 N N B ARG C 2 101 ? 49.072 27.980 6.567 0.50 25.02 561 ARG C N 1
ATOM 2917 C CA A ARG C 2 101 ? 50.339 28.478 5.875 0.50 24.98 561 ARG C CA 1
ATOM 2918 C CA B ARG C 2 101 ? 50.282 28.470 5.862 0.50 25.24 561 ARG C CA 1
ATOM 2919 C C A ARG C 2 101 ? 51.044 27.318 5.167 0.50 23.88 561 ARG C C 1
ATOM 2920 C C B ARG C 2 101 ? 50.995 27.330 5.127 0.50 24.01 561 ARG C C 1
ATOM 2921 O O A ARG C 2 101 ? 51.986 27.598 4.444 0.50 24.21 561 ARG C O 1
ATOM 2922 O O B ARG C 2 101 ? 51.843 27.649 4.301 0.50 24.16 561 ARG C O 1
ATOM 2937 N N . GLN C 2 102 ? 50.636 26.067 5.368 1.00 23.04 562 GLN C N 1
ATOM 2938 C CA . GLN C 2 102 ? 51.310 24.900 4.746 1.00 22.08 562 GLN C CA 1
ATOM 2939 C C . GLN C 2 102 ? 51.077 24.934 3.233 1.00 21.52 562 GLN C C 1
ATOM 2940 O O . GLN C 2 102 ? 49.921 25.100 2.807 1.00 21.26 562 GLN C O 1
ATOM 2946 N N . GLN C 2 103 ? 52.135 24.779 2.448 1.00 21.46 563 GLN C N 1
ATOM 2947 C CA . GLN C 2 103 ? 52.038 24.649 0.976 1.00 21.27 563 GLN C CA 1
ATOM 2948 C C . GLN C 2 103 ? 51.649 23.202 0.646 1.00 20.06 563 GLN C C 1
ATOM 2949 O O . GLN C 2 103 ? 52.190 22.249 1.253 1.00 19.08 563 GLN C O 1
ATOM 2955 N N . VAL C 2 104 ? 50.714 23.052 -0.279 1.00 19.04 564 VAL C N 1
ATOM 2956 C CA . VAL C 2 104 ? 50.222 21.724 -0.722 1.00 19.15 564 VAL C CA 1
ATOM 2957 C C . VAL C 2 104 ? 50.275 21.647 -2.242 1.00 19.41 564 VAL C C 1
ATOM 2958 O O . VAL C 2 104 ? 50.126 22.704 -2.936 1.00 19.12 564 VAL C O 1
ATOM 2962 N N . LYS C 2 105 ? 50.461 20.423 -2.719 1.00 20.03 565 LYS C N 1
ATOM 2963 C CA . LYS C 2 105 ? 50.346 20.095 -4.155 1.00 21.56 565 LYS C CA 1
ATOM 2964 C C . LYS C 2 105 ? 48.943 19.563 -4.422 1.00 21.04 565 LYS C C 1
ATOM 2965 O O . LYS C 2 105 ? 48.300 19.056 -3.484 1.00 20.92 565 LYS C O 1
ATOM 2971 N N . GLN C 2 106 ? 48.479 19.706 -5.656 1.00 21.38 566 GLN C N 1
ATOM 2972 C CA . GLN C 2 106 ? 47.293 18.979 -6.155 1.00 21.63 566 GLN C CA 1
ATOM 2973 C C . GLN C 2 106 ? 47.407 17.506 -5.733 1.00 20.87 566 GLN C C 1
ATOM 2974 O O . GLN C 2 106 ? 48.470 16.915 -5.950 1.00 19.99 566 GLN C O 1
ATOM 2980 N N . GLY C 2 107 ? 46.350 16.954 -5.133 1.00 20.58 567 GLY C N 1
ATOM 2981 C CA . GLY C 2 107 ? 46.283 15.522 -4.797 1.00 20.89 567 GLY C CA 1
ATOM 2982 C C . GLY C 2 107 ? 46.771 15.255 -3.384 1.00 21.50 567 GLY C C 1
ATOM 2983 O O . GLY C 2 107 ? 46.646 14.108 -2.928 1.00 21.57 567 GLY C O 1
ATOM 2984 N N . GLU C 2 108 ? 47.280 16.269 -2.688 1.00 21.93 568 GLU C N 1
ATOM 2985 C CA . GLU C 2 108 ? 47.735 16.110 -1.286 1.00 23.20 568 GLU C CA 1
ATOM 2986 C C . GLU C 2 108 ? 46.537 15.985 -0.336 1.00 21.11 568 GLU C C 1
ATOM 2987 O O . GLU C 2 108 ? 45.586 16.730 -0.497 1.00 21.65 568 GLU C O 1
ATOM 2993 N N . GLN C 2 109 ? 46.608 15.108 0.649 1.00 19.78 569 GLN C N 1
ATOM 2994 C CA . GLN C 2 109 ? 45.495 14.857 1.592 1.00 19.01 569 GLN C CA 1
ATOM 2995 C C . GLN C 2 109 ? 45.356 16.061 2.533 1.00 18.56 569 GLN C C 1
ATOM 2996 O O . GLN C 2 109 ? 46.310 16.351 3.244 1.00 19.11 569 GLN C O 1
ATOM 3002 N N . LEU C 2 110 ? 44.208 16.726 2.507 1.00 17.49 570 LEU C N 1
ATOM 3003 C CA . LEU C 2 110 ? 43.878 17.875 3.382 1.00 17.58 570 LEU C CA 1
ATOM 3004 C C . LEU C 2 110 ? 43.181 17.380 4.636 1.00 17.28 570 LEU C C 1
ATOM 3005 O O . LEU C 2 110 ? 43.350 18.033 5.675 1.00 17.04 570 LEU C O 1
ATOM 3010 N N . GLY C 2 111 ? 42.427 16.286 4.502 1.00 16.98 571 GLY C N 1
ATOM 3011 C CA . GLY C 2 111 ? 41.608 15.744 5.586 1.00 16.66 571 GLY C CA 1
ATOM 3012 C C . GLY C 2 111 ? 40.890 14.480 5.171 1.00 16.25 571 GLY C C 1
ATOM 3013 O O . GLY C 2 111 ? 41.259 13.877 4.136 1.00 15.97 571 GLY C O 1
ATOM 3014 N N . THR C 2 112 ? 39.886 14.117 5.965 1.00 15.65 572 THR C N 1
ATOM 3015 C CA . THR C 2 112 ? 39.032 12.937 5.720 1.00 15.70 572 THR C CA 1
ATOM 3016 C C . THR C 2 112 ? 37.574 13.363 5.751 1.00 15.75 572 THR C C 1
ATOM 3017 O O . THR C 2 112 ? 37.242 14.296 6.502 1.00 15.92 572 THR C O 1
ATOM 3021 N N . VAL C 2 113 ? 36.752 12.677 4.971 1.00 15.81 573 VAL C N 1
ATOM 3022 C CA . VAL C 2 113 ? 35.298 12.953 4.889 1.00 16.05 573 VAL C CA 1
ATOM 3023 C C . VAL C 2 113 ? 34.691 12.725 6.269 1.00 16.74 573 VAL C C 1
ATOM 3024 O O . VAL C 2 113 ? 35.042 11.726 6.924 1.00 16.89 573 VAL C O 1
ATOM 3028 N N . GLY C 2 114 ? 33.834 13.659 6.687 1.00 17.08 574 GLY C N 1
ATOM 3029 C CA . GLY C 2 114 ? 33.054 13.534 7.921 1.00 17.28 574 GLY C CA 1
ATOM 3030 C C . GLY C 2 114 ? 31.613 13.957 7.734 1.00 17.33 574 GLY C C 1
ATOM 3031 O O . GLY C 2 114 ? 31.159 14.174 6.573 1.00 17.67 574 GLY C O 1
ATOM 3032 N N . ALA C 2 115 ? 30.932 14.100 8.867 1.00 17.22 575 ALA C N 1
ATOM 3033 C CA . ALA C 2 115 ? 29.562 14.618 8.965 1.00 17.53 575 ALA C CA 1
ATOM 3034 C C . ALA C 2 115 ? 29.539 15.741 9.999 1.00 17.29 575 ALA C C 1
ATOM 3035 O O . ALA C 2 115 ? 28.543 15.866 10.729 1.00 17.71 575 ALA C O 1
ATOM 3037 N N . THR C 2 116 ? 30.599 16.533 10.108 1.00 16.55 576 THR C N 1
ATOM 3038 C CA . THR C 2 116 ? 30.614 17.671 11.060 1.00 16.53 576 THR C CA 1
ATOM 3039 C C . THR C 2 116 ? 29.795 18.806 10.437 1.00 16.53 576 THR C C 1
ATOM 3040 O O . THR C 2 116 ? 29.859 18.992 9.200 1.00 16.47 576 THR C O 1
ATOM 3044 N N . GLY C 2 117 ? 29.037 19.530 11.258 1.00 16.68 577 GLY C N 1
ATOM 3045 C CA . GLY C 2 117 ? 28.157 20.622 10.815 1.00 16.72 577 GLY C CA 1
ATOM 3046 C C . GLY C 2 117 ? 26.832 20.101 10.250 1.00 16.67 577 GLY C C 1
ATOM 3047 O O . GLY C 2 117 ? 26.395 18.992 10.610 1.00 16.59 577 GLY C O 1
ATOM 3048 N N . GLY C 2 118 ? 26.235 20.883 9.360 1.00 16.91 578 GLY C N 1
ATOM 3049 C CA . GLY C 2 118 ? 24.853 20.730 8.883 1.00 17.49 578 GLY C CA 1
ATOM 3050 C C . GLY C 2 118 ? 24.772 19.785 7.710 1.00 17.50 578 GLY C C 1
ATOM 3051 O O . GLY C 2 118 ? 24.546 20.250 6.576 1.00 17.94 578 GLY C O 1
ATOM 3052 N N . VAL C 2 119 ? 24.936 18.499 7.975 1.00 17.45 579 VAL C N 1
ATOM 3053 C CA . VAL C 2 119 ? 24.717 17.427 6.970 1.00 18.07 579 VAL C CA 1
ATOM 3054 C C . VAL C 2 119 ? 24.020 16.250 7.648 1.00 18.44 579 VAL C C 1
ATOM 3055 O O . VAL C 2 119 ? 24.139 16.130 8.873 1.00 18.44 579 VAL C O 1
ATOM 3059 N N . ASN C 2 120 ? 23.397 15.389 6.845 1.00 18.83 580 ASN C N 1
ATOM 3060 C CA . ASN C 2 120 ? 22.628 14.206 7.311 1.00 19.07 580 ASN C CA 1
ATOM 3061 C C . ASN C 2 120 ? 23.429 12.920 7.132 1.00 18.97 580 ASN C C 1
ATOM 3062 O O . ASN C 2 120 ? 22.952 11.896 7.583 1.00 18.99 580 ASN C O 1
ATOM 3067 N N . GLU C 2 121 ? 24.583 12.979 6.474 1.00 18.93 581 GLU C N 1
ATOM 3068 C CA . GLU C 2 121 ? 25.419 11.788 6.223 1.00 19.03 581 GLU C CA 1
ATOM 3069 C C . GLU C 2 121 ? 26.826 12.262 5.904 1.00 18.39 581 GLU C C 1
ATOM 3070 O O . GLU C 2 121 ? 27.031 13.407 5.533 1.00 18.30 581 GLU C O 1
ATOM 3076 N N . PRO C 2 122 ? 27.840 11.386 6.017 1.00 17.96 582 PRO C N 1
ATOM 3077 C CA . PRO C 2 122 ? 29.192 11.728 5.602 1.00 17.39 582 PRO C CA 1
ATOM 3078 C C . PRO C 2 122 ? 29.225 12.189 4.142 1.00 17.04 582 PRO C C 1
ATOM 3079 O O . PRO C 2 122 ? 28.676 11.527 3.270 1.00 17.16 582 PRO C O 1
ATOM 3083 N N . GLN C 2 123 ? 29.882 13.320 3.918 1.00 16.45 583 GLN C N 1
ATOM 3084 C CA . GLN C 2 123 ? 30.006 13.924 2.573 1.00 15.95 583 GLN C CA 1
ATOM 3085 C C . GLN C 2 123 ? 31.024 15.057 2.626 1.00 15.49 583 GLN C C 1
ATOM 3086 O O . GLN C 2 123 ? 31.285 15.602 3.718 1.00 14.90 583 GLN C O 1
ATOM 3092 N N . LEU C 2 124 ? 31.553 15.399 1.465 1.00 15.60 584 LEU C N 1
ATOM 3093 C CA . LEU C 2 124 ? 32.387 16.604 1.321 1.00 15.70 584 LEU C CA 1
ATOM 3094 C C . LEU C 2 124 ? 31.526 17.691 0.708 1.00 15.86 584 LEU C C 1
ATOM 3095 O O . LEU C 2 124 ? 30.899 17.431 -0.332 1.00 16.12 584 LEU C O 1
ATOM 3100 N N . HIS C 2 125 ? 31.505 18.859 1.330 1.00 15.88 585 HIS C N 1
ATOM 3101 C CA . HIS C 2 125 ? 31.084 20.107 0.665 1.00 15.96 585 HIS C CA 1
ATOM 3102 C C . HIS C 2 125 ? 32.337 20.780 0.111 1.00 15.84 585 HIS C C 1
ATOM 3103 O O . HIS C 2 125 ? 33.265 21.044 0.892 1.00 15.16 585 HIS C O 1
ATOM 3110 N N . PHE C 2 126 ? 32.348 20.986 -1.198 1.00 16.13 586 PHE C N 1
ATOM 3111 C CA . PHE C 2 126 ? 33.477 21.544 -1.969 1.00 16.72 586 PHE C CA 1
ATOM 3112 C C . PHE C 2 126 ? 33.023 22.817 -2.674 1.00 17.17 586 PHE C C 1
ATOM 3113 O O . PHE C 2 126 ? 32.006 22.793 -3.343 1.00 17.14 586 PHE C O 1
ATOM 3121 N N . GLU C 2 127 ? 33.775 23.899 -2.520 1.00 18.69 587 GLU C N 1
ATOM 3122 C CA . GLU C 2 127 ? 33.525 25.195 -3.195 1.00 19.62 587 GLU C CA 1
ATOM 3123 C C . GLU C 2 127 ? 34.781 25.618 -3.944 1.00 19.97 587 GLU C C 1
ATOM 3124 O O . GLU C 2 127 ? 35.877 25.319 -3.470 1.00 20.87 587 GLU C O 1
ATOM 3130 N N . MET C 2 128 ? 34.586 26.312 -5.051 1.00 20.08 588 MET C N 1
ATOM 3131 C CA . MET C 2 128 ? 35.641 27.009 -5.810 1.00 20.68 588 MET C CA 1
ATOM 3132 C C . MET C 2 128 ? 35.216 28.468 -5.863 1.00 21.56 588 MET C C 1
ATOM 3133 O O . MET C 2 128 ? 34.116 28.726 -6.296 1.00 21.82 588 MET C O 1
ATOM 3138 N N . ARG C 2 129 ? 36.043 29.376 -5.377 1.00 22.64 589 ARG C N 1
ATOM 3139 C CA . ARG C 2 129 ? 35.741 30.825 -5.316 1.00 23.60 589 ARG C CA 1
ATOM 3140 C C . ARG C 2 129 ? 36.816 31.567 -6.101 1.00 23.16 589 ARG C C 1
ATOM 3141 O O . ARG C 2 129 ? 37.977 31.100 -6.129 1.00 22.42 589 ARG C O 1
ATOM 3149 N N . TYR C 2 130 ? 36.427 32.649 -6.768 1.00 22.45 590 TYR C N 1
ATOM 3150 C CA . TYR C 2 130 ? 37.331 33.425 -7.641 1.00 22.60 590 TYR C CA 1
ATOM 3151 C C . TYR C 2 130 ? 37.200 34.899 -7.284 1.00 23.20 590 TYR C C 1
ATOM 3152 O O . TYR C 2 130 ? 36.069 35.372 -7.170 1.00 22.50 590 TYR C O 1
ATOM 3161 N N . ALA C 2 131 ? 38.332 35.561 -7.054 1.00 24.22 591 ALA C N 1
ATOM 3162 C CA .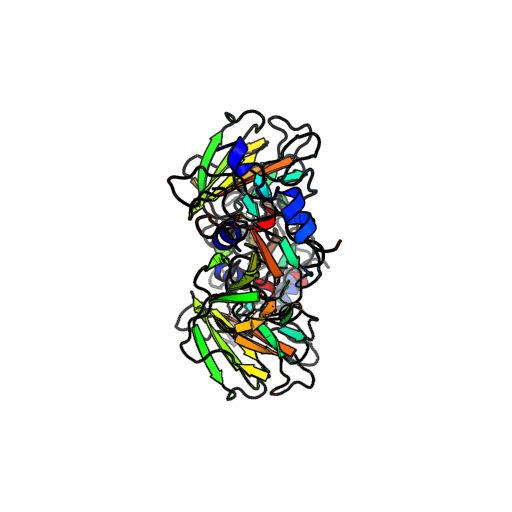 ALA C 2 131 ? 38.438 37.015 -6.822 1.00 25.82 591 ALA C CA 1
ATOM 3163 C C . ALA C 2 131 ? 39.302 37.617 -7.927 1.00 27.84 591 ALA C C 1
ATOM 3164 O O . ALA C 2 131 ? 40.474 37.311 -8.019 1.00 28.06 591 ALA C O 1
ATOM 3166 N N . PRO C 2 132 ? 38.739 38.482 -8.794 1.00 31.47 592 PRO C N 1
ATOM 3167 C CA . PRO C 2 132 ? 39.518 39.135 -9.848 1.00 34.09 592 PRO C CA 1
ATOM 3168 C C . PRO C 2 132 ? 40.707 39.955 -9.325 1.00 36.69 592 PRO C C 1
ATOM 3169 O O . PRO C 2 132 ? 41.728 39.917 -9.956 1.00 40.15 592 PRO C O 1
ATOM 3173 N N . THR C 2 133 ? 40.558 40.654 -8.199 1.00 38.50 593 THR C N 1
ATOM 3174 C CA . THR C 2 133 ? 41.674 41.358 -7.511 1.00 40.33 593 THR C CA 1
ATOM 3175 C C . THR C 2 133 ? 41.590 41.091 -6.009 1.00 41.50 593 THR C C 1
ATOM 3176 O O . THR C 2 133 ? 40.553 40.583 -5.549 1.00 38.79 593 THR C O 1
ATOM 3180 N N . VAL C 2 134 ? 42.645 41.449 -5.279 1.00 44.95 594 VAL C N 1
ATOM 3181 C CA . VAL C 2 134 ? 42.752 41.236 -3.806 1.00 48.85 594 VAL C CA 1
ATOM 3182 C C . VAL C 2 134 ? 41.770 42.166 -3.070 1.00 49.89 594 VAL C C 1
ATOM 3183 O O . VAL C 2 134 ? 41.456 41.862 -1.917 1.00 48.87 594 VAL C O 1
ATOM 3187 N N . LYS C 2 135 ? 41.250 43.210 -3.719 1.00 52.42 595 LYS C N 1
ATOM 3188 C CA . LYS C 2 135 ? 40.209 44.107 -3.141 1.00 55.81 595 LYS C CA 1
ATOM 3189 C C . LYS C 2 135 ? 38.842 43.411 -3.121 1.00 55.04 595 LYS C C 1
ATOM 3190 O O . LYS C 2 135 ? 37.978 43.849 -2.337 1.00 57.51 595 LYS C O 1
ATOM 3196 N N . ASP C 2 136 ? 38.635 42.387 -3.952 1.00 52.22 596 ASP C N 1
ATOM 3197 C CA . ASP C 2 136 ? 37.299 41.776 -4.194 1.00 49.52 596 ASP C CA 1
ATOM 3198 C C . ASP C 2 136 ? 37.095 40.556 -3.295 1.00 48.11 596 ASP C C 1
ATOM 3199 O O . ASP C 2 136 ? 38.097 39.859 -2.985 1.00 45.92 596 ASP C O 1
ATOM 3204 N N . LYS C 2 137 ? 35.841 40.302 -2.907 1.00 49.25 597 LYS C N 1
ATOM 3205 C CA . LYS C 2 137 ? 35.458 39.027 -2.249 1.00 50.53 597 LYS C CA 1
ATOM 3206 C C . LYS C 2 137 ? 35.495 37.924 -3.306 1.00 45.78 597 LYS C C 1
ATOM 3207 O O . LYS C 2 137 ? 35.174 38.193 -4.475 1.00 43.84 597 LYS C O 1
ATOM 3213 N N . ALA C 2 138 ? 35.961 36.752 -2.890 1.00 42.43 598 ALA C N 1
ATOM 3214 C CA . ALA C 2 138 ? 36.023 35.546 -3.730 1.00 41.03 598 ALA C CA 1
ATOM 3215 C C . ALA C 2 138 ? 34.599 35.024 -3.871 1.00 39.16 598 ALA C C 1
ATOM 3216 O O . ALA C 2 138 ? 34.024 34.574 -2.858 1.00 40.59 598 ALA C O 1
ATOM 3218 N N . LYS C 2 139 ? 34.034 35.114 -5.074 1.00 36.97 599 LYS C N 1
ATOM 3219 C CA . LYS C 2 139 ? 32.635 34.674 -5.299 1.00 36.39 599 LYS C CA 1
ATOM 3220 C C . LYS C 2 139 ? 32.659 33.218 -5.758 1.00 31.70 599 LYS C C 1
ATOM 3221 O O . LYS C 2 139 ? 33.543 32.799 -6.497 1.00 30.07 599 LYS C O 1
ATOM 3227 N N . PRO C 2 140 ? 31.693 32.403 -5.305 1.00 28.84 600 PRO C N 1
ATOM 3228 C CA . PRO C 2 140 ? 31.586 31.009 -5.728 1.00 27.29 600 PRO C CA 1
ATOM 3229 C C . PRO C 2 140 ? 31.328 30.856 -7.224 1.00 25.82 600 PRO C C 1
ATOM 3230 O O . PRO C 2 140 ? 30.629 31.650 -7.828 1.00 27.42 600 PRO C O 1
ATOM 3234 N N . VAL C 2 141 ? 31.901 29.801 -7.772 1.00 23.17 601 VAL C N 1
ATOM 3235 C CA . VAL C 2 141 ? 31.816 29.401 -9.200 1.00 22.18 601 VAL C CA 1
ATOM 3236 C C . VAL C 2 141 ? 31.321 27.954 -9.184 1.00 20.67 601 VAL C C 1
ATOM 3237 O O . VAL C 2 141 ? 31.684 27.256 -8.225 1.00 19.77 601 VAL C O 1
ATOM 3241 N N . ASP C 2 142 ? 30.490 27.550 -10.132 1.00 19.72 602 ASP C N 1
ATOM 3242 C CA . ASP C 2 142 ? 29.992 26.165 -10.228 1.00 19.71 602 ASP C CA 1
ATOM 3243 C C . ASP C 2 142 ? 31.182 25.242 -10.465 1.00 19.51 602 ASP C C 1
ATOM 3244 O O . ASP C 2 142 ? 31.823 25.327 -11.504 1.00 18.65 602 ASP C O 1
ATOM 3249 N N . PRO C 2 143 ? 31.528 24.339 -9.516 1.00 20.25 603 PRO C N 1
ATOM 3250 C CA . PRO C 2 143 ? 32.688 23.472 -9.714 1.00 20.38 603 PRO C CA 1
ATOM 3251 C C . PRO C 2 143 ? 32.544 22.554 -10.929 1.00 20.86 603 PRO C C 1
ATOM 3252 O O . PRO C 2 143 ? 33.537 22.208 -11.508 1.00 20.74 603 PRO C O 1
ATOM 3256 N N . ALA C 2 144 ? 31.319 22.254 -11.341 1.00 21.96 604 ALA C N 1
ATOM 3257 C CA . ALA C 2 144 ? 31.064 21.407 -12.530 1.00 23.65 604 ALA C CA 1
ATOM 3258 C C . ALA C 2 144 ? 31.544 22.120 -13.797 1.00 24.54 604 ALA C C 1
ATOM 3259 O O . ALA C 2 144 ? 31.820 21.431 -14.774 1.00 25.75 604 ALA C O 1
ATOM 3261 N N . LEU C 2 145 ? 31.669 23.446 -13.800 1.00 25.66 605 LEU C N 1
ATOM 3262 C CA . LEU C 2 145 ? 32.107 24.160 -15.030 1.00 26.15 605 LEU C CA 1
ATOM 3263 C C . LEU C 2 145 ? 33.624 24.043 -15.179 1.00 25.45 605 LEU C C 1
ATOM 3264 O O . LEU C 2 145 ? 34.116 24.279 -16.272 1.00 25.21 605 LEU C O 1
ATOM 3269 N N . VAL C 2 146 ? 34.341 23.678 -14.122 1.00 24.19 606 VAL C N 1
ATOM 3270 C CA . VAL C 2 146 ? 35.820 23.798 -14.052 1.00 23.05 606 VAL C CA 1
ATOM 3271 C C . VAL C 2 146 ? 36.438 22.417 -13.935 1.00 22.22 606 VAL C C 1
ATOM 3272 O O . VAL C 2 146 ? 37.457 22.201 -14.574 1.00 21.85 606 VAL C O 1
ATOM 3276 N N . LEU C 2 147 ? 35.875 21.547 -13.115 1.00 21.78 607 LEU C N 1
ATOM 3277 C CA . LEU C 2 147 ? 36.471 20.225 -12.806 1.00 21.74 607 LEU C CA 1
ATOM 3278 C C . LEU C 2 147 ? 36.353 19.295 -14.006 1.00 21.98 607 LEU C C 1
ATOM 3279 O O . LEU C 2 147 ? 35.467 19.462 -14.829 1.00 21.77 607 LEU C O 1
ATOM 3284 N N . PRO C 2 148 ? 37.244 18.287 -14.139 1.00 22.84 608 PRO C N 1
ATOM 3285 C CA . PRO C 2 148 ? 37.156 17.320 -15.233 1.00 24.19 608 PRO C CA 1
ATOM 3286 C C . PRO C 2 148 ? 35.782 16.632 -15.214 1.00 26.39 608 PRO C C 1
ATOM 3287 O O . PRO C 2 148 ? 35.228 16.414 -14.190 1.00 24.86 608 PRO C O 1
ATOM 3291 N N . ARG C 2 149 ? 35.193 16.364 -16.362 1.00 30.78 609 ARG C N 1
ATOM 3292 C CA . ARG C 2 149 ? 33.904 15.626 -16.406 1.00 34.87 609 ARG C CA 1
ATOM 3293 C C . ARG C 2 149 ? 34.045 14.274 -15.671 1.00 35.99 609 ARG C C 1
ATOM 3294 O O . ARG C 2 149 ? 35.070 13.585 -15.664 1.00 34.43 609 ARG C O 1
ATOM 3303 N N . THR D 2 1 ? -1.737 -16.788 53.193 1.00 50.89 461 THR D N 1
ATOM 3304 C CA . THR D 2 1 ? -1.923 -15.948 51.978 1.00 51.05 461 THR D CA 1
ATOM 3305 C C . THR D 2 1 ? -1.472 -16.727 50.741 1.00 50.78 461 THR D C 1
ATOM 3306 O O . THR D 2 1 ? -2.245 -16.715 49.763 1.00 51.16 461 THR D O 1
ATOM 3310 N N . ILE D 2 2 ? -0.272 -17.338 50.746 1.00 48.76 462 ILE D N 1
ATOM 3311 C CA . ILE D 2 2 ? 0.232 -18.184 49.617 1.00 43.82 462 ILE D CA 1
ATOM 3312 C C . ILE D 2 2 ? -0.862 -19.215 49.307 1.00 42.41 462 ILE D C 1
ATOM 3313 O O . ILE D 2 2 ? -1.292 -19.305 48.165 1.00 41.01 462 ILE D O 1
ATOM 3318 N N . ILE D 2 3 ? -1.351 -19.911 50.327 1.00 43.35 463 ILE D N 1
ATOM 3319 C CA . ILE D 2 3 ? -2.380 -20.970 50.157 1.00 45.83 463 ILE D CA 1
ATOM 3320 C C . ILE D 2 3 ? -3.725 -20.341 49.774 1.00 46.90 463 ILE D C 1
ATOM 3321 O O . ILE D 2 3 ? -4.342 -20.863 48.834 1.00 46.54 463 ILE D O 1
ATOM 3326 N N . GLU D 2 4 ? -4.183 -19.292 50.462 1.00 49.19 464 GLU D N 1
ATOM 3327 C CA . GLU D 2 4 ? -5.565 -18.755 50.260 1.00 50.30 464 GLU D CA 1
ATOM 3328 C C . GLU D 2 4 ? -5.674 -18.030 48.911 1.00 48.63 464 GLU D C 1
ATOM 3329 O O . GLU D 2 4 ? -6.823 -17.988 48.396 1.00 48.05 464 GLU D O 1
ATOM 3335 N N . THR D 2 5 ? -4.551 -17.551 48.339 1.00 45.93 465 THR D N 1
ATOM 3336 C CA . THR D 2 5 ? -4.497 -16.874 47.009 1.00 42.43 465 THR D CA 1
ATOM 3337 C C . THR D 2 5 ? -4.223 -17.881 45.891 1.00 40.72 465 THR D C 1
ATOM 3338 O O . THR D 2 5 ? -4.249 -17.478 44.698 1.00 40.24 465 THR D O 1
ATOM 3342 N N . ALA D 2 6 ? -3.957 -19.133 46.251 1.00 39.86 466 ALA D N 1
ATOM 3343 C CA . ALA D 2 6 ? -3.317 -20.116 45.350 1.00 39.60 466 ALA D CA 1
ATOM 3344 C C . ALA D 2 6 ? -4.311 -20.543 44.274 1.00 37.20 466 ALA D C 1
ATOM 3345 O O . ALA D 2 6 ? -3.831 -21.086 43.252 1.00 36.27 466 ALA D O 1
ATOM 3347 N N . ALA D 2 7 ? -5.617 -20.320 44.516 1.00 35.40 467 ALA D N 1
ATOM 3348 C CA . ALA D 2 7 ? -6.713 -20.525 43.539 1.00 34.86 467 ALA D CA 1
ATOM 3349 C C . ALA D 2 7 ? -6.756 -19.413 42.498 1.00 31.50 467 ALA D C 1
ATOM 3350 O O . ALA D 2 7 ? -7.604 -19.524 41.636 1.00 31.71 467 ALA D O 1
ATOM 3352 N N . ALA D 2 8 ? -5.922 -18.377 42.583 1.00 30.56 468 ALA D N 1
ATOM 3353 C CA . ALA D 2 8 ? -5.888 -17.280 41.582 1.00 29.67 468 ALA D CA 1
ATOM 3354 C C . ALA D 2 8 ? -5.621 -17.884 40.208 1.00 28.79 468 ALA D C 1
ATOM 3355 O O . ALA D 2 8 ? -4.861 -18.844 40.084 1.00 27.88 468 ALA D O 1
ATOM 3357 N N . PRO D 2 9 ? -6.283 -17.402 39.134 1.00 27.47 469 PRO D N 1
ATOM 3358 C CA . PRO D 2 9 ? -6.012 -17.931 37.789 1.00 26.52 469 PRO D CA 1
ATOM 3359 C C . PRO D 2 9 ? -4.522 -17.780 37.423 1.00 25.04 469 PRO D C 1
ATOM 3360 O O . PRO D 2 9 ? -3.968 -16.763 37.701 1.00 24.09 469 PRO D O 1
ATOM 3364 N N . THR D 2 10 ? -3.900 -18.830 36.880 1.00 24.48 470 THR D N 1
ATOM 3365 C CA . THR D 2 10 ? -2.481 -18.830 36.458 1.00 24.19 470 THR D CA 1
ATOM 3366 C C . THR D 2 10 ? -2.406 -18.173 35.083 1.00 24.26 470 THR D C 1
ATOM 3367 O O . THR D 2 10 ? -3.433 -18.097 34.431 1.00 22.95 470 THR D O 1
ATOM 3371 N N . GLU D 2 11 ? -1.217 -17.774 34.653 1.00 25.45 471 GLU D N 1
ATOM 3372 C CA . GLU D 2 11 ? -0.980 -17.230 33.297 1.00 27.34 471 GLU D CA 1
ATOM 3373 C C . GLU D 2 11 ? -1.527 -18.211 32.240 1.00 25.68 471 GLU D C 1
ATOM 3374 O O . GLU D 2 11 ? -2.180 -17.757 31.294 1.00 25.34 471 GLU D O 1
ATOM 3380 N N . ALA D 2 12 ? -1.279 -19.512 32.404 1.00 24.62 472 ALA D N 1
ATOM 3381 C CA . ALA D 2 12 ? -1.715 -20.539 31.429 1.00 24.54 472 ALA D CA 1
ATOM 3382 C C . ALA D 2 12 ? -3.249 -20.600 31.406 1.00 23.90 472 ALA D C 1
ATOM 3383 O O . ALA D 2 12 ? -3.826 -20.718 30.311 1.00 23.45 472 ALA D O 1
ATOM 3385 N N . GLU D 2 13 ? -3.911 -20.489 32.557 1.00 23.74 473 GLU D N 1
ATOM 3386 C CA . GLU D 2 13 ? -5.402 -20.495 32.598 1.00 24.06 473 GLU D CA 1
ATOM 3387 C C . GLU D 2 13 ? -5.959 -19.239 31.913 1.00 22.60 473 GLU D C 1
ATOM 3388 O O . GLU D 2 13 ? -6.945 -19.376 31.201 1.00 21.14 473 GLU D O 1
ATOM 3394 N N . ILE D 2 14 ? -5.361 -18.070 32.172 1.00 21.48 474 ILE D N 1
ATOM 3395 C CA . ILE D 2 14 ? -5.778 -16.758 31.612 1.00 21.36 474 ILE D CA 1
ATOM 3396 C C . ILE D 2 14 ? -5.732 -16.903 30.090 1.00 21.43 474 ILE D C 1
ATOM 3397 O O . ILE D 2 14 ? -6.705 -16.531 29.407 1.00 22.09 474 ILE D O 1
ATOM 3402 N N . ILE D 2 15 ? -4.615 -17.403 29.568 1.00 21.21 475 ILE D N 1
ATOM 3403 C CA . ILE D 2 15 ? -4.400 -17.545 28.104 1.00 21.86 475 ILE D CA 1
ATOM 3404 C C . ILE D 2 15 ? -5.411 -18.551 27.529 1.00 22.72 475 ILE D C 1
ATOM 3405 O O . ILE D 2 15 ? -6.037 -18.222 26.490 1.00 22.90 475 ILE D O 1
ATOM 3410 N N . ALA D 2 16 ? -5.577 -19.718 28.157 1.00 23.35 476 ALA D N 1
ATOM 3411 C CA . ALA D 2 16 ? -6.495 -20.769 27.653 1.00 24.44 476 ALA D CA 1
ATOM 3412 C C . ALA D 2 16 ? -7.914 -20.184 27.593 1.00 24.88 476 ALA D C 1
ATOM 3413 O O . ALA D 2 16 ? -8.669 -20.423 26.658 1.00 24.63 476 ALA D O 1
ATOM 3415 N N . SER D 2 17 ? -8.240 -19.371 28.574 1.00 25.38 477 SER D N 1
ATOM 3416 C CA . SER D 2 17 ? -9.580 -18.790 28.775 1.00 26.76 477 SER D CA 1
ATOM 3417 C C . SER D 2 17 ? -9.825 -17.706 27.715 1.00 26.71 477 SER D C 1
ATOM 3418 O O . SER D 2 17 ? -10.921 -17.659 27.205 1.00 26.71 477 SER D O 1
ATOM 3421 N N . GLY D 2 18 ? -8.822 -16.888 27.390 1.00 26.26 478 GLY D N 1
ATOM 3422 C CA . GLY D 2 18 ? -8.899 -15.871 26.329 1.00 25.61 478 GLY D CA 1
ATOM 3423 C C . GLY D 2 18 ? -9.067 -16.465 24.931 1.00 25.70 478 GLY D C 1
ATOM 3424 O O . GLY D 2 18 ? -9.677 -15.793 24.086 1.00 25.84 478 GLY D O 1
ATOM 3425 N N . LYS D 2 19 ? -8.488 -17.632 24.648 1.00 26.12 479 LYS D N 1
ATOM 3426 C CA . LYS D 2 19 ? -8.406 -18.160 23.263 1.00 26.45 479 LYS D CA 1
ATOM 3427 C C . LYS D 2 19 ? -9.824 -18.313 22.694 1.00 26.08 479 LYS D C 1
ATOM 3428 O O . LYS D 2 19 ? -10.704 -18.890 23.358 1.00 26.43 479 LYS D O 1
ATOM 3434 N N . GLY D 2 20 ? -10.029 -17.795 21.491 1.00 25.40 480 GLY D N 1
ATOM 3435 C CA . GLY D 2 20 ? -11.313 -17.875 20.772 1.00 24.85 480 GLY D CA 1
ATOM 3436 C C . GLY D 2 20 ? -12.275 -16.779 21.176 1.00 23.78 480 GLY D C 1
ATOM 3437 O O . GLY D 2 20 ? -13.334 -16.717 20.568 1.00 24.21 480 GLY D O 1
ATOM 3438 N N . LYS D 2 21 ? -11.942 -15.943 22.157 1.00 22.77 481 LYS D N 1
ATOM 3439 C CA . LYS D 2 21 ? -12.807 -14.822 22.607 1.00 22.33 481 LYS D CA 1
ATOM 3440 C C . LYS D 2 21 ? -12.311 -13.477 22.070 1.00 20.58 481 LYS D C 1
ATOM 3441 O O . LYS D 2 21 ? -13.051 -12.453 22.223 1.00 20.19 481 LYS D O 1
ATOM 3447 N N . PHE D 2 22 ? -11.087 -13.428 21.537 1.00 19.27 482 PHE D N 1
ATOM 3448 C CA . PHE D 2 22 ? -10.412 -12.176 21.130 1.00 18.37 482 PHE D CA 1
ATOM 3449 C C . PHE D 2 22 ? -9.986 -12.281 19.674 1.00 18.18 482 PHE D C 1
ATOM 3450 O O . PHE D 2 22 ? -9.349 -13.255 19.284 1.00 18.18 482 PHE D O 1
ATOM 3458 N N . ALA D 2 23 ? -10.276 -11.230 18.910 1.00 17.90 483 ALA D N 1
ATOM 3459 C CA . ALA D 2 23 ? -9.940 -11.106 17.478 1.00 17.69 483 ALA D CA 1
ATOM 3460 C C . ALA D 2 23 ? -8.832 -10.065 17.333 1.00 17.45 483 ALA D C 1
ATOM 3461 O O . ALA D 2 23 ? -8.676 -9.227 18.235 1.00 16.93 483 ALA D O 1
ATOM 3463 N N . TRP D 2 24 ? -8.085 -10.120 16.236 1.00 17.81 484 TRP D N 1
ATOM 3464 C CA . TRP D 2 24 ? -7.067 -9.091 15.937 1.00 18.15 484 TRP D CA 1
ATOM 3465 C C . TRP D 2 24 ? -7.800 -7.768 15.764 1.00 18.63 484 TRP D C 1
ATOM 3466 O O . TRP D 2 24 ? -8.850 -7.715 15.126 1.00 19.08 484 TRP D O 1
ATOM 3477 N N . PRO D 2 25 ? -7.277 -6.675 16.346 1.00 18.97 485 PRO D N 1
ATOM 3478 C CA . PRO D 2 25 ? -7.823 -5.340 16.108 1.00 19.25 485 PRO D CA 1
ATOM 3479 C C . PRO D 2 25 ? -7.495 -4.822 14.707 1.00 19.66 485 PRO D C 1
ATOM 3480 O O . PRO D 2 25 ? -8.157 -3.912 14.255 1.00 19.08 485 PRO D O 1
ATOM 3484 N N . LEU D 2 26 ? -6.436 -5.394 14.140 1.00 20.78 486 LEU D N 1
ATOM 3485 C CA . LEU D 2 26 ? -5.976 -5.301 12.728 1.00 22.03 486 LEU D CA 1
ATOM 3486 C C . LEU D 2 26 ? -4.750 -6.195 12.546 1.00 21.76 486 LEU D C 1
ATOM 3487 O O . LEU D 2 26 ? -4.205 -6.679 13.553 1.00 21.58 486 LEU D O 1
ATOM 3492 N N . ARG D 2 27 ? -4.383 -6.451 11.297 1.00 22.16 487 ARG D N 1
ATOM 3493 C CA . ARG D 2 27 ? -3.211 -7.280 10.946 1.00 23.26 487 ARG D CA 1
ATOM 3494 C C . ARG D 2 27 ? -2.168 -6.415 10.231 1.00 22.70 487 ARG D C 1
ATOM 349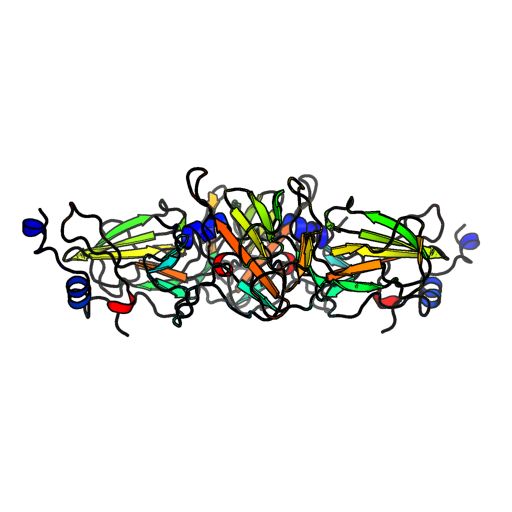5 O O . ARG D 2 27 ? -2.530 -5.515 9.460 1.00 23.01 487 ARG D O 1
ATOM 3503 N N . GLY D 2 28 ? -0.910 -6.734 10.454 1.00 21.70 488 GLY D N 1
ATOM 3504 C CA . GLY D 2 28 ? 0.243 -6.083 9.814 1.00 21.17 488 GLY D CA 1
ATOM 3505 C C . GLY D 2 28 ? 1.540 -6.687 10.320 1.00 20.41 488 GLY D C 1
ATOM 3506 O O . GLY D 2 28 ? 1.496 -7.631 11.145 1.00 19.34 488 GLY D O 1
ATOM 3507 N N . ASP D 2 29 ? 2.654 -6.177 9.826 1.00 20.25 489 ASP D N 1
ATOM 3508 C CA . ASP D 2 29 ? 4.000 -6.523 10.344 1.00 20.60 489 ASP D CA 1
ATOM 3509 C C . ASP D 2 29 ? 4.006 -6.312 11.850 1.00 19.40 489 ASP D C 1
ATOM 3510 O O . ASP D 2 29 ? 3.496 -5.284 12.301 1.00 19.02 489 ASP D O 1
ATOM 3515 N N . ILE D 2 30 ? 4.592 -7.238 12.584 1.00 19.14 490 ILE D N 1
ATOM 3516 C CA . ILE D 2 30 ? 4.886 -7.026 14.022 1.00 19.12 490 ILE D CA 1
ATOM 3517 C C . ILE D 2 30 ? 6.176 -6.201 14.108 1.00 19.41 490 ILE D C 1
ATOM 3518 O O . ILE D 2 30 ? 7.244 -6.733 13.816 1.00 20.15 490 ILE D O 1
ATOM 3523 N N . ILE D 2 31 ? 6.061 -4.918 14.435 1.00 19.07 491 ILE D N 1
ATOM 3524 C CA . ILE D 2 31 ? 7.245 -4.040 14.619 1.00 19.24 491 ILE D CA 1
ATOM 3525 C C . ILE D 2 31 ? 7.961 -4.482 15.899 1.00 18.91 491 ILE D C 1
ATOM 3526 O O . ILE D 2 31 ? 9.163 -4.515 15.914 1.00 19.24 491 ILE D O 1
ATOM 3531 N N . SER D 2 32 ? 7.214 -4.803 16.946 1.00 18.59 492 SER D N 1
ATOM 3532 C CA . SER D 2 32 ? 7.763 -5.174 18.263 1.00 18.78 492 SER D CA 1
ATOM 3533 C C . SER D 2 32 ? 6.809 -6.145 18.962 1.00 19.04 492 SER D C 1
ATOM 3534 O O . SER D 2 32 ? 5.584 -5.906 18.972 1.00 18.18 492 SER D O 1
ATOM 3537 N N . SER D 2 33 ? 7.391 -7.218 19.490 1.00 19.98 493 SER D N 1
ATOM 3538 C CA . SER D 2 33 ? 6.738 -8.321 20.211 1.00 20.03 493 SER D CA 1
ATOM 3539 C C . SER D 2 33 ? 6.707 -8.017 21.699 1.00 20.17 493 SER D C 1
ATOM 3540 O O . SER D 2 33 ? 7.463 -7.141 22.160 1.00 20.04 493 SER D O 1
ATOM 3543 N N . PHE D 2 34 ? 5.913 -8.793 22.416 1.00 20.12 494 PHE D N 1
ATOM 3544 C CA . PHE D 2 34 ? 5.694 -8.644 23.871 1.00 20.24 494 PHE D CA 1
ATOM 3545 C C . PHE D 2 34 ? 6.967 -9.060 24.592 1.00 20.28 494 PHE D C 1
ATOM 3546 O O . PHE D 2 34 ? 7.667 -9.971 24.151 1.00 20.07 494 PHE D O 1
ATOM 3554 N N . GLY D 2 35 ? 7.245 -8.372 25.689 1.00 20.56 495 GLY D N 1
ATOM 3555 C CA . GLY D 2 35 ? 8.115 -8.896 26.756 1.00 20.84 495 GLY D CA 1
ATOM 3556 C C . GLY D 2 35 ? 9.147 -7.880 27.175 1.00 20.87 495 GLY D C 1
ATOM 3557 O O . GLY D 2 35 ? 9.229 -6.799 26.563 1.00 20.27 495 GLY D O 1
ATOM 3558 N N . VAL D 2 36 ? 9.915 -8.238 28.193 1.00 21.41 496 VAL D N 1
ATOM 3559 C CA . VAL D 2 36 ? 11.130 -7.513 28.638 1.00 21.97 496 VAL D CA 1
ATOM 3560 C C . VAL D 2 36 ? 12.242 -7.820 27.626 1.00 23.13 496 VAL D C 1
ATOM 3561 O O . VAL D 2 36 ? 12.570 -9.017 27.441 1.00 23.01 496 VAL D O 1
ATOM 3565 N N . LYS D 2 37 ? 12.800 -6.794 26.984 1.00 23.95 497 LYS D N 1
ATOM 3566 C CA . LYS D 2 37 ? 13.805 -6.970 25.895 1.00 24.55 497 LYS D CA 1
ATOM 3567 C C . LYS D 2 37 ? 15.211 -7.021 26.500 1.00 26.09 497 LYS D C 1
ATOM 3568 O O . LYS D 2 37 ? 16.082 -7.728 25.928 1.00 28.36 497 LYS D O 1
ATOM 3574 N N . GLY D 2 38 ? 15.422 -6.293 27.597 1.00 26.36 498 GLY D N 1
ATOM 3575 C CA . GLY D 2 38 ? 16.579 -6.395 28.520 1.00 26.10 498 GLY D CA 1
ATOM 3576 C C . GLY D 2 38 ? 16.203 -5.690 29.804 1.00 25.54 498 GLY D C 1
ATOM 3577 O O . GLY D 2 38 ? 15.030 -5.437 29.971 1.00 25.66 498 GLY D O 1
ATOM 3578 N N . THR D 2 39 ? 17.150 -5.310 30.635 1.00 25.79 499 THR D N 1
ATOM 3579 C CA . THR D 2 39 ? 16.901 -4.551 31.889 1.00 25.67 499 THR D CA 1
ATOM 3580 C C . THR D 2 39 ? 16.377 -3.149 31.558 1.00 25.10 499 THR D C 1
ATOM 3581 O O . THR D 2 39 ? 15.819 -2.516 32.468 1.00 25.65 499 THR D O 1
ATOM 3585 N N . GLY D 2 40 ? 16.568 -2.681 30.318 1.00 24.18 500 GLY D N 1
ATOM 3586 C CA . GLY D 2 40 ? 16.355 -1.268 29.971 1.00 23.42 500 GLY D CA 1
ATOM 3587 C C . GLY D 2 40 ? 15.157 -1.059 29.059 1.00 21.89 500 GLY D C 1
ATOM 3588 O O . GLY D 2 40 ? 14.978 0.094 28.609 1.00 21.79 500 GLY D O 1
ATOM 3589 N N . GLN D 2 41 ? 14.384 -2.098 28.736 1.00 20.58 501 GLN D N 1
ATOM 3590 C CA . GLN D 2 41 ? 13.385 -1.964 27.643 1.00 19.74 501 GLN D CA 1
ATOM 3591 C C . GLN D 2 41 ? 12.298 -3.019 27.763 1.00 19.27 501 GLN D C 1
ATOM 3592 O O . GLN D 2 41 ? 12.669 -4.204 27.917 1.00 19.48 501 GLN D O 1
ATOM 3598 N N . ARG D 2 42 ? 11.031 -2.623 27.663 1.00 18.97 502 ARG D N 1
ATOM 3599 C CA . ARG D 2 42 ? 9.897 -3.572 27.732 1.00 18.94 502 ARG D CA 1
ATOM 3600 C C . ARG D 2 42 ? 8.811 -3.163 26.734 1.00 19.05 502 ARG D C 1
ATOM 3601 O O . ARG D 2 42 ? 8.709 -1.980 26.402 1.00 18.80 502 ARG D O 1
ATOM 3609 N N . ASN D 2 43 ? 8.098 -4.148 26.214 1.00 19.48 503 ASN D N 1
ATOM 3610 C CA . ASN D 2 43 ? 6.833 -3.985 25.459 1.00 19.53 503 ASN D CA 1
ATOM 3611 C C . ASN D 2 43 ? 5.733 -4.712 26.242 1.00 19.22 503 ASN D C 1
ATOM 3612 O O . ASN D 2 43 ? 5.842 -5.953 26.402 1.00 19.28 503 ASN D O 1
ATOM 3617 N N . ASP D 2 44 ? 4.704 -3.997 26.686 1.00 19.13 504 ASP D N 1
ATOM 3618 C CA . ASP D 2 44 ? 3.569 -4.588 27.436 1.00 19.33 504 ASP D CA 1
ATOM 3619 C C . ASP D 2 44 ? 2.561 -5.195 26.455 1.00 18.80 504 ASP D C 1
ATOM 3620 O O . ASP D 2 44 ? 1.562 -5.715 26.936 1.00 18.50 504 ASP D O 1
ATOM 3625 N N . GLY D 2 45 ? 2.795 -5.134 25.142 1.00 18.34 505 GLY D N 1
ATOM 3626 C CA . GLY D 2 45 ? 1.863 -5.737 24.175 1.00 18.02 505 GLY D CA 1
ATOM 3627 C C . GLY D 2 45 ? 2.525 -6.024 22.845 1.00 18.14 505 GLY D C 1
ATOM 3628 O O . GLY D 2 45 ? 3.659 -6.560 22.853 1.00 18.27 505 GLY D O 1
ATOM 3629 N N . LEU D 2 46 ? 1.829 -5.676 21.748 1.00 17.81 506 LEU D N 1
ATOM 3630 C CA . LEU D 2 46 ? 2.336 -5.800 20.363 1.00 17.64 506 LEU D CA 1
ATOM 3631 C C . LEU D 2 46 ? 2.292 -4.433 19.717 1.00 16.57 506 LEU D C 1
ATOM 3632 O O . LEU D 2 46 ? 1.346 -3.683 19.985 1.00 16.11 506 LEU D O 1
ATOM 3637 N N . ASN D 2 47 ? 3.219 -4.196 18.801 1.00 16.12 507 ASN D N 1
ATOM 3638 C CA . ASN D 2 47 ? 3.191 -3.015 17.913 1.00 15.77 507 ASN D CA 1
ATOM 3639 C C . ASN D 2 47 ? 3.020 -3.538 16.497 1.00 16.00 507 ASN D C 1
ATOM 3640 O O . ASN D 2 47 ? 3.848 -4.347 16.045 1.00 16.09 507 ASN D O 1
ATOM 3645 N N . ILE D 2 48 ? 1.941 -3.109 15.851 1.00 15.95 508 ILE D N 1
ATOM 3646 C CA . ILE D 2 48 ? 1.506 -3.609 14.519 1.00 16.57 508 ILE D CA 1
ATOM 3647 C C . ILE D 2 48 ? 1.570 -2.455 13.529 1.00 16.64 508 ILE D C 1
ATOM 3648 O O . ILE D 2 48 ? 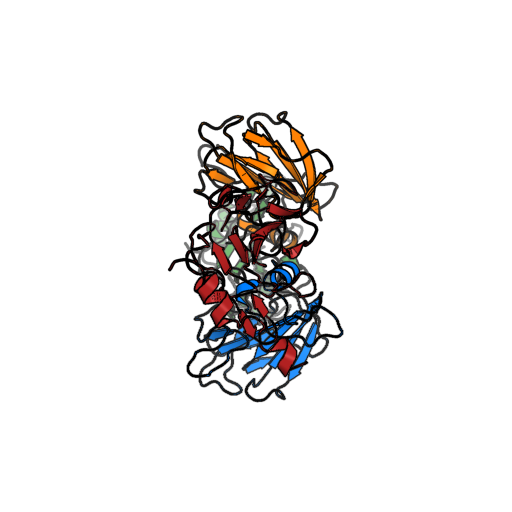0.912 -1.423 13.780 1.00 15.94 508 ILE D O 1
ATOM 3653 N N . ARG D 2 49 ? 2.343 -2.637 12.462 1.00 17.36 509 ARG D N 1
ATOM 3654 C CA . ARG D 2 49 ? 2.486 -1.630 11.383 1.00 17.86 509 ARG D CA 1
ATOM 3655 C C . ARG D 2 49 ? 1.177 -1.575 10.598 1.00 17.70 509 ARG D C 1
ATOM 3656 O O . ARG D 2 49 ? 0.659 -2.641 10.243 1.00 17.93 509 ARG D O 1
ATOM 3664 N N . ALA D 2 50 ? 0.683 -0.375 10.313 1.00 17.26 510 ALA D N 1
ATOM 3665 C CA . ALA D 2 50 ? -0.393 -0.147 9.328 1.00 17.02 510 ALA D CA 1
ATOM 3666 C C . ALA D 2 50 ? -0.355 1.303 8.881 1.00 17.09 510 ALA D C 1
ATOM 3667 O O . ALA D 2 50 ? 0.141 2.178 9.603 1.00 17.08 510 ALA D O 1
ATOM 3669 N N . PRO D 2 51 ? -0.897 1.605 7.682 1.00 16.99 511 PRO D N 1
ATOM 3670 C CA . PRO D 2 51 ? -0.956 2.990 7.227 1.00 16.85 511 PRO D CA 1
ATOM 3671 C C . PRO D 2 51 ? -1.834 3.826 8.174 1.00 16.37 511 PRO D C 1
ATOM 3672 O O . PRO D 2 51 ? -2.796 3.309 8.737 1.00 16.12 511 PRO D O 1
ATOM 3676 N N . GLN D 2 52 ? -1.457 5.086 8.350 1.00 16.08 512 GLN D N 1
ATOM 3677 C CA . GLN D 2 52 ? -2.242 6.071 9.118 1.00 16.01 512 GLN D CA 1
ATOM 3678 C C . GLN D 2 52 ? -3.671 6.102 8.552 1.00 16.19 512 GLN D C 1
ATOM 3679 O O . GLN D 2 52 ? -3.819 6.093 7.337 1.00 16.32 512 GLN D O 1
ATOM 3685 N N . GLY D 2 53 ? -4.674 6.108 9.427 1.00 16.00 513 GLY D N 1
ATOM 3686 C CA . GLY D 2 53 ? -6.085 6.131 9.029 1.00 16.36 513 GLY D CA 1
ATOM 3687 C C . GLY D 2 53 ? -6.689 4.741 8.985 1.00 16.44 513 GLY D C 1
ATOM 3688 O O . GLY D 2 53 ? -7.937 4.652 8.855 1.00 17.00 513 GLY D O 1
ATOM 3689 N N . THR D 2 54 ? -5.889 3.680 9.063 1.00 16.36 514 THR D N 1
ATOM 3690 C CA . THR D 2 54 ? -6.420 2.295 9.014 1.00 16.33 514 THR D CA 1
ATOM 3691 C C . THR D 2 54 ? -7.333 2.095 10.211 1.00 16.18 514 THR D C 1
ATOM 3692 O O . THR D 2 54 ? -6.954 2.419 11.321 1.00 16.07 514 THR D O 1
ATOM 3696 N N . PRO D 2 55 ? -8.563 1.571 10.006 1.00 16.63 515 PRO D N 1
ATOM 3697 C CA . PRO D 2 55 ? -9.484 1.315 11.118 1.00 16.54 515 PRO D CA 1
ATOM 3698 C C . PRO D 2 55 ? -8.922 0.349 12.167 1.00 15.97 515 PRO D C 1
ATOM 3699 O O . PRO D 2 55 ? -8.310 -0.629 11.816 1.00 16.02 515 PRO D O 1
ATOM 3703 N N . VAL D 2 56 ? -9.145 0.676 13.433 1.00 15.71 516 VAL D N 1
ATOM 3704 C CA . VAL D 2 56 ? -8.746 -0.144 14.611 1.00 15.60 516 VAL D CA 1
ATOM 3705 C C . VAL D 2 56 ? -10.028 -0.698 15.210 1.00 15.78 516 VAL D C 1
ATOM 3706 O O . VAL D 2 56 ? -10.887 0.110 15.534 1.00 16.01 516 VAL D O 1
ATOM 3710 N N . LEU D 2 57 ? -10.160 -2.017 15.268 1.00 16.04 517 LEU D N 1
ATOM 3711 C CA . LEU D 2 57 ? -11.421 -2.716 15.646 1.00 16.24 517 LEU D CA 1
ATOM 3712 C C . LEU D 2 57 ? -11.274 -3.315 17.047 1.00 16.50 517 LEU D C 1
ATOM 3713 O O . LEU D 2 57 ? -10.177 -3.780 17.393 1.00 16.19 517 LEU D O 1
ATOM 3718 N N . SER D 2 58 ? -12.349 -3.308 17.830 1.00 17.04 518 SER D N 1
ATOM 3719 C CA . SER D 2 58 ? -12.350 -3.878 19.191 1.00 17.30 518 SER D CA 1
ATOM 3720 C C . SER D 2 58 ? -12.031 -5.374 19.104 1.00 17.22 518 SER D C 1
ATOM 3721 O O . SER D 2 58 ? -12.608 -6.081 18.241 1.00 17.00 518 SER D O 1
ATOM 3724 N N . SER D 2 59 ? -11.128 -5.840 19.957 1.00 16.99 519 SER D N 1
ATOM 3725 C CA . SER D 2 59 ? -10.754 -7.269 20.035 1.00 17.28 519 SER D CA 1
ATOM 3726 C C . SER D 2 59 ? -11.949 -8.098 20.526 1.00 18.04 519 SER D C 1
ATOM 3727 O O . SER D 2 59 ? -12.045 -9.297 20.163 1.00 18.41 519 SER D O 1
ATOM 3730 N N . ALA D 2 60 ? -12.835 -7.505 21.336 1.00 18.33 520 ALA D N 1
ATOM 3731 C CA . ALA D 2 60 ? -14.006 -8.213 21.905 1.00 18.79 520 ALA D CA 1
ATOM 3732 C C . ALA D 2 60 ? -15.087 -7.224 22.326 1.00 19.07 520 ALA D C 1
ATOM 3733 O O . ALA D 2 60 ? -14.780 -6.037 22.478 1.00 18.32 520 ALA D O 1
ATOM 3735 N N . ASP D 2 61 ? -16.290 -7.748 22.535 1.00 19.53 521 ASP D N 1
ATOM 3736 C CA . ASP D 2 61 ? -17.421 -7.029 23.165 1.00 20.20 521 ASP D CA 1
ATOM 3737 C C . ASP D 2 61 ? -16.925 -6.404 24.465 1.00 19.82 521 ASP D C 1
ATOM 3738 O O . ASP D 2 61 ? -16.188 -7.082 25.199 1.00 18.96 521 ASP D O 1
ATOM 3743 N N . GLY D 2 62 ? -17.303 -5.157 24.725 1.00 19.89 522 GLY D N 1
ATOM 3744 C CA . GLY D 2 62 ? -17.015 -4.530 26.017 1.00 20.42 522 GLY D CA 1
ATOM 3745 C C . GLY D 2 62 ? -17.518 -3.109 26.067 1.00 21.41 522 GLY D C 1
ATOM 3746 O O . GLY D 2 62 ? -18.364 -2.738 25.233 1.00 20.90 522 GLY D O 1
ATOM 3747 N N . GLU D 2 63 ? -16.983 -2.347 27.012 1.00 23.11 523 GLU D N 1
ATOM 3748 C CA . GLU D 2 63 ? -17.348 -0.933 27.203 1.00 24.79 523 GLU D CA 1
ATOM 3749 C C . GLU D 2 63 ? -16.085 -0.093 27.306 1.00 22.97 523 GLU D C 1
ATOM 3750 O O . GLU D 2 63 ? -15.079 -0.542 27.868 1.00 21.93 523 GLU D O 1
ATOM 3756 N N . ILE D 2 64 ? -16.160 1.102 26.750 1.00 21.47 524 ILE D N 1
ATOM 3757 C CA . ILE D 2 64 ? -15.026 2.048 26.725 1.00 20.79 524 ILE D CA 1
ATOM 3758 C C . ILE D 2 64 ? -14.793 2.500 28.156 1.00 21.17 524 ILE D C 1
ATOM 3759 O O . ILE D 2 64 ? -15.689 3.135 28.750 1.00 21.55 524 ILE D O 1
ATOM 3764 N N . ALA D 2 65 ? -13.615 2.182 28.692 1.00 21.51 525 ALA D N 1
ATOM 3765 C CA . ALA D 2 65 ? -13.203 2.526 30.072 1.00 21.55 525 ALA D CA 1
ATOM 3766 C C . ALA D 2 65 ? -12.385 3.813 30.041 1.00 21.63 525 ALA D C 1
ATOM 3767 O O . ALA D 2 65 ? -12.399 4.524 31.043 1.00 22.56 525 ALA D O 1
ATOM 3769 N N . TYR D 2 66 ? -11.719 4.114 28.926 1.00 21.85 526 TYR D N 1
ATOM 3770 C CA . TYR D 2 66 ? -10.927 5.360 28.747 1.00 21.66 526 TYR D CA 1
ATOM 3771 C C . TYR D 2 66 ? -10.840 5.691 27.253 1.00 20.81 526 TYR D C 1
ATOM 3772 O O . TYR D 2 66 ? -10.673 4.791 26.431 1.00 20.10 526 TYR D O 1
ATOM 3781 N N . ALA D 2 67 ? -10.981 6.965 26.930 1.00 20.85 527 ALA D N 1
ATOM 3782 C CA . ALA D 2 67 ? -10.688 7.540 25.602 1.00 21.48 527 ALA D CA 1
ATOM 3783 C C . ALA D 2 67 ? -10.103 8.936 25.811 1.00 22.08 527 ALA D C 1
ATOM 3784 O O . ALA D 2 67 ? -10.859 9.828 26.199 1.00 22.60 527 ALA D O 1
ATOM 3786 N N . GLY D 2 68 ? -8.793 9.087 25.628 1.00 22.45 528 GLY D N 1
ATOM 3787 C CA . GLY D 2 68 ? -8.114 10.363 25.870 1.00 23.18 528 GLY D CA 1
ATOM 3788 C C . GLY D 2 68 ? -6.635 10.291 25.560 1.00 23.70 528 GLY D C 1
ATOM 3789 O O . GLY D 2 68 ? -6.146 9.263 25.023 1.00 22.22 528 GLY D O 1
ATOM 3790 N N . ASN D 2 69 ? -5.931 11.352 25.939 1.00 25.10 529 ASN D N 1
ATOM 3791 C CA . ASN D 2 69 ? -4.504 11.524 25.580 1.00 26.10 529 ASN D CA 1
ATOM 3792 C C . ASN D 2 69 ? -3.695 11.887 26.826 1.00 26.21 529 ASN D C 1
ATOM 3793 O O . ASN D 2 69 ? -2.632 12.454 26.650 1.00 25.48 529 ASN D O 1
ATOM 3798 N N . GLN D 2 70 ? -4.158 11.528 28.022 1.00 27.72 530 GLN D N 1
ATOM 3799 C CA . GLN D 2 70 ? -3.490 11.935 29.288 1.00 30.20 530 GLN D CA 1
ATOM 3800 C C . GLN D 2 70 ? -2.389 10.936 29.685 1.00 30.47 530 GLN D C 1
ATOM 3801 O O . GLN D 2 70 ? -1.743 11.178 30.700 1.00 30.23 530 GLN D O 1
ATOM 3807 N N . VAL D 2 71 ? -2.135 9.887 28.898 1.00 30.61 531 VAL D N 1
ATOM 3808 C CA . VAL D 2 71 ? -0.879 9.078 29.000 1.00 31.80 531 VAL D CA 1
ATOM 3809 C C . VAL D 2 71 ? -0.040 9.447 27.781 1.00 33.41 531 VAL D C 1
ATOM 3810 O O . VAL D 2 71 ? -0.202 8.842 26.721 1.00 34.67 531 VAL D O 1
ATOM 3814 N N . PRO D 2 72 ? 0.776 10.529 27.822 1.00 35.87 532 PRO D N 1
ATOM 3815 C CA . PRO D 2 72 ? 1.280 11.173 26.597 1.00 34.75 532 PRO D CA 1
ATOM 3816 C C . PRO D 2 72 ? 2.132 10.316 25.646 1.00 31.96 532 PRO D C 1
ATOM 3817 O O . PRO D 2 72 ? 1.965 10.554 24.433 1.00 30.27 532 PRO D O 1
ATOM 3821 N N . THR D 2 73 ? 2.944 9.364 26.154 1.00 27.20 533 THR D N 1
ATOM 3822 C CA . THR D 2 73 ? 3.766 8.427 25.339 1.00 25.90 533 THR D CA 1
ATOM 3823 C C . THR D 2 73 ? 2.864 7.487 24.522 1.00 23.33 533 THR D C 1
ATOM 3824 O O . THR D 2 73 ? 3.304 7.004 23.479 1.00 22.02 533 THR D O 1
ATOM 3828 N N . PHE D 2 74 ? 1.611 7.273 24.934 1.00 22.32 534 PHE D N 1
ATOM 3829 C CA . PHE D 2 74 ? 0.634 6.438 24.194 1.00 22.51 534 PHE D CA 1
ATOM 3830 C C . PHE D 2 74 ? -0.244 7.292 23.287 1.00 20.88 534 PHE D C 1
ATOM 3831 O O . PHE D 2 74 ? -1.112 6.723 22.598 1.00 20.92 534 PHE D O 1
ATOM 3839 N N . GLY D 2 75 ? -0.025 8.600 23.230 1.00 20.06 535 GLY D N 1
ATOM 3840 C CA . GLY D 2 75 ? -0.810 9.496 22.372 1.00 19.62 535 GLY D CA 1
ATOM 3841 C C . GLY D 2 75 ? -2.303 9.322 22.638 1.00 19.12 535 GLY D C 1
ATOM 3842 O O . GLY D 2 75 ? -2.702 9.297 23.795 1.00 19.52 535 GLY D O 1
ATOM 3843 N N . ASN D 2 76 ? -3.117 9.220 21.592 1.00 18.45 536 ASN D N 1
ATOM 3844 C CA . ASN D 2 76 ? -4.573 8.954 21.724 1.00 17.39 536 ASN D CA 1
ATOM 3845 C C . ASN D 2 76 ? -4.768 7.487 22.076 1.00 16.78 536 ASN D C 1
ATOM 3846 O O . ASN D 2 76 ? -4.352 6.627 21.301 1.00 15.98 536 ASN D O 1
ATOM 3851 N N . LEU D 2 77 ? -5.355 7.240 23.246 1.00 16.61 537 LEU D N 1
ATOM 3852 C CA . LEU D 2 77 ? -5.513 5.891 23.840 1.00 16.25 537 LEU D CA 1
ATOM 3853 C C . LEU D 2 77 ? -7.000 5.575 24.034 1.00 16.38 537 LEU D C 1
ATOM 3854 O O . LEU D 2 77 ? -7.750 6.447 24.495 1.00 15.96 537 LEU D O 1
ATOM 3859 N N . VAL D 2 78 ? -7.395 4.360 23.654 1.00 16.07 538 VAL D N 1
ATOM 3860 C CA . VAL D 2 78 ? -8.689 3.762 24.050 1.00 16.43 538 VAL D CA 1
ATOM 3861 C C . VAL D 2 78 ? -8.411 2.532 24.913 1.00 16.32 538 VAL D C 1
ATOM 3862 O O . VAL D 2 78 ? -7.601 1.705 24.504 1.00 15.79 538 VAL D O 1
ATOM 3866 N N . LEU D 2 79 ? -9.102 2.410 26.043 1.00 16.97 539 LEU D N 1
ATOM 3867 C CA . LEU D 2 79 ? -9.176 1.156 26.842 1.00 17.59 539 LEU D CA 1
ATOM 3868 C C . LEU D 2 79 ? -10.612 0.634 26.770 1.00 18.00 539 LEU D C 1
ATOM 3869 O O . LEU D 2 79 ? -11.548 1.407 27.056 1.00 17.33 539 LEU D O 1
ATOM 3874 N N . VAL D 2 80 ? -10.737 -0.644 26.438 1.00 18.22 540 VAL D N 1
ATOM 3875 C CA . VAL D 2 80 ? -12.019 -1.375 26.449 1.00 18.99 540 VAL D CA 1
ATOM 3876 C C . VAL D 2 80 ? -11.988 -2.362 27.611 1.00 19.58 540 VAL D C 1
ATOM 3877 O O . VAL D 2 80 ? -11.070 -3.196 27.681 1.00 18.61 540 VAL D O 1
ATOM 3881 N N . LYS D 2 81 ? -12.960 -2.238 28.502 1.00 20.79 541 LYS D N 1
ATOM 3882 C CA . LYS D 2 81 ? -13.206 -3.209 29.589 1.00 22.26 541 LYS D CA 1
ATOM 3883 C C . LYS D 2 81 ? -14.106 -4.305 29.025 1.00 21.36 541 LYS D C 1
ATOM 3884 O O . LYS D 2 81 ? -15.141 -3.985 28.445 1.00 21.55 541 LYS D O 1
ATOM 3890 N N . HIS D 2 82 ? -13.699 -5.547 29.174 1.00 20.70 542 HIS D N 1
ATOM 3891 C CA . HIS D 2 82 ? -14.456 -6.745 28.747 1.00 20.74 542 HIS D CA 1
ATOM 3892 C C . HIS D 2 82 ? -15.001 -7.452 29.985 1.00 21.45 542 HIS D C 1
ATOM 3893 O O . HIS D 2 82 ? -14.629 -7.102 31.095 1.00 21.65 542 HIS D O 1
ATOM 3900 N N . ALA D 2 83 ? -15.835 -8.451 29.771 1.00 22.21 543 ALA D N 1
ATOM 3901 C CA . ALA D 2 83 ? -16.313 -9.372 30.812 1.00 23.10 543 ALA D CA 1
ATOM 3902 C C . ALA D 2 83 ? -15.125 -10.112 31.433 1.00 23.45 543 ALA D C 1
ATOM 3903 O O . ALA D 2 83 ? -14.109 -10.298 30.739 1.00 22.90 543 ALA D O 1
ATOM 3905 N N . ASP D 2 84 ? -15.257 -10.467 32.712 1.00 24.71 544 ASP D N 1
ATOM 3906 C CA . ASP D 2 84 ? -14.447 -11.495 33.420 1.00 25.88 544 ASP D CA 1
ATOM 3907 C C . ASP D 2 84 ? -12.990 -11.029 33.568 1.00 25.13 544 ASP D C 1
ATOM 3908 O O . ASP D 2 84 ? -12.097 -11.878 33.476 1.00 25.62 544 ASP D O 1
ATOM 3913 N N . GLY D 2 85 ? -12.767 -9.736 33.814 1.00 23.68 545 GLY D N 1
ATOM 3914 C CA . GLY D 2 85 ? -11.480 -9.211 34.285 1.00 22.45 545 GLY D CA 1
ATOM 3915 C C . GLY D 2 85 ? -10.543 -8.808 33.153 1.00 21.81 545 GLY D C 1
ATOM 3916 O O . GLY D 2 85 ? -9.392 -8.387 33.469 1.00 20.63 545 GLY D O 1
ATOM 3917 N N . TRP D 2 86 ? -10.988 -8.810 31.897 1.00 20.50 546 TRP D N 1
ATOM 3918 C CA . TRP D 2 86 ? -10.104 -8.458 30.762 1.00 19.92 546 TRP D CA 1
ATOM 3919 C C . TRP D 2 86 ? -10.221 -6.969 30.394 1.00 19.12 546 TRP D C 1
ATOM 3920 O O . TRP D 2 86 ? -11.317 -6.419 30.467 1.00 18.46 546 TRP D O 1
ATOM 3931 N N . VAL D 2 87 ? -9.103 -6.371 29.993 1.00 18.48 547 VAL D N 1
ATOM 3932 C CA . VAL D 2 87 ? -9.023 -5.003 29.423 1.00 18.35 547 VAL D CA 1
ATOM 3933 C C . VAL D 2 87 ? -8.111 -5.062 28.197 1.00 17.40 547 VAL D C 1
ATOM 3934 O O . VAL D 2 87 ? -7.082 -5.755 28.280 1.00 17.16 547 VAL D O 1
ATOM 3938 N N . THR D 2 88 ? -8.487 -4.395 27.104 1.00 16.53 548 THR D N 1
ATOM 3939 C CA . THR D 2 88 ? -7.617 -4.214 25.923 1.00 16.02 548 THR D CA 1
ATOM 3940 C C . THR D 2 88 ? -7.341 -2.725 25.734 1.00 15.81 548 THR D C 1
ATOM 3941 O O . THR D 2 88 ? -8.218 -1.902 26.040 1.00 15.91 548 THR D O 1
ATOM 3945 N N . ALA D 2 89 ? -6.142 -2.408 25.235 1.00 15.42 549 ALA D N 1
ATOM 3946 C CA . ALA D 2 89 ? -5.643 -1.036 25.053 1.00 15.07 549 ALA D CA 1
ATOM 3947 C C . ALA D 2 89 ? -5.232 -0.844 23.600 1.00 14.70 549 ALA D C 1
ATOM 3948 O O . ALA D 2 89 ? -4.689 -1.807 22.964 1.00 14.81 549 ALA D O 1
ATOM 3950 N N . TYR D 2 90 ? -5.504 0.350 23.086 1.00 14.45 550 TYR D N 1
ATOM 3951 C CA . TYR D 2 90 ? -5.363 0.723 21.665 1.00 14.31 550 TYR D CA 1
ATOM 3952 C C . TYR D 2 90 ? -4.703 2.089 21.692 1.00 14.57 550 TYR D C 1
ATOM 3953 O O . TYR D 2 90 ? -5.387 3.033 22.082 1.00 15.03 550 TYR D O 1
ATOM 3962 N N . ALA D 2 91 ? -3.426 2.195 21.322 1.00 14.57 551 ALA D N 1
ATOM 3963 C CA . ALA D 2 91 ? -2.638 3.432 21.514 1.00 14.46 551 ALA D CA 1
ATOM 3964 C C . ALA D 2 91 ? -2.081 3.938 20.184 1.00 14.18 551 ALA D C 1
ATOM 3965 O O . ALA D 2 91 ? -2.075 3.180 19.190 1.00 13.89 551 ALA D O 1
ATOM 3967 N N . HIS D 2 92 ? -1.672 5.207 20.202 1.00 14.13 552 HIS D N 1
ATOM 3968 C CA . HIS D 2 92 ? -1.040 5.974 19.093 1.00 14.53 552 HIS D CA 1
ATOM 3969 C C . HIS D 2 92 ? -2.051 6.348 18.015 1.00 14.69 552 HIS D C 1
ATOM 3970 O O . HIS D 2 92 ? -1.628 6.734 16.941 1.00 14.72 552 HIS D O 1
ATOM 3977 N N . LEU D 2 93 ? -3.337 6.305 18.327 1.00 15.38 553 LEU D N 1
ATOM 3978 C CA . LEU D 2 93 ? -4.442 6.546 17.359 1.00 15.89 553 LEU D CA 1
ATOM 3979 C C . LEU D 2 93 ? -4.352 7.973 16.778 1.00 16.47 553 LEU D C 1
ATOM 3980 O O . LEU D 2 93 ? -3.930 8.919 17.501 1.00 16.11 553 LEU D O 1
ATOM 3985 N N . SER D 2 94 ? -4.725 8.124 15.502 1.00 17.17 554 SER D N 1
ATOM 3986 C CA . SER D 2 94 ? -4.959 9.438 14.857 1.00 18.32 554 SER D CA 1
ATOM 3987 C C . SER D 2 94 ? -6.268 10.024 15.396 1.00 19.14 554 SER D C 1
ATOM 3988 O O . SER D 2 94 ? -6.275 11.194 15.820 1.00 19.10 554 SER D O 1
ATOM 3991 N N . SER D 2 95 ? -7.331 9.235 15.351 1.00 20.06 555 SER D N 1
ATOM 3992 C CA . SER D 2 95 ? -8.674 9.641 15.817 1.00 21.40 555 SER D CA 1
ATOM 3993 C C . SER D 2 95 ? -9.337 8.494 16.583 1.00 21.46 555 SER D C 1
ATOM 3994 O O . SER D 2 95 ? -8.980 7.325 16.407 1.00 20.32 555 SER D O 1
ATOM 3997 N N . THR D 2 96 ? -10.272 8.886 17.433 1.00 22.31 556 THR D N 1
ATOM 3998 C CA . THR D 2 96 ? -11.079 8.010 18.290 1.00 24.00 556 THR D CA 1
ATOM 3999 C C . THR D 2 96 ? -12.537 8.153 17.847 1.00 24.66 556 THR D C 1
ATOM 4000 O O . THR D 2 96 ? -13.002 9.294 17.744 1.00 23.96 556 THR D O 1
ATOM 4004 N N . ASN D 2 97 ? -13.215 7.041 17.592 1.00 25.43 557 ASN D N 1
ATOM 4005 C CA . ASN D 2 97 ? -14.610 7.041 17.096 1.00 27.26 557 ASN D CA 1
ATOM 4006 C C . ASN D 2 97 ? -15.582 6.726 18.232 1.00 26.29 557 ASN D C 1
ATOM 4007 O O . ASN D 2 97 ? -16.754 6.614 17.937 1.00 27.28 557 ASN D O 1
ATOM 4012 N N . VAL D 2 98 ? -15.119 6.579 19.472 1.00 25.15 558 VAL D N 1
ATOM 4013 C CA . VAL D 2 98 ? -15.973 6.096 20.596 1.00 25.20 558 VAL D CA 1
ATOM 4014 C C . VAL D 2 98 ? -15.846 7.046 21.781 1.00 26.14 558 VAL D C 1
ATOM 4015 O O . VAL D 2 98 ? -14.903 7.842 21.813 1.00 26.03 558 VAL D O 1
ATOM 4019 N N . LYS D 2 99 ? -16.785 6.947 22.718 1.00 28.16 559 LYS D N 1
ATOM 4020 C CA . LYS D 2 99 ? -16.850 7.803 23.935 1.00 29.72 559 LYS D CA 1
ATOM 4021 C C . LYS D 2 99 ? -16.805 6.910 25.166 1.00 28.60 559 LYS D C 1
ATOM 4022 O O . LYS D 2 99 ? -17.179 5.723 25.074 1.00 27.12 559 LYS D O 1
ATOM 4028 N N A MET D 2 100 ? -16.372 7.474 26.293 0.50 28.30 560 MET D N 1
ATOM 4029 N N B MET D 2 100 ? -16.415 7.497 26.295 0.50 29.51 560 MET D N 1
ATOM 4030 C CA A MET D 2 100 ? -16.437 6.840 27.638 0.50 28.84 560 MET D CA 1
ATOM 4031 C CA B MET D 2 100 ? -16.412 6.806 27.607 0.50 30.82 560 MET D CA 1
ATOM 4032 C C A MET D 2 100 ? -17.819 6.212 27.847 0.50 29.09 560 MET D C 1
ATOM 4033 C C B MET D 2 100 ? -17.810 6.218 27.853 0.50 30.20 560 MET D C 1
ATOM 4034 O O A MET D 2 100 ? -18.815 6.889 27.555 0.50 28.07 560 MET D O 1
ATOM 4035 O O B MET D 2 100 ? -18.805 6.887 27.510 0.50 28.95 560 MET D O 1
ATOM 4044 N N . ARG D 2 101 ? -17.855 4.968 28.332 1.00 29.51 561 ARG D N 1
ATOM 4045 C CA . ARG D 2 101 ? -19.076 4.229 28.771 1.00 30.45 561 ARG D CA 1
ATOM 4046 C C . ARG D 2 101 ? -19.822 3.623 27.578 1.00 27.16 561 ARG D C 1
ATOM 4047 O O . ARG D 2 101 ? -20.726 2.877 27.830 1.00 26.75 561 ARG D O 1
ATOM 4055 N N . GLN D 2 102 ? -19.416 3.885 26.347 1.00 24.51 562 GLN D N 1
ATOM 4056 C CA . GLN D 2 102 ? -20.080 3.333 25.144 1.00 23.79 562 GLN D CA 1
ATOM 4057 C C . GLN D 2 102 ? -19.846 1.807 25.109 1.00 23.23 562 GLN D C 1
ATOM 4058 O O . GLN D 2 102 ? -18.699 1.374 25.254 1.00 21.83 562 GLN D O 1
ATOM 4064 N N . GLN D 2 103 ? -20.907 1.038 24.899 1.00 23.48 563 GLN D N 1
ATOM 4065 C CA . GLN D 2 103 ? -20.823 -0.418 24.654 1.00 23.67 563 GLN D CA 1
ATOM 4066 C C . GLN D 2 103 ? -20.421 -0.639 23.192 1.00 22.01 563 GLN D C 1
ATOM 4067 O O . GLN D 2 103 ? -20.964 0.018 22.303 1.00 21.59 563 GLN D O 1
ATOM 4073 N N . VAL D 2 104 ? -19.469 -1.538 22.975 1.00 20.59 564 VAL D N 1
ATOM 4074 C CA . VAL D 2 104 ? -18.989 -1.911 21.620 1.00 20.22 564 VAL D CA 1
ATOM 4075 C C . VAL D 2 104 ? -19.039 -3.429 21.478 1.00 20.30 564 VAL D C 1
ATOM 4076 O O . VAL D 2 104 ? -18.876 -4.159 22.485 1.00 19.05 564 VAL D O 1
ATOM 4080 N N . LYS D 2 105 ? -19.219 -3.862 20.233 1.00 21.64 565 LYS D N 1
ATOM 4081 C CA . LYS D 2 105 ? -19.111 -5.275 19.822 1.00 22.74 565 LYS D CA 1
ATOM 4082 C C . LYS D 2 105 ? -17.698 -5.541 19.297 1.00 21.72 565 LYS D C 1
ATOM 4083 O O . LYS D 2 105 ? -17.057 -4.606 18.798 1.00 20.80 565 LYS D O 1
ATOM 4089 N N . GLN D 2 106 ? -17.268 -6.795 19.396 1.00 21.01 566 GLN D N 1
ATOM 4090 C CA . GLN D 2 106 ? -16.098 -7.305 18.651 1.00 20.37 566 GLN D CA 1
ATOM 4091 C C . GLN D 2 106 ? -16.191 -6.829 17.193 1.00 20.30 566 GLN D C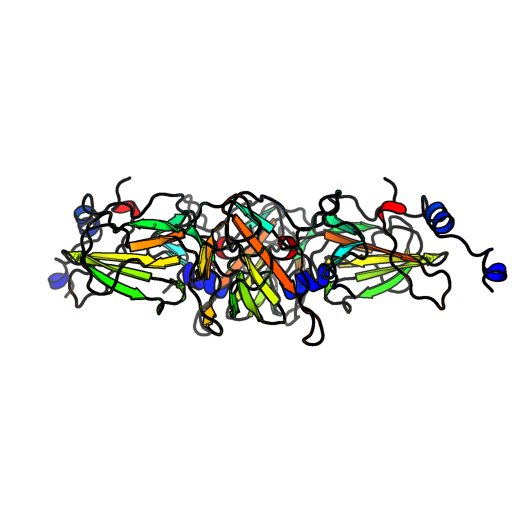 1
ATOM 4092 O O . GLN D 2 106 ? -17.237 -7.000 16.599 1.00 20.72 566 GLN D O 1
ATOM 4098 N N . GLY D 2 107 ? -15.132 -6.236 16.656 1.00 20.29 567 GLY D N 1
ATOM 4099 C CA . GLY D 2 107 ? -15.054 -5.825 15.243 1.00 20.90 567 GLY D CA 1
ATOM 4100 C C . GLY D 2 107 ? -15.509 -4.395 15.021 1.00 21.40 567 GLY D C 1
ATOM 4101 O O . GLY D 2 107 ? -15.376 -3.903 13.920 1.00 21.67 567 GLY D O 1
ATOM 4102 N N . GLU D 2 108 ? -16.033 -3.735 16.038 1.00 22.65 568 GLU D N 1
ATOM 4103 C CA . GLU D 2 108 ? -16.490 -2.333 15.932 1.00 23.72 568 GLU D CA 1
ATOM 4104 C C . GLU D 2 108 ? -15.288 -1.386 15.885 1.00 21.86 568 GLU D C 1
ATOM 4105 O O . GLU D 2 108 ? -14.349 -1.580 16.667 1.00 20.52 568 GLU D O 1
ATOM 4111 N N . GLN D 2 109 ? -15.353 -0.356 15.051 1.00 20.92 569 GLN D N 1
ATOM 4112 C CA . GLN D 2 109 ? -14.245 0.615 14.874 1.00 20.36 569 GLN D CA 1
ATOM 4113 C C . GLN D 2 109 ? -14.137 1.488 16.128 1.00 19.49 569 GLN D C 1
ATOM 4114 O O . GLN D 2 109 ? -15.104 2.158 16.455 1.00 19.96 569 GLN D O 1
ATOM 4120 N N . LEU D 2 110 ? -12.991 1.448 16.801 1.00 18.38 570 LEU D N 1
ATOM 4121 C CA . LEU D 2 110 ? -12.679 2.256 18.003 1.00 17.63 570 LEU D CA 1
ATOM 4122 C C . LEU D 2 110 ? -11.995 3.542 17.579 1.00 16.95 570 LEU D C 1
ATOM 4123 O O . LEU D 2 110 ? -12.156 4.532 18.297 1.00 17.55 570 LEU D O 1
ATOM 4128 N N . GLY D 2 111 ? -11.228 3.486 16.496 1.00 16.38 571 GLY D N 1
ATOM 4129 C CA . GLY D 2 111 ? -10.430 4.624 16.015 1.00 16.16 571 GLY D CA 1
ATOM 4130 C C . GLY D 2 111 ? -9.720 4.297 14.716 1.00 16.15 571 GLY D C 1
ATOM 4131 O O . GLY D 2 111 ? -10.071 3.281 14.058 1.00 15.58 571 GLY D O 1
ATOM 4132 N N . THR D 2 112 ? -8.711 5.106 14.401 1.00 16.13 572 THR D N 1
ATOM 4133 C CA . THR D 2 112 ? -7.824 4.927 13.226 1.00 16.06 572 THR D CA 1
ATOM 4134 C C . THR D 2 112 ? -6.375 4.942 13.684 1.00 15.90 572 THR D C 1
ATOM 4135 O O . THR D 2 112 ? -6.043 5.635 14.682 1.00 15.72 572 THR D O 1
ATOM 4139 N N . VAL D 2 113 ? -5.546 4.207 12.959 1.00 16.07 573 VAL D N 1
ATOM 4140 C CA . VAL D 2 113 ? -4.095 4.103 13.238 1.00 16.08 573 VAL D CA 1
ATOM 4141 C C . VAL D 2 113 ? -3.487 5.495 13.111 1.00 16.16 573 VAL D C 1
ATOM 4142 O O . VAL D 2 113 ? -3.838 6.219 12.137 1.00 15.77 573 VAL D O 1
ATOM 4146 N N . GLY D 2 114 ? -2.623 5.833 14.074 1.00 16.22 574 GLY D N 1
ATOM 4147 C CA . GLY D 2 114 ? -1.850 7.078 14.019 1.00 16.48 574 GLY D CA 1
ATOM 4148 C C . GLY D 2 114 ? -0.410 6.864 14.428 1.00 16.67 574 GLY D C 1
ATOM 4149 O O . GLY D 2 114 ? 0.051 5.683 14.616 1.00 16.27 574 GLY D O 1
ATOM 4150 N N . ALA D 2 115 ? 0.271 7.990 14.603 1.00 16.79 575 ALA D N 1
ATOM 4151 C CA . ALA D 2 115 ? 1.638 8.069 15.129 1.00 16.88 575 ALA D CA 1
ATOM 4152 C C . ALA D 2 115 ? 1.652 9.057 16.302 1.00 17.12 575 ALA D C 1
ATOM 4153 O O . ALA D 2 115 ? 2.659 9.766 16.470 1.00 17.90 575 ALA D O 1
ATOM 4155 N N . THR D 2 116 ? 0.595 9.125 17.108 1.00 16.69 576 THR D N 1
ATOM 4156 C CA . THR D 2 116 ? 0.603 10.007 18.302 1.00 16.61 576 THR D CA 1
ATOM 4157 C C . THR D 2 116 ? 1.431 9.318 19.396 1.00 16.69 576 THR D C 1
ATOM 4158 O O . THR D 2 116 ? 1.356 8.067 19.520 1.00 16.37 576 THR D O 1
ATOM 4162 N N . GLY D 2 117 ? 2.193 10.092 20.165 1.00 16.60 577 GLY D N 1
ATOM 4163 C CA . GLY D 2 117 ? 3.051 9.569 21.239 1.00 16.68 577 GLY D CA 1
ATOM 4164 C C . GLY D 2 117 ? 4.395 9.061 20.710 1.00 17.06 577 GLY D C 1
ATOM 4165 O O . GLY D 2 117 ? 4.849 9.500 19.623 1.00 17.04 577 GLY D O 1
ATOM 4166 N N . GLY D 2 118 ? 5.002 8.130 21.451 1.00 17.20 578 GLY D N 1
ATOM 4167 C CA . GLY D 2 118 ? 6.388 7.684 21.268 1.00 17.43 578 GLY D CA 1
ATOM 4168 C C . GLY D 2 118 ? 6.471 6.567 20.253 1.00 17.64 578 GLY D C 1
ATOM 4169 O O . GLY D 2 118 ? 6.681 5.371 20.641 1.00 17.65 578 GLY D O 1
ATOM 4170 N N . VAL D 2 119 ? 6.327 6.918 18.980 1.00 17.61 579 VAL D N 1
ATOM 4171 C CA . VAL D 2 119 ? 6.542 5.951 17.863 1.00 17.75 579 VAL D CA 1
ATOM 4172 C C . VAL D 2 119 ? 7.280 6.660 16.733 1.00 18.02 579 VAL D C 1
ATOM 4173 O O . VAL D 2 119 ? 7.229 7.911 16.687 1.00 17.47 579 VAL D O 1
ATOM 4177 N N . ASN D 2 120 ? 7.866 5.874 15.823 1.00 18.37 580 ASN D N 1
ATOM 4178 C CA . ASN D 2 120 ? 8.615 6.391 14.652 1.00 18.72 580 ASN D CA 1
ATOM 4179 C C . ASN D 2 120 ? 7.781 6.355 13.373 1.00 18.57 580 ASN D C 1
ATOM 4180 O O . ASN D 2 120 ? 8.263 6.824 12.385 1.00 18.87 580 ASN D O 1
ATOM 4185 N N . GLU D 2 121 ? 6.622 5.708 13.396 1.00 18.43 581 GLU D N 1
ATOM 4186 C CA . GLU D 2 121 ? 5.798 5.502 12.180 1.00 18.65 581 GLU D CA 1
ATOM 4187 C C . GLU D 2 121 ? 4.392 5.151 12.629 1.00 18.19 581 GLU D C 1
ATOM 4188 O O . GLU D 2 121 ? 4.193 4.739 13.760 1.00 17.88 581 GLU D O 1
ATOM 4194 N N . PRO D 2 122 ? 3.373 5.303 11.755 1.00 18.16 582 PRO D N 1
ATOM 4195 C CA . PRO D 2 122 ? 2.024 4.883 12.098 1.00 17.53 582 PRO D CA 1
ATOM 4196 C C . PRO D 2 122 ? 1.992 3.395 12.455 1.00 17.13 582 PRO D C 1
ATOM 4197 O O . PRO D 2 122 ? 2.520 2.575 11.734 1.00 17.40 582 PRO D O 1
ATOM 4201 N N . GLN D 2 123 ? 1.343 3.089 13.564 1.00 16.68 583 GLN D N 1
ATOM 4202 C CA . GLN D 2 123 ? 1.223 1.721 14.085 1.00 16.19 583 GLN D CA 1
ATOM 4203 C C . GLN D 2 123 ? 0.211 1.700 15.231 1.00 15.82 583 GLN D C 1
ATOM 4204 O O . GLN D 2 123 ? -0.060 2.763 15.856 1.00 15.38 583 GLN D O 1
ATOM 4210 N N . LEU D 2 124 ? -0.292 0.512 15.524 1.00 15.59 584 LEU D N 1
ATOM 4211 C CA . LEU D 2 124 ? -1.143 0.302 16.700 1.00 15.71 584 LEU D CA 1
ATOM 4212 C C . LEU D 2 124 ? -0.281 -0.355 17.757 1.00 16.12 584 LEU D C 1
ATOM 4213 O O . LEU D 2 124 ? 0.377 -1.356 17.453 1.00 16.71 584 LEU D O 1
ATOM 4218 N N . HIS D 2 125 ? -0.284 0.203 18.957 1.00 16.31 585 HIS D N 1
ATOM 4219 C CA . HIS D 2 125 ? 0.159 -0.518 20.162 1.00 16.85 585 HIS D CA 1
ATOM 4220 C C . HIS D 2 125 ? -1.093 -1.116 20.790 1.00 16.90 585 HIS D C 1
ATOM 4221 O O . HIS D 2 125 ? -2.027 -0.342 21.090 1.00 16.23 585 HIS D O 1
ATOM 4228 N N . PHE D 2 126 ? -1.089 -2.441 20.925 1.00 17.11 586 PHE D N 1
ATOM 4229 C CA . PHE D 2 126 ? -2.217 -3.238 21.436 1.00 17.51 586 PHE D CA 1
ATOM 4230 C C . PHE D 2 126 ? -1.766 -3.996 22.682 1.00 17.54 586 PHE D C 1
ATOM 4231 O O . PHE D 2 126 ? -0.749 -4.670 22.611 1.00 18.40 586 PHE D O 1
ATOM 4239 N N . GLU D 2 127 ? -2.522 -3.898 23.773 1.00 18.00 587 GLU D N 1
ATOM 4240 C CA . GLU D 2 127 ? -2.278 -4.660 25.021 1.00 18.27 587 GLU D CA 1
ATOM 4241 C C . GLU D 2 127 ? -3.531 -5.429 25.429 1.00 18.40 587 GLU D C 1
ATOM 4242 O O . GLU D 2 127 ? -4.640 -4.978 25.130 1.00 17.57 587 GLU D O 1
ATOM 4248 N N . MET D 2 128 ? -3.325 -6.554 26.083 1.00 19.31 588 MET D N 1
ATOM 4249 C CA . MET D 2 128 ? -4.380 -7.411 26.678 1.00 19.71 588 MET D CA 1
ATOM 4250 C C . MET D 2 128 ? -3.968 -7.589 28.121 1.00 19.33 588 MET D C 1
ATOM 4251 O O . MET D 2 128 ? -2.861 -8.072 28.350 1.00 19.06 588 MET D O 1
ATOM 4256 N N A ARG D 2 129 ? -4.820 -7.164 29.053 0.50 19.32 589 ARG D N 1
ATOM 4257 N N B ARG D 2 129 ? -4.807 -7.142 29.056 0.50 19.11 589 ARG D N 1
ATOM 4258 C CA A ARG D 2 129 ? -4.531 -7.202 30.500 0.50 19.05 589 ARG D CA 1
ATOM 4259 C CA B ARG D 2 129 ? -4.508 -7.173 30.506 0.50 18.72 589 ARG D CA 1
ATOM 4260 C C A ARG D 2 129 ? -5.634 -8.020 31.170 0.50 19.23 589 ARG D C 1
ATOM 4261 C C B ARG D 2 129 ? -5.621 -7.974 31.190 0.50 19.05 589 ARG D C 1
ATOM 4262 O O A ARG D 2 129 ? -6.803 -8.028 30.667 0.50 18.89 589 ARG D O 1
ATOM 4263 O O B ARG D 2 129 ? -6.764 -7.957 30.682 0.50 18.74 589 ARG D O 1
ATOM 4278 N N . TYR D 2 130 ? -5.279 -8.680 32.271 1.00 19.25 590 TYR D N 1
ATOM 4279 C CA . TYR D 2 130 ? -6.214 -9.501 33.053 1.00 19.62 590 TYR D CA 1
ATOM 4280 C C . TYR D 2 130 ? -6.077 -9.116 34.523 1.00 20.33 590 TYR D C 1
ATOM 4281 O O . TYR D 2 130 ? -4.936 -9.086 35.006 1.00 20.21 590 TYR D O 1
ATOM 4290 N N . ALA D 2 131 ? -7.201 -8.837 35.189 1.00 21.15 591 ALA D N 1
ATOM 4291 C CA . ALA D 2 131 ? -7.305 -8.640 36.649 1.00 22.87 591 ALA D CA 1
ATOM 4292 C C . ALA D 2 131 ? -8.356 -9.600 37.191 1.00 23.82 591 ALA D C 1
ATOM 4293 O O . ALA D 2 131 ? -9.505 -9.520 36.820 1.00 23.56 591 ALA D O 1
ATOM 4295 N N . PRO D 2 132 ? -8.015 -10.558 38.072 1.00 25.93 592 PRO D N 1
ATOM 4296 C CA . PRO D 2 132 ? -9.020 -11.449 38.647 1.00 27.68 592 PRO D CA 1
ATOM 4297 C C . PRO D 2 132 ? -10.096 -10.694 39.441 1.00 29.27 592 PRO D C 1
ATOM 4298 O O . PRO D 2 132 ? -11.226 -11.102 39.368 1.00 30.61 592 PRO D O 1
ATOM 4302 N N . THR D 2 133 ? -9.724 -9.648 40.181 1.00 30.59 593 THR D N 1
ATOM 4303 C CA . THR D 2 133 ? -10.684 -8.794 40.938 1.00 32.89 593 THR D CA 1
ATOM 4304 C C . THR D 2 133 ? -10.307 -7.326 40.755 1.00 34.55 593 THR D C 1
ATOM 4305 O O . THR D 2 133 ? -9.208 -7.062 40.276 1.00 33.27 593 THR D O 1
ATOM 4309 N N . VAL D 2 134 ? -11.195 -6.413 41.138 1.00 37.82 594 VAL D N 1
ATOM 4310 C CA . VAL D 2 134 ? -10.994 -4.939 40.986 1.00 40.65 594 VAL D CA 1
ATOM 4311 C C . VAL D 2 134 ? -9.920 -4.465 41.980 1.00 43.15 594 VAL D C 1
ATOM 4312 O O . VAL D 2 134 ? -9.369 -3.387 41.763 1.00 45.56 594 VAL D O 1
ATOM 4316 N N . LYS D 2 135 ? -9.580 -5.257 42.997 1.00 46.97 595 LYS D N 1
ATOM 4317 C CA . LYS D 2 135 ? -8.466 -4.960 43.950 1.00 49.10 595 LYS D CA 1
ATOM 4318 C C . LYS D 2 135 ? -7.106 -5.202 43.284 1.00 47.58 595 LYS D C 1
ATOM 4319 O O . LYS D 2 135 ? -6.113 -4.678 43.788 1.00 49.48 595 LYS D O 1
ATOM 4325 N N . ASP D 2 136 ? -7.042 -5.976 42.202 1.00 45.93 596 ASP D N 1
ATOM 4326 C CA . ASP D 2 136 ? -5.777 -6.396 41.535 1.00 43.04 596 ASP D CA 1
ATOM 4327 C C . ASP D 2 136 ? -5.449 -5.432 40.395 1.00 40.98 596 ASP D C 1
ATOM 4328 O O . ASP D 2 136 ? -6.397 -4.929 39.742 1.00 36.03 596 ASP D O 1
ATOM 4333 N N . LYS D 2 137 ? -4.156 -5.213 40.135 1.00 44.06 597 LYS D N 1
ATOM 4334 C CA . LYS D 2 137 ? -3.706 -4.500 38.903 1.00 45.33 597 LYS D CA 1
ATOM 4335 C C . LYS D 2 137 ? -3.909 -5.461 37.730 1.00 38.91 597 LYS D C 1
ATOM 4336 O O . LYS D 2 137 ? -3.723 -6.676 37.920 1.00 38.00 597 LYS D O 1
ATOM 4342 N N . ALA D 2 138 ? -4.359 -4.929 36.603 1.00 34.93 598 ALA D N 1
ATOM 4343 C CA . ALA D 2 138 ? -4.579 -5.697 35.364 1.00 34.44 598 ALA D CA 1
ATOM 4344 C C . ALA D 2 138 ? -3.202 -5.936 34.752 1.00 33.36 598 ALA D C 1
ATOM 4345 O O . ALA D 2 138 ? -2.581 -4.974 34.318 1.00 33.64 598 ALA D O 1
ATOM 4347 N N . LYS D 2 139 ? -2.744 -7.184 34.749 1.00 34.00 599 LYS D N 1
ATOM 4348 C CA . LYS D 2 139 ? -1.372 -7.504 34.292 1.00 33.91 599 LYS D CA 1
ATOM 4349 C C . LYS D 2 139 ? -1.431 -7.890 32.820 1.00 29.88 599 LYS D C 1
ATOM 4350 O O . LYS D 2 139 ? -2.349 -8.570 32.377 1.00 26.05 599 LYS D O 1
ATOM 4356 N N . PRO D 2 140 ? -0.429 -7.441 32.040 1.00 28.29 600 PRO D N 1
ATOM 4357 C CA . PRO D 2 140 ? -0.368 -7.765 30.625 1.00 26.54 600 PRO D CA 1
ATOM 4358 C C . PRO D 2 140 ? -0.122 -9.254 30.382 1.00 25.24 600 PRO D C 1
ATOM 4359 O O . PRO D 2 140 ? 0.594 -9.880 31.130 1.00 25.14 600 PRO D O 1
ATOM 4363 N N . VAL D 2 141 ? -0.681 -9.749 29.288 1.00 23.86 601 VAL D N 1
ATOM 4364 C CA . VAL D 2 141 ? -0.351 -11.090 28.748 1.00 24.24 601 VAL D CA 1
ATOM 4365 C C . VAL D 2 141 ? -0.005 -10.918 27.281 1.00 22.93 601 VAL D C 1
ATOM 4366 O O . VAL D 2 141 ? -0.447 -9.940 26.699 1.00 23.77 601 VAL D O 1
ATOM 4370 N N . ASP D 2 142 ? 0.825 -11.804 26.755 1.00 21.37 602 ASP D N 1
ATOM 4371 C CA . ASP D 2 142 ? 1.336 -11.731 25.369 1.00 20.38 602 ASP D CA 1
ATOM 4372 C C . ASP D 2 142 ? 0.151 -11.894 24.431 1.00 19.45 602 ASP D C 1
ATOM 4373 O O . ASP D 2 142 ? -0.429 -12.968 24.375 1.00 18.58 602 ASP D O 1
ATOM 4378 N N . PRO D 2 143 ? -0.226 -10.863 23.647 1.00 18.61 603 PRO D N 1
ATOM 4379 C CA . PRO D 2 143 ? -1.362 -10.992 22.748 1.00 18.50 603 PRO D CA 1
ATOM 4380 C C . PRO D 2 143 ? -1.160 -12.069 21.685 1.00 19.12 603 PRO D C 1
ATOM 4381 O O . PRO D 2 143 ? -2.134 -12.646 21.297 1.00 19.44 603 PRO D O 1
ATOM 4385 N N . ALA D 2 144 ? 0.072 -12.378 21.312 1.00 19.42 604 ALA D N 1
ATOM 4386 C CA . ALA D 2 144 ? 0.357 -13.439 20.323 1.00 20.55 604 ALA D CA 1
ATOM 4387 C C . ALA D 2 144 ? -0.047 -14.805 20.891 1.00 20.75 604 ALA D C 1
ATOM 4388 O O . ALA D 2 144 ? -0.309 -15.703 20.119 1.00 22.12 604 ALA D O 1
ATOM 4390 N N . LEU D 2 145 ? -0.097 -14.971 22.203 1.00 20.97 605 LEU D N 1
ATOM 4391 C CA . LEU D 2 145 ? -0.422 -16.295 22.799 1.00 21.17 605 LEU D CA 1
ATOM 4392 C C . LEU D 2 145 ? -1.937 -16.448 22.857 1.00 21.55 605 LEU D C 1
ATOM 4393 O O . LEU D 2 145 ? -2.399 -17.579 23.085 1.00 21.92 605 LEU D O 1
ATOM 4398 N N . VAL D 2 146 ? -2.699 -15.373 22.675 1.00 20.73 606 VAL D N 1
ATOM 4399 C CA . VAL D 2 146 ? -4.173 -15.370 22.901 1.00 20.83 606 VAL D CA 1
ATOM 4400 C C . VAL D 2 146 ? -4.914 -15.207 21.578 1.00 20.69 606 VAL D C 1
ATOM 4401 O O . VAL D 2 146 ? -5.910 -15.903 21.389 1.00 20.84 606 VAL D O 1
ATOM 4405 N N . LEU D 2 147 ? -4.448 -14.305 20.725 1.00 20.56 607 LEU D N 1
ATOM 4406 C CA . LEU D 2 147 ? -5.106 -13.961 19.445 1.00 21.03 607 LEU D CA 1
ATOM 4407 C C . LEU D 2 147 ? -4.966 -15.111 18.459 1.00 21.44 607 LEU D C 1
ATOM 4408 O O . LEU D 2 147 ? -4.062 -15.914 18.578 1.00 20.96 607 LEU D O 1
ATOM 4413 N N . PRO D 2 148 ? -5.869 -15.235 17.466 1.00 22.95 608 PRO D N 1
ATOM 4414 C CA . PRO D 2 148 ? -5.776 -16.300 16.467 1.00 24.60 608 PRO D CA 1
ATOM 4415 C C . PRO D 2 148 ? -4.423 -16.212 15.736 1.00 27.04 608 PRO D C 1
ATOM 4416 O O . PRO D 2 148 ? -3.900 -15.148 15.563 1.00 25.56 608 PRO D O 1
ATOM 4420 N N . ARG D 2 149 ? -3.828 -17.347 15.391 1.00 30.67 609 ARG D N 1
ATOM 4421 C CA . ARG D 2 149 ? -2.543 -17.366 14.649 1.00 35.12 609 ARG D CA 1
ATOM 4422 C C . ARG D 2 149 ? -2.660 -16.495 13.374 1.00 37.31 609 ARG D C 1
ATOM 4423 O O . ARG D 2 149 ? -3.693 -16.469 12.666 1.00 37.89 609 ARG D O 1
#

GO terms:
  GO:0042597 periplasmic space (C, EXP)

B-factor: mean 25.6, std 11.9, range [11.79, 108.39]

Nearest PDB structures (foldseek):
  7qrl-assembly2_B  TM=9.521E-01  e=4.739E-25  Caulobacter vibrioides
  4bh5-assembly4_D  TM=9.087E-01  e=7.915E-12  Escherichia coli K-12
  6ue4-assembly1_B  TM=8.586E-01  e=3.329E-11  Vibrio cholerae O1 biovar El Tor str. N16961
  6ue4-assembly1_A  TM=8.594E-01  e=3.329E-11  Vibrio cholerae O1 biovar El Tor str. N16961
  6smk-assembly1_A  TM=8.481E-01  e=1.024E-09  Enterococcus faecalis V583

InterPro domains:
  IPR011055 Duplicated hybrid motif [G3DSA:2.70.70.10] (459-607)
  IPR011055 Duplicated hybrid motif [SSF51261] (445-607)
  IPR016047 M23ase, beta-sheet core domain [PF01551] (502-603)
  IPR018392 LysM domain [PF01476] (124-164)
  IPR018392 LysM domain [PF01476] (173-216)
  IPR018392 LysM domain [PF01476] (297-338)
  IPR018392 LysM domain [PF01476] (347-390)
  IPR018392 LysM domain [PS51782] (121-165)
  IPR018392 LysM domain [PS51782] (171-215)
  IPR018392 LysM domain [PS51782] (295-339)
  IPR018392 LysM domain [PS51782] (345-389)
  IPR018392 LysM domain [SM00257] (122-166)
  IPR018392 LysM domain [SM00257] (172-216)
  IPR018392 LysM domain [SM00257] (296-340)
  IPR018392 LysM domain [SM00257] (346-390)
  IPR018392 LysM domain [cd00118] (124-164)
  IPR018392 LysM domain [cd00118] (173-215)
  IPR018392 LysM domain [cd00118] (295-338)
  IPR018392 LysM domain [cd00118] (347-389)
  IPR036779 LysM domain superfamily [G3DSA:3.10.350.10] (113-170)